Protein AF-A0A3N5SF49-F1 (afdb_monomer)

Radius of gyration: 30.56 Å; Cα contacts (8 Å, |Δi|>4): 1347; chains: 1; bounding box: 91×72×74 Å

Sequence (552 aa):
MKDEIAELFGGKLSTSLQMDMSFKKETVSRSADGLDPPTLETYLPLHESEKRQKGTTELSIDYQSSKFHVRPTFLVGSHEIVELSGKSGLSDTEVLGDVRGDYHLPFVYSGDHKFVERNSKTTLYAGLRRLWIFSPSVRTEFQYFENRFRDYQEAERVTSGPFERSKDARGYVSNGFTLPVDFHGVPALSFVKGCNFSYTRSLLLQEAAIPYEGEGVAALREEYGINRAFRGLSDAGFDMFSYPPWHFFTGRGNFANGRDFAYNRLNRKILYPGGEQAGNYTNSLKLVDSYSLNTTMDFEKVIVTGGGNLSQVSERQTVEGIPQQVVTLSANTNINFGPHANFLFQFLPPQHSGTALPRGHFFIGYDYGRNMLITYNMEENVHTPRVGVTLKRDRSSLSLRSGVDYRHRTRKEYIEYDESQRDRRDDIFIANMAISPPFKEVDRGYSFSALYETDVLWLYTAFSSLYKLVAFPIFSIEYSLLLNRYDYTRTVSPEPYDQHLVSAKLTMDLHKNVQGGLVARWALERYRNRETEGIAREIVSYQVGLNFTLVF

Structure (mmCIF, N/CA/C/O backbone):
data_AF-A0A3N5SF49-F1
#
_entry.id   AF-A0A3N5SF49-F1
#
loop_
_atom_site.group_PDB
_atom_site.id
_atom_site.type_symbol
_atom_site.label_atom_id
_atom_site.label_alt_id
_atom_site.label_comp_id
_atom_site.label_asym_id
_atom_site.label_entity_id
_atom_site.label_seq_id
_atom_site.pdbx_PDB_ins_code
_atom_site.Cartn_x
_atom_site.Cartn_y
_atom_site.Cartn_z
_atom_site.occupancy
_atom_site.B_iso_or_equiv
_atom_site.auth_seq_id
_atom_site.auth_comp_id
_atom_site.auth_asym_id
_atom_site.auth_atom_id
_atom_site.pdbx_PDB_model_num
ATOM 1 N N . MET A 1 1 ? 4.359 -11.856 28.250 1.00 72.81 1 MET A N 1
ATOM 2 C CA . MET A 1 1 ? 4.690 -13.265 28.575 1.00 72.81 1 MET A CA 1
ATOM 3 C C . MET A 1 1 ? 5.082 -13.985 27.290 1.00 72.81 1 MET A C 1
ATOM 5 O O . MET A 1 1 ? 4.458 -13.736 26.262 1.00 72.81 1 MET A O 1
ATOM 9 N N . LYS A 1 2 ? 6.122 -14.822 27.314 1.00 75.38 2 LYS A N 1
ATOM 10 C CA . LYS A 1 2 ? 6.552 -15.623 26.161 1.00 75.38 2 LYS A CA 1
ATOM 11 C C . LYS A 1 2 ? 6.838 -17.044 26.630 1.00 75.38 2 LYS A C 1
ATOM 13 O O . LYS A 1 2 ? 7.530 -17.206 27.628 1.00 75.38 2 LYS A O 1
ATOM 18 N N . ASP A 1 3 ? 6.307 -18.022 25.912 1.00 84.00 3 ASP A N 1
ATOM 19 C CA . ASP A 1 3 ? 6.527 -19.443 26.161 1.00 84.00 3 ASP A CA 1
ATOM 20 C C . ASP A 1 3 ? 7.054 -20.119 24.885 1.00 84.00 3 ASP A C 1
ATOM 22 O O . ASP A 1 3 ? 6.737 -19.694 23.765 1.00 84.00 3 ASP A O 1
ATOM 26 N N . GLU A 1 4 ? 7.907 -21.128 25.042 1.00 83.69 4 GLU A N 1
ATOM 27 C CA . GLU A 1 4 ? 8.560 -21.845 23.945 1.00 83.69 4 GLU A CA 1
ATOM 28 C C . GLU A 1 4 ? 8.582 -23.355 24.213 1.00 83.69 4 GLU A C 1
ATOM 30 O O . GLU A 1 4 ? 9.141 -23.819 25.202 1.00 83.69 4 GLU A O 1
ATOM 35 N N . ILE A 1 5 ? 8.046 -24.137 23.274 1.00 88.06 5 ILE A N 1
ATOM 36 C CA . ILE A 1 5 ? 8.054 -25.603 23.295 1.00 88.06 5 ILE A CA 1
ATOM 37 C C . ILE A 1 5 ? 8.911 -26.084 22.121 1.00 88.06 5 ILE A C 1
ATOM 39 O O . ILE A 1 5 ? 8.578 -25.847 20.958 1.00 88.06 5 ILE A O 1
ATOM 43 N N . ALA A 1 6 ? 10.039 -26.733 22.420 1.00 76.31 6 ALA A N 1
ATOM 44 C CA . ALA A 1 6 ? 11.069 -27.067 21.432 1.00 76.31 6 ALA A CA 1
ATOM 45 C C . ALA A 1 6 ? 10.748 -28.290 20.545 1.00 76.31 6 ALA A C 1
ATOM 47 O O . ALA A 1 6 ? 11.337 -28.414 19.474 1.00 76.31 6 ALA A O 1
ATOM 48 N N . GLU A 1 7 ? 9.815 -29.162 20.951 1.00 79.06 7 GLU A N 1
ATOM 49 C CA . GLU A 1 7 ? 9.530 -30.438 20.269 1.00 79.06 7 GLU A CA 1
ATOM 50 C C . GLU A 1 7 ? 8.024 -30.732 20.150 1.00 79.06 7 GLU A C 1
ATOM 52 O O . GLU A 1 7 ? 7.527 -31.776 20.572 1.00 79.06 7 GLU A O 1
ATOM 57 N N . LEU A 1 8 ? 7.265 -29.817 19.544 1.00 77.19 8 LEU A N 1
ATOM 58 C CA . LEU A 1 8 ? 5.858 -30.056 19.215 1.00 77.19 8 LEU A CA 1
ATOM 59 C C . LEU A 1 8 ? 5.735 -30.545 17.763 1.00 77.19 8 LEU A C 1
ATOM 61 O O . LEU A 1 8 ? 5.992 -29.797 16.819 1.00 77.19 8 LEU A O 1
ATOM 65 N N . PHE A 1 9 ? 5.355 -31.811 17.566 1.00 81.94 9 PHE A N 1
ATOM 66 C CA . PHE A 1 9 ? 5.235 -32.442 16.237 1.00 81.94 9 PHE A CA 1
ATOM 67 C C . PHE A 1 9 ? 6.483 -32.265 15.339 1.00 81.94 9 PHE A C 1
ATOM 69 O O . PHE A 1 9 ? 6.370 -32.073 14.130 1.00 81.94 9 PHE A O 1
ATOM 76 N N . GLY A 1 10 ? 7.688 -32.302 15.923 1.00 82.69 10 GLY A N 1
ATOM 77 C CA . GLY A 1 10 ? 8.948 -32.126 15.184 1.00 82.69 10 GLY A CA 1
ATOM 78 C C . GLY A 1 10 ? 9.269 -30.677 14.784 1.00 82.69 10 GLY A C 1
ATOM 79 O O . GLY A 1 10 ? 10.084 -30.454 13.886 1.00 82.69 10 GLY A O 1
ATOM 80 N N . GLY A 1 11 ? 8.630 -29.695 15.425 1.00 89.00 11 GLY A N 1
ATOM 81 C CA . GLY A 1 11 ? 8.894 -28.268 15.257 1.00 89.00 11 GLY A CA 1
ATOM 82 C C . GLY A 1 11 ? 8.904 -27.509 16.585 1.00 89.00 11 GLY A C 1
ATOM 83 O O . GLY A 1 11 ? 8.589 -28.056 17.642 1.00 89.00 11 GLY A O 1
ATOM 84 N N . LYS A 1 12 ? 9.254 -26.224 16.511 1.00 93.62 12 LYS A N 1
ATOM 85 C CA . LYS A 1 12 ? 9.254 -25.287 17.634 1.00 93.62 12 LYS A CA 1
ATOM 86 C C . LYS A 1 12 ? 7.957 -24.483 17.629 1.00 93.62 12 LYS A C 1
ATOM 88 O O . LYS A 1 12 ? 7.637 -23.854 16.622 1.00 93.62 12 LYS A O 1
ATOM 93 N N . LEU A 1 13 ? 7.247 -24.473 18.752 1.00 93.56 13 LEU A N 1
ATOM 94 C CA . LEU A 1 13 ? 6.111 -23.585 18.992 1.00 93.56 13 LEU A CA 1
ATOM 95 C C . LEU A 1 13 ? 6.547 -22.474 19.947 1.00 93.56 13 LEU A C 1
ATOM 97 O O . LEU A 1 13 ? 7.064 -22.759 21.023 1.00 93.56 13 LEU A O 1
ATOM 101 N N . SER A 1 14 ? 6.317 -21.218 19.586 1.00 94.19 14 SER A N 1
ATOM 102 C CA . SER A 1 14 ? 6.433 -20.083 20.498 1.00 94.19 14 SER A CA 1
ATOM 103 C C . SER A 1 14 ? 5.097 -19.369 20.597 1.00 94.19 14 SER A C 1
ATOM 105 O O . SER A 1 14 ? 4.472 -19.085 19.582 1.00 94.19 14 SER A O 1
ATOM 107 N N . THR A 1 15 ? 4.666 -19.066 21.816 1.00 94.56 15 THR A N 1
ATOM 108 C CA . THR A 1 15 ? 3.481 -18.240 22.055 1.00 94.56 15 THR A CA 1
ATOM 109 C C . THR A 1 15 ? 3.906 -16.984 22.792 1.00 94.56 15 THR A C 1
ATOM 111 O O . THR A 1 15 ? 4.644 -17.049 23.775 1.00 94.56 15 THR A O 1
ATOM 114 N N . SER A 1 16 ? 3.453 -15.829 22.321 1.00 95.38 16 SER A N 1
ATOM 115 C CA . SER A 1 16 ? 3.693 -14.542 22.957 1.00 95.38 16 SER A CA 1
ATOM 116 C C . SER A 1 16 ? 2.373 -13.824 23.184 1.00 95.38 16 SER A C 1
ATOM 118 O O . SER A 1 16 ? 1.565 -13.700 22.268 1.00 95.38 16 SER A O 1
ATOM 120 N N . LEU A 1 17 ? 2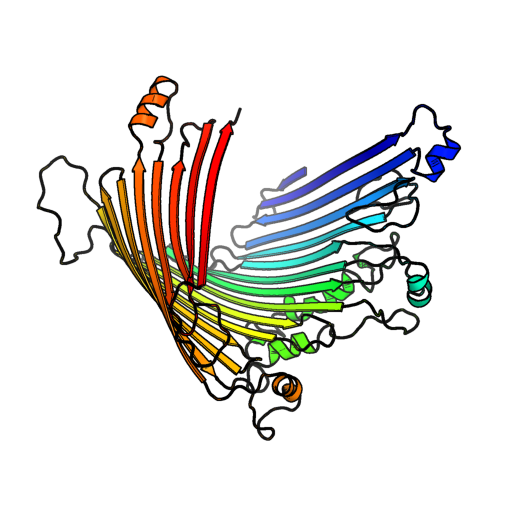.178 -13.364 24.417 1.00 94.69 17 LEU A N 1
ATOM 121 C CA . LEU A 1 17 ? 1.094 -12.474 24.806 1.00 94.69 17 LEU A CA 1
ATOM 122 C C . LEU A 1 17 ? 1.717 -11.191 25.354 1.00 94.69 17 LEU A C 1
ATOM 124 O O . LEU A 1 17 ? 2.401 -11.222 26.387 1.00 94.69 17 LEU A O 1
ATOM 128 N N . GLN A 1 18 ? 1.489 -10.082 24.663 1.00 93.62 18 GLN A N 1
ATOM 129 C CA . GLN A 1 18 ? 1.869 -8.743 25.094 1.00 93.62 18 GLN A CA 1
ATOM 130 C C . GLN A 1 18 ? 0.608 -7.947 25.409 1.00 93.62 18 GLN A C 1
ATOM 132 O O . GLN A 1 18 ? -0.374 -8.008 24.674 1.00 93.62 18 GLN A O 1
ATOM 137 N N . MET A 1 19 ? 0.630 -7.229 26.525 1.00 92.88 19 MET A N 1
ATOM 138 C CA . MET A 1 19 ? -0.470 -6.392 26.971 1.00 92.88 19 MET A CA 1
ATOM 139 C C . MET A 1 19 ? 0.119 -5.104 27.520 1.00 92.88 19 MET A C 1
ATOM 141 O O . MET A 1 19 ? 0.817 -5.132 28.531 1.00 92.88 19 MET A O 1
ATOM 145 N N . ASP A 1 20 ? -0.172 -4.005 26.839 1.00 92.31 20 ASP A N 1
ATOM 146 C CA . ASP A 1 20 ? 0.286 -2.675 27.207 1.00 92.31 20 ASP A CA 1
ATOM 147 C C . ASP A 1 20 ? -0.919 -1.826 27.602 1.00 92.31 20 ASP A C 1
ATOM 149 O O . ASP A 1 20 ? -1.958 -1.831 26.935 1.00 92.31 20 ASP A O 1
ATOM 153 N N . MET A 1 21 ? -0.774 -1.102 28.706 1.00 92.19 21 MET A N 1
ATOM 154 C CA . MET A 1 21 ? -1.802 -0.228 29.251 1.00 92.19 21 MET A CA 1
ATOM 155 C C . MET A 1 21 ? -1.213 1.141 29.560 1.00 92.19 21 MET A C 1
ATOM 157 O O . MET A 1 21 ? -0.118 1.253 30.109 1.00 92.19 21 MET A O 1
ATOM 161 N N . SER A 1 22 ? -1.964 2.185 29.235 1.00 93.62 22 SER A N 1
ATOM 162 C CA . SER A 1 22 ? -1.627 3.566 29.542 1.00 93.62 22 SER A CA 1
ATOM 163 C C . SER A 1 22 ? -2.830 4.257 30.166 1.00 93.62 22 SER A C 1
ATOM 165 O O . SER A 1 22 ? -3.957 4.118 29.692 1.00 93.62 22 SER A O 1
ATOM 167 N N . PHE A 1 23 ? -2.567 5.008 31.228 1.00 93.50 23 PHE A N 1
ATOM 168 C CA . PHE A 1 23 ? -3.562 5.771 31.963 1.00 93.50 23 PHE A CA 1
ATOM 169 C C . PHE A 1 23 ? -3.129 7.231 31.990 1.00 93.50 23 PHE A C 1
ATOM 171 O O . PHE A 1 23 ? -1.973 7.531 32.301 1.00 93.50 23 PHE A O 1
ATOM 178 N N . LYS A 1 24 ? -4.048 8.143 31.686 1.00 93.00 24 LYS A N 1
ATOM 179 C CA . LYS A 1 24 ? -3.816 9.585 31.767 1.00 93.00 24 LYS A CA 1
ATOM 180 C C . LYS A 1 24 ? -4.913 10.205 32.617 1.00 93.00 24 LYS A C 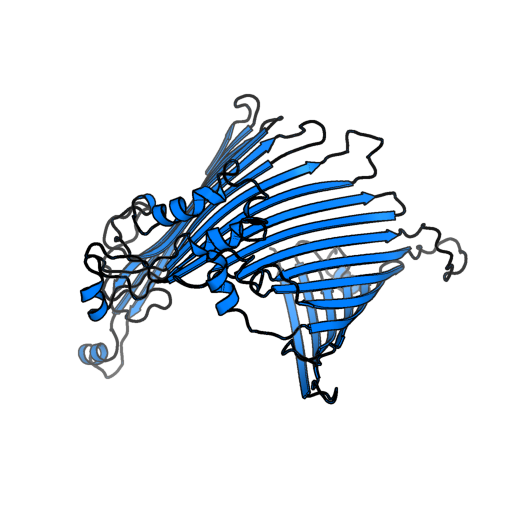1
ATOM 182 O O . LYS A 1 24 ? -6.085 10.042 32.303 1.00 93.00 24 LYS A O 1
ATOM 187 N N . LYS A 1 25 ? -4.524 10.956 33.646 1.00 92.88 25 LYS A N 1
ATOM 188 C CA . LYS A 1 25 ? -5.427 11.797 34.434 1.00 92.88 25 LYS A CA 1
ATOM 189 C C . LYS A 1 25 ? -5.002 13.252 34.299 1.00 92.88 25 LYS A C 1
ATOM 191 O O . LYS A 1 25 ? -3.831 13.569 34.485 1.00 92.88 25 LYS A O 1
ATOM 196 N N . GLU A 1 26 ? -5.958 14.112 34.002 1.00 88.69 26 GLU A N 1
ATOM 197 C CA . GLU A 1 26 ? -5.796 15.555 33.923 1.00 88.69 26 GLU A CA 1
ATOM 198 C C . GLU A 1 26 ? -6.877 16.198 34.789 1.00 88.69 26 GLU A C 1
ATOM 200 O O . GLU A 1 26 ? -8.048 15.842 34.700 1.00 88.69 26 GLU A O 1
ATOM 205 N N . THR A 1 27 ? -6.476 17.107 35.670 1.00 88.44 27 THR A N 1
ATOM 206 C CA . THR A 1 27 ? -7.394 17.842 36.543 1.00 88.44 27 THR A CA 1
ATOM 207 C C . THR A 1 27 ? -6.992 19.301 36.543 1.00 88.44 27 THR A C 1
ATOM 209 O O . THR A 1 27 ? -5.834 19.612 36.833 1.00 88.44 27 THR A O 1
ATOM 212 N N . VAL A 1 28 ? -7.938 20.184 36.249 1.00 85.50 28 VAL A N 1
ATOM 213 C CA . VAL A 1 28 ? -7.736 21.631 36.266 1.00 85.50 28 VAL A CA 1
ATOM 214 C C . VAL A 1 28 ? -8.674 22.228 37.302 1.00 85.50 28 VAL A C 1
ATOM 216 O O . VAL A 1 28 ? -9.881 22.007 37.275 1.00 85.50 28 VAL A O 1
ATOM 219 N N . SER A 1 29 ? -8.107 22.988 38.230 1.00 85.94 29 SER A N 1
ATOM 220 C CA . SER A 1 29 ? -8.842 23.794 39.201 1.00 85.94 29 SER A CA 1
ATOM 221 C C . SER A 1 29 ? -8.541 25.260 38.938 1.00 85.94 29 SER A C 1
ATOM 223 O O . SER A 1 29 ? -7.366 25.632 38.866 1.00 85.94 29 SER A O 1
ATOM 225 N N . ARG A 1 30 ? -9.577 26.087 38.796 1.00 82.12 30 ARG A N 1
ATOM 226 C CA . ARG A 1 30 ? -9.436 27.518 38.512 1.00 82.12 30 ARG A CA 1
ATOM 227 C C . ARG A 1 30 ? -9.922 28.356 39.687 1.00 82.12 30 ARG A C 1
ATOM 229 O O . ARG A 1 30 ? -10.959 28.078 40.279 1.00 82.12 30 ARG A O 1
ATOM 236 N N . SER A 1 31 ? -9.173 29.408 39.983 1.00 82.81 31 SER A N 1
ATOM 237 C CA . SER A 1 31 ? -9.535 30.461 40.928 1.00 82.81 31 SER A CA 1
ATOM 238 C C . SER A 1 31 ? -9.090 31.800 40.350 1.00 82.81 31 SER A C 1
ATOM 240 O O . SER A 1 31 ? -8.043 31.864 39.704 1.00 82.81 31 SER A O 1
ATOM 242 N N . ALA A 1 32 ? -9.860 32.860 40.580 1.00 82.25 32 ALA A N 1
ATOM 243 C CA . ALA A 1 32 ? -9.518 34.209 40.149 1.00 82.25 32 ALA A CA 1
ATOM 244 C C . ALA A 1 32 ? -9.601 35.167 41.340 1.00 82.25 32 ALA A C 1
ATOM 246 O O . ALA A 1 32 ? -10.605 35.190 42.050 1.00 82.25 32 ALA A O 1
ATOM 247 N N . ASP A 1 33 ? -8.555 35.964 41.546 1.00 75.44 33 ASP A N 1
ATOM 248 C CA . ASP A 1 33 ? -8.556 36.985 42.590 1.00 75.44 33 ASP A CA 1
ATOM 249 C C . ASP A 1 33 ? -9.530 38.109 42.213 1.00 75.44 33 ASP A C 1
ATOM 251 O O . ASP A 1 33 ? -9.404 38.737 41.161 1.00 75.44 33 ASP A O 1
ATOM 255 N N . GLY A 1 34 ? -10.515 38.359 43.079 1.00 76.94 34 GLY A N 1
ATOM 256 C CA . GLY A 1 34 ? -11.513 39.420 42.903 1.00 76.94 34 GLY A CA 1
ATOM 257 C C . GLY A 1 34 ? -12.814 39.011 42.200 1.00 76.94 34 GLY A C 1
ATOM 258 O O . GLY A 1 34 ? -13.700 39.852 42.078 1.00 76.94 34 GLY A O 1
ATOM 259 N N . LEU A 1 35 ? -12.963 37.748 41.786 1.00 78.56 35 LEU A N 1
ATOM 260 C CA . LEU A 1 35 ? -14.230 37.177 41.313 1.00 78.56 35 LEU A CA 1
ATOM 261 C C . LEU A 1 35 ? -14.682 36.075 42.273 1.00 78.56 35 LEU A C 1
ATOM 263 O O . LEU A 1 35 ? -13.890 35.218 42.662 1.00 78.56 35 LEU A O 1
ATOM 267 N N . ASP A 1 36 ? -15.955 36.083 42.656 1.00 83.31 36 ASP A N 1
ATOM 268 C CA . ASP A 1 36 ? -16.539 34.995 43.430 1.00 83.31 36 ASP A CA 1
ATOM 269 C C . ASP A 1 36 ? -16.735 33.739 42.549 1.00 83.31 36 ASP A C 1
ATOM 271 O O . ASP A 1 36 ? -16.979 33.859 41.343 1.00 83.31 36 ASP A O 1
ATOM 275 N N . PRO A 1 37 ? -16.629 32.522 43.120 1.00 80.06 37 PRO A N 1
ATOM 276 C CA . PRO A 1 37 ? -16.707 31.275 42.355 1.00 80.06 37 PRO A CA 1
ATOM 277 C C . PRO A 1 37 ? -17.946 31.134 41.449 1.00 80.06 37 PRO A C 1
ATOM 279 O O . PRO A 1 37 ? -17.756 30.756 40.295 1.00 80.06 37 PRO A O 1
ATOM 282 N N . PRO A 1 38 ? -19.179 31.489 41.879 1.00 82.00 38 PRO A N 1
ATOM 283 C CA . PRO A 1 38 ? -20.363 31.416 41.019 1.00 82.00 38 PRO A CA 1
ATOM 284 C C . PRO A 1 38 ? -20.241 32.290 39.769 1.00 82.00 38 PRO A C 1
ATOM 286 O O . PRO A 1 38 ? -20.608 31.869 38.676 1.00 82.00 38 PRO A O 1
ATOM 289 N N . THR A 1 39 ? -19.689 33.497 39.913 1.00 79.94 39 THR A N 1
ATOM 290 C CA . THR A 1 39 ? -19.475 34.413 38.789 1.00 79.94 39 THR A CA 1
ATOM 291 C C . THR A 1 39 ? -18.401 33.878 37.847 1.00 79.94 39 THR A C 1
ATOM 293 O O . THR A 1 39 ? -18.583 33.912 36.633 1.00 79.94 39 THR A O 1
ATOM 296 N N . LEU A 1 40 ? -17.308 33.319 38.375 1.00 77.81 40 LEU A N 1
ATOM 297 C CA . LEU A 1 40 ? -16.253 32.706 37.561 1.00 77.81 40 LEU A CA 1
ATOM 298 C C . LEU A 1 40 ? -16.763 31.486 36.767 1.00 77.81 40 LEU A C 1
ATOM 300 O O . LEU A 1 40 ? -16.403 31.335 35.599 1.00 77.81 40 LEU A O 1
ATOM 304 N N . GLU A 1 41 ? -17.649 30.682 37.362 1.00 80.19 41 GLU A N 1
ATOM 305 C CA . GLU A 1 41 ? -18.265 29.497 36.744 1.00 80.19 41 GLU A CA 1
ATOM 306 C C . GLU A 1 41 ? -19.132 29.832 35.520 1.00 80.19 41 GLU A C 1
ATOM 308 O O . GLU A 1 41 ? -19.241 29.024 34.599 1.00 80.19 41 GLU A O 1
ATOM 313 N N . THR A 1 42 ? -19.688 31.051 35.452 1.00 78.88 42 THR A N 1
ATOM 314 C CA . THR A 1 42 ? -20.427 31.516 34.262 1.00 78.88 42 THR A CA 1
ATOM 315 C C . THR A 1 42 ? -19.535 31.758 33.044 1.00 78.88 42 THR A C 1
ATOM 317 O O . THR A 1 42 ? -20.022 31.712 31.915 1.00 78.88 42 THR A O 1
ATOM 320 N N . TYR A 1 43 ? -18.239 32.011 33.255 1.00 78.12 43 TYR A N 1
ATOM 321 C CA . TYR A 1 43 ? -17.275 32.236 32.177 1.00 78.12 43 TYR A CA 1
ATOM 322 C C . TYR A 1 43 ? -16.540 30.955 31.799 1.00 78.12 43 TYR A C 1
ATOM 324 O O . TYR A 1 43 ? -16.358 30.675 30.614 1.00 78.12 43 TYR A O 1
ATOM 332 N N . LEU A 1 44 ? -16.073 30.206 32.802 1.00 79.56 44 LEU A N 1
ATOM 333 C CA . LEU A 1 44 ? -15.291 28.989 32.627 1.00 79.56 44 LEU A CA 1
ATOM 334 C C . LEU A 1 44 ? -15.592 27.998 33.760 1.00 79.56 44 LEU A C 1
ATOM 336 O O . LEU A 1 44 ? -15.702 28.410 34.913 1.00 79.56 44 LEU A O 1
ATOM 340 N N . PRO A 1 45 ? -15.610 26.688 33.475 1.00 80.19 45 PRO A N 1
ATOM 341 C CA . PRO A 1 45 ? -15.777 25.669 34.502 1.00 80.19 45 PRO A CA 1
ATOM 342 C C . PRO A 1 45 ? -14.681 25.776 35.573 1.00 80.19 45 PRO A C 1
ATOM 344 O O . PRO A 1 45 ? -13.482 25.823 35.264 1.00 80.19 45 PRO A O 1
ATOM 347 N N . LEU A 1 46 ? -15.095 25.800 36.845 1.00 82.25 46 LEU A N 1
ATOM 348 C CA . LEU A 1 46 ? -14.191 25.888 38.002 1.00 82.25 46 LEU A CA 1
ATOM 349 C C . LEU A 1 46 ? -13.323 24.635 38.153 1.00 82.25 46 LEU A C 1
ATOM 351 O O . LEU A 1 46 ? -12.152 24.722 38.538 1.00 82.25 46 LEU A O 1
ATOM 355 N N . HIS A 1 47 ? -13.901 23.481 37.824 1.00 84.44 47 HIS A N 1
ATOM 356 C CA . HIS A 1 47 ? -13.256 22.182 37.885 1.00 84.44 47 HIS A CA 1
ATOM 357 C C . HIS A 1 47 ? -13.438 21.427 36.574 1.00 84.44 47 HIS A C 1
ATOM 359 O O . HIS A 1 47 ? -14.558 21.156 36.148 1.00 84.44 47 HIS A O 1
ATOM 365 N N . GLU A 1 48 ? -12.315 21.044 35.975 1.00 88.88 48 GLU A N 1
ATOM 366 C CA . GLU A 1 48 ? -12.273 20.097 34.867 1.00 88.88 48 GLU A CA 1
ATOM 367 C C . GLU A 1 48 ? -11.544 18.837 35.321 1.00 88.88 48 GLU A C 1
ATOM 369 O O . GLU A 1 48 ? -10.481 18.912 35.944 1.00 88.88 48 GLU A O 1
ATOM 374 N N . SER A 1 49 ? -12.106 17.677 34.996 1.00 89.25 49 SER A N 1
ATOM 375 C CA . SER A 1 49 ? -11.476 16.376 35.217 1.00 89.25 49 SER A CA 1
ATOM 376 C C . SER A 1 49 ? -11.599 15.546 33.951 1.00 89.25 49 SER A C 1
ATOM 378 O O . SER A 1 49 ? -12.670 15.478 33.348 1.00 89.25 49 SER A O 1
ATOM 380 N N . GLU A 1 50 ? -10.497 14.927 33.546 1.00 91.31 50 GLU A N 1
ATOM 381 C CA . GLU A 1 50 ? -10.445 14.014 32.415 1.00 91.31 50 GLU A CA 1
ATOM 382 C C . GLU A 1 50 ? -9.554 12.816 32.760 1.00 91.31 50 GLU A C 1
ATOM 384 O O . GLU A 1 50 ? -8.363 12.967 33.056 1.00 91.31 50 GLU A O 1
ATOM 389 N N . LYS A 1 51 ? -10.117 11.608 32.693 1.00 93.81 51 LYS A N 1
ATOM 390 C CA . LYS A 1 51 ? -9.361 10.353 32.763 1.00 93.81 51 LYS A CA 1
ATOM 391 C C . LYS A 1 51 ? -9.492 9.591 31.456 1.00 93.81 51 LYS A C 1
ATOM 393 O O . LYS A 1 51 ? -10.595 9.362 30.960 1.00 93.81 51 LYS A O 1
ATOM 398 N N . ARG A 1 52 ? -8.356 9.129 30.942 1.00 93.38 52 ARG A N 1
ATOM 399 C CA . ARG A 1 52 ? -8.264 8.309 29.735 1.00 93.38 52 ARG A CA 1
ATOM 400 C C . ARG A 1 52 ? -7.516 7.023 29.987 1.00 93.38 52 ARG A C 1
ATOM 402 O O . ARG A 1 52 ? -6.502 7.007 30.687 1.00 93.38 52 ARG A O 1
ATOM 409 N N . GLN A 1 53 ? -7.988 5.973 29.338 1.00 93.81 53 GLN A N 1
ATOM 410 C CA . GLN A 1 53 ? -7.402 4.648 29.374 1.00 93.81 53 GLN A CA 1
ATOM 411 C C . GLN A 1 53 ? -7.135 4.175 27.950 1.00 93.81 53 GLN A C 1
ATOM 413 O O . GLN A 1 53 ? -8.004 4.252 27.085 1.00 93.81 53 GLN A O 1
ATOM 418 N N . LYS A 1 54 ? -5.932 3.664 27.699 1.00 94.31 54 LYS A N 1
ATOM 419 C CA . LYS A 1 54 ? -5.572 3.018 26.438 1.00 94.31 54 LYS A CA 1
ATOM 420 C C . LYS A 1 54 ? -5.013 1.636 26.722 1.00 94.31 54 LYS A C 1
ATOM 422 O O . LYS A 1 54 ? -4.090 1.503 27.521 1.00 94.31 54 LYS A O 1
ATOM 427 N N . GLY A 1 55 ? -5.561 0.625 26.060 1.00 93.25 55 GLY A N 1
ATOM 428 C CA . GLY A 1 55 ? -5.126 -0.761 26.172 1.00 93.25 55 GLY A CA 1
ATOM 429 C C . GLY A 1 55 ? -4.826 -1.355 24.804 1.00 93.25 55 GLY A C 1
ATOM 430 O O . GLY A 1 55 ? -5.577 -1.147 23.853 1.00 93.25 55 GLY A O 1
ATOM 431 N N . THR A 1 56 ? -3.738 -2.111 24.693 1.00 94.38 56 THR A N 1
ATOM 432 C CA . THR A 1 56 ? -3.423 -2.916 23.508 1.00 94.38 56 THR A CA 1
ATOM 433 C C . THR A 1 56 ? -2.974 -4.305 23.923 1.00 94.38 56 THR A C 1
ATOM 435 O O . THR A 1 56 ? -2.081 -4.442 24.756 1.00 94.38 56 THR A O 1
ATOM 438 N N . THR A 1 57 ? -3.560 -5.334 23.316 1.00 94.81 57 THR A N 1
ATOM 439 C CA . THR A 1 57 ? -3.174 -6.731 23.514 1.00 94.81 57 THR A CA 1
ATOM 440 C C . THR A 1 57 ? -2.828 -7.370 22.181 1.00 94.81 57 THR A C 1
ATOM 442 O O . THR A 1 57 ? -3.615 -7.313 21.238 1.00 94.81 57 THR A O 1
ATOM 445 N N . GLU A 1 58 ? -1.661 -8.007 22.123 1.00 95.88 58 GLU A N 1
ATOM 446 C CA . GLU A 1 58 ? -1.190 -8.790 20.987 1.00 95.88 58 GLU A CA 1
ATOM 447 C C . GLU A 1 58 ? -0.946 -10.239 21.420 1.00 95.88 58 GLU A C 1
ATOM 449 O O . GLU A 1 58 ? -0.175 -10.508 22.344 1.00 95.88 58 GLU A O 1
ATOM 454 N N . LEU A 1 59 ? -1.601 -11.174 20.735 1.00 96.44 59 LEU A N 1
ATOM 455 C CA . LEU A 1 59 ? -1.361 -12.608 20.828 1.00 96.44 59 LEU A CA 1
ATOM 456 C C . LEU A 1 59 ? -0.713 -13.077 19.528 1.00 96.44 59 LEU A C 1
ATOM 458 O O . LEU A 1 59 ? -1.314 -12.978 18.460 1.00 96.44 59 LEU A O 1
ATOM 462 N N . SER A 1 60 ? 0.481 -13.646 19.622 1.00 96.88 60 SER A N 1
ATOM 463 C CA . SER A 1 60 ? 1.205 -14.218 18.491 1.00 96.88 60 SER A CA 1
ATOM 464 C C . SER A 1 60 ? 1.559 -15.666 18.787 1.00 96.88 60 SER A C 1
ATOM 466 O O . SER A 1 60 ? 2.146 -15.970 19.826 1.00 96.88 60 SER A O 1
ATOM 468 N N . ILE A 1 61 ? 1.191 -16.564 17.879 1.00 96.50 61 ILE A N 1
ATOM 469 C CA . ILE A 1 61 ? 1.536 -17.983 17.954 1.00 96.50 61 ILE A CA 1
ATOM 470 C C . ILE A 1 61 ? 2.433 -18.257 16.755 1.00 96.50 61 ILE A C 1
ATOM 472 O O . ILE A 1 61 ? 2.002 -18.055 15.631 1.00 96.50 61 ILE A O 1
ATOM 476 N N . ASP A 1 62 ? 3.671 -18.683 16.966 1.00 95.69 62 ASP A N 1
ATOM 477 C CA . ASP A 1 62 ? 4.650 -18.968 15.917 1.00 95.69 62 ASP A CA 1
ATOM 478 C C . ASP A 1 62 ? 5.041 -20.444 15.965 1.00 95.69 62 ASP A C 1
ATOM 480 O O . ASP A 1 62 ? 5.748 -20.888 16.870 1.00 95.69 62 ASP A O 1
ATOM 484 N N . TYR A 1 63 ? 4.561 -21.213 14.992 1.00 95.25 63 TYR A N 1
ATOM 485 C CA . TYR A 1 63 ? 4.957 -22.596 14.789 1.00 95.25 63 TYR A CA 1
ATOM 486 C C . TYR A 1 63 ? 5.938 -22.696 13.624 1.00 95.25 63 TYR A C 1
ATOM 488 O O . TYR A 1 63 ? 5.614 -22.349 12.485 1.00 95.25 63 TYR A O 1
ATOM 496 N N . GLN A 1 64 ? 7.126 -23.237 13.888 1.00 93.44 64 GLN A N 1
ATOM 497 C CA . GLN A 1 64 ? 8.167 -23.435 12.887 1.00 93.44 64 GLN A CA 1
ATOM 498 C C . GLN A 1 64 ? 8.662 -24.878 12.891 1.00 93.44 64 GLN A C 1
ATOM 500 O O . GLN A 1 64 ? 9.283 -25.337 13.847 1.00 93.44 64 GLN A O 1
ATOM 505 N N . SER A 1 65 ? 8.458 -25.578 11.780 1.00 92.06 65 SER A N 1
ATOM 506 C CA . SER A 1 65 ? 9.073 -26.878 11.514 1.00 92.06 65 SER A CA 1
ATOM 507 C C . SER A 1 65 ? 10.172 -26.756 10.452 1.00 92.06 65 SER A C 1
ATOM 509 O O . SER A 1 65 ? 10.428 -25.686 9.888 1.00 92.06 65 SER A O 1
ATOM 511 N N . SER A 1 66 ? 10.821 -27.878 10.142 1.00 87.12 66 SER A N 1
ATOM 512 C CA . SER A 1 66 ? 11.776 -27.965 9.032 1.00 87.12 66 SER A CA 1
ATOM 513 C C . SER A 1 66 ? 11.125 -27.786 7.654 1.00 87.12 66 SER A C 1
ATOM 515 O O . SER A 1 66 ? 11.806 -27.352 6.726 1.00 87.12 66 SER A O 1
ATOM 517 N N . LYS A 1 67 ? 9.826 -28.095 7.517 1.00 89.81 67 LYS A N 1
ATOM 518 C CA . LYS A 1 67 ? 9.107 -28.114 6.229 1.00 89.81 67 LYS A CA 1
ATOM 519 C C . LYS A 1 67 ? 8.113 -26.975 6.047 1.00 89.81 67 LYS A C 1
ATOM 521 O O . LYS A 1 67 ? 7.835 -26.599 4.915 1.00 89.81 67 LYS A O 1
ATOM 526 N N . PHE A 1 68 ? 7.556 -26.440 7.125 1.00 93.88 68 PHE A N 1
ATOM 527 C CA . PHE A 1 68 ? 6.548 -25.387 7.059 1.00 93.88 68 PHE A CA 1
ATOM 528 C C . PHE A 1 68 ? 6.558 -24.511 8.308 1.00 93.88 68 PHE A C 1
ATOM 530 O O . PHE A 1 68 ? 7.027 -24.923 9.372 1.00 93.88 68 PHE A O 1
ATOM 537 N N . HIS A 1 69 ? 6.012 -23.311 8.176 1.00 94.75 69 HIS A N 1
ATOM 538 C CA . HIS A 1 69 ? 5.778 -22.394 9.284 1.00 94.75 69 HIS A CA 1
ATOM 539 C C . HIS A 1 69 ? 4.367 -21.826 9.211 1.00 94.75 69 HIS A C 1
ATOM 541 O O . HIS A 1 69 ? 3.819 -21.647 8.123 1.00 94.75 69 HIS A O 1
ATOM 547 N N . VAL A 1 70 ? 3.794 -21.537 10.374 1.00 96.88 70 VAL A N 1
ATOM 548 C CA . VAL A 1 70 ? 2.487 -20.899 10.523 1.00 96.88 70 VAL A CA 1
ATOM 549 C C . VAL A 1 70 ? 2.561 -19.947 11.706 1.00 96.88 70 VAL A C 1
ATOM 551 O O . VAL A 1 70 ? 2.955 -20.341 12.799 1.00 96.88 70 VAL A O 1
ATOM 554 N N . ARG A 1 71 ? 2.173 -18.695 11.477 1.00 97.25 71 ARG A N 1
ATOM 555 C CA . ARG A 1 71 ? 2.189 -17.632 12.470 1.00 97.25 71 ARG A CA 1
ATOM 556 C C . ARG A 1 71 ? 0.925 -16.777 12.391 1.00 97.25 71 ARG A C 1
ATOM 558 O O . ARG A 1 71 ? 0.916 -15.796 11.638 1.00 97.25 71 ARG A O 1
ATOM 565 N N . PRO A 1 72 ? -0.158 -17.150 13.092 1.00 97.62 72 PRO A N 1
ATOM 566 C CA . PRO A 1 72 ? -1.258 -16.241 13.348 1.00 97.62 72 PRO A CA 1
ATOM 567 C C . PRO A 1 72 ? -0.871 -15.207 14.413 1.00 97.62 72 PRO A C 1
ATOM 569 O O . PRO A 1 72 ? -0.219 -15.518 15.412 1.00 97.62 72 PRO A O 1
ATOM 572 N N . THR A 1 73 ? -1.320 -13.977 14.208 1.00 97.56 73 THR A N 1
ATOM 573 C CA . THR A 1 73 ? -1.184 -12.885 15.171 1.00 97.56 73 THR A CA 1
ATOM 574 C C . THR A 1 73 ? -2.493 -12.116 15.242 1.00 97.56 73 THR A C 1
ATOM 576 O O . THR A 1 73 ? -3.037 -11.718 14.209 1.00 97.56 73 THR A O 1
ATOM 579 N N . PHE A 1 74 ? -2.978 -11.898 16.457 1.00 96.50 74 PHE A N 1
ATOM 580 C CA . PHE A 1 74 ? -4.189 -11.154 16.769 1.00 96.50 74 PHE A CA 1
ATOM 581 C C . PHE A 1 74 ? -3.805 -9.953 17.618 1.00 96.50 74 PHE A C 1
ATOM 583 O O . PHE A 1 74 ? -3.131 -10.105 18.630 1.00 96.50 74 PHE A O 1
ATOM 590 N N . LEU A 1 75 ? -4.241 -8.771 17.215 1.00 95.12 75 LEU A N 1
ATOM 591 C CA . LEU A 1 75 ? -4.039 -7.533 17.942 1.00 95.12 75 LEU A CA 1
ATOM 592 C C . LEU A 1 75 ? -5.391 -6.865 18.133 1.00 95.12 75 LEU A C 1
ATOM 594 O O . LEU A 1 75 ? -6.124 -6.639 17.170 1.00 95.12 75 LEU A O 1
ATOM 598 N N . VAL A 1 76 ? -5.701 -6.524 19.376 1.00 94.38 76 VAL A N 1
ATOM 599 C CA . VAL A 1 76 ? -6.880 -5.741 19.737 1.00 94.38 76 VAL A CA 1
ATOM 600 C C . VAL A 1 76 ? -6.414 -4.546 20.551 1.00 94.38 76 VAL A C 1
ATOM 602 O O . VAL A 1 76 ? -5.530 -4.663 21.397 1.00 94.38 76 VAL A O 1
ATOM 605 N N . GLY A 1 77 ? -6.972 -3.378 20.270 1.00 94.25 77 GLY A N 1
ATOM 606 C CA . GLY A 1 77 ? -6.674 -2.162 21.005 1.00 94.25 77 GLY A CA 1
ATOM 607 C C . GLY A 1 77 ? -7.911 -1.309 21.197 1.00 94.25 77 GLY A C 1
ATOM 608 O O . GLY A 1 77 ? -8.811 -1.313 20.357 1.00 94.25 77 GLY A O 1
ATOM 609 N N . SER A 1 78 ? -7.937 -0.564 22.291 1.00 93.62 78 SER A N 1
ATOM 610 C CA . SER A 1 78 ? -8.980 0.409 22.574 1.00 93.62 78 SER A CA 1
ATOM 611 C C . SER A 1 78 ? -8.416 1.623 23.308 1.00 93.62 78 SER A C 1
ATOM 613 O O . SER A 1 78 ? -7.399 1.548 24.004 1.00 93.62 78 SER A O 1
ATOM 615 N N . HIS A 1 79 ? -9.054 2.764 23.089 1.00 93.44 79 HIS A N 1
ATOM 616 C CA . HIS A 1 79 ? -8.787 4.022 23.766 1.00 93.44 79 HIS A CA 1
ATOM 617 C C . HIS A 1 79 ? -10.126 4.619 24.181 1.00 93.44 79 HIS A C 1
ATOM 619 O O . HIS A 1 79 ? -11.020 4.791 23.349 1.00 93.44 79 HIS A O 1
ATOM 625 N N . GLU A 1 80 ? -10.253 4.911 25.467 1.00 92.75 80 GLU A N 1
ATOM 626 C CA . GLU A 1 80 ? -11.492 5.322 26.113 1.00 92.75 80 GLU A CA 1
ATOM 627 C C . GLU A 1 80 ? -11.273 6.549 26.998 1.00 92.75 80 GLU A C 1
ATOM 629 O O . GLU A 1 80 ? -10.212 6.726 27.607 1.00 92.75 80 GLU A O 1
ATOM 634 N N . ILE A 1 81 ? -12.323 7.357 27.110 1.00 93.06 81 ILE A N 1
ATOM 635 C CA . ILE A 1 81 ? -12.526 8.307 28.199 1.00 93.06 81 ILE A CA 1
ATOM 636 C C . ILE A 1 81 ? -13.352 7.589 29.263 1.00 93.06 81 ILE A C 1
ATOM 638 O O . ILE A 1 81 ? -14.440 7.095 28.969 1.00 93.06 81 ILE A O 1
ATOM 642 N N . VAL A 1 82 ? -12.826 7.530 30.484 1.00 93.25 82 VAL A N 1
ATOM 643 C CA . VAL A 1 82 ? -13.495 6.890 31.630 1.00 93.25 82 VAL A CA 1
ATOM 644 C C . VAL A 1 82 ? -14.018 7.913 32.633 1.00 93.25 82 VAL A C 1
ATOM 646 O O . VAL A 1 82 ? -14.903 7.602 33.411 1.00 93.25 82 VAL A O 1
ATOM 649 N N . GLU A 1 83 ? -13.516 9.148 32.609 1.00 92.56 83 GLU A N 1
ATOM 650 C CA . GLU A 1 83 ? -14.070 10.251 33.397 1.00 92.56 83 GLU A CA 1
ATOM 651 C C . GLU A 1 83 ? -13.969 11.542 32.588 1.00 92.56 83 GLU A C 1
ATOM 653 O O . GLU A 1 83 ? -12.906 11.833 32.033 1.00 92.56 83 GLU A O 1
ATOM 658 N N . LEU A 1 84 ? -15.058 12.303 32.530 1.00 91.25 84 LEU A N 1
ATOM 659 C CA . LEU A 1 84 ? -15.121 13.622 31.914 1.00 91.25 84 LEU A CA 1
ATOM 660 C C . LEU A 1 84 ? -16.090 14.486 32.713 1.00 91.25 84 LEU A C 1
ATOM 662 O O . LEU A 1 84 ? -17.252 14.123 32.874 1.00 91.25 84 LEU A O 1
ATOM 666 N N . SER A 1 85 ? -15.608 15.621 33.205 1.00 89.62 85 SER A N 1
ATOM 667 C CA . SER A 1 85 ? -16.421 16.608 33.913 1.00 89.62 85 SER A CA 1
ATOM 668 C C . SER A 1 85 ? -15.929 18.004 33.575 1.00 89.62 85 SER A C 1
ATOM 670 O O . SER A 1 85 ? -14.723 18.259 33.603 1.00 89.62 85 SER A O 1
ATOM 672 N N . GLY A 1 86 ? -16.859 18.912 33.277 1.00 77.19 86 GLY A N 1
ATOM 673 C CA . GLY A 1 86 ? -16.590 20.341 33.105 1.00 77.19 86 GLY A CA 1
ATOM 674 C C . GLY A 1 86 ? -15.826 20.733 31.834 1.00 77.19 86 GLY A C 1
ATOM 675 O O . GLY A 1 86 ? -15.676 21.917 31.583 1.00 77.19 86 GLY A O 1
ATOM 676 N N . LYS A 1 87 ? -15.350 19.806 30.997 1.00 78.69 87 LYS A N 1
ATOM 677 C CA . LYS A 1 87 ? -14.546 20.128 29.803 1.00 78.69 87 LYS A CA 1
ATOM 678 C C . LYS A 1 87 ? -15.410 20.090 28.539 1.00 78.69 87 LYS A C 1
ATOM 680 O O . LYS A 1 87 ? -15.953 19.047 28.203 1.00 78.69 87 LYS A O 1
ATOM 685 N N . SER A 1 88 ? -15.514 21.215 27.827 1.00 66.06 88 SER A N 1
ATOM 686 C CA . SER A 1 88 ? -16.381 21.366 26.640 1.00 66.06 88 SER A CA 1
ATOM 687 C C . SER A 1 88 ? -15.659 21.230 25.292 1.00 66.06 88 SER A C 1
ATOM 689 O O . SER A 1 88 ? -16.309 21.088 24.260 1.00 66.06 88 SER A O 1
ATOM 691 N N . GLY A 1 89 ? -14.322 21.267 25.281 1.00 67.69 89 GLY A N 1
ATOM 692 C CA . GLY A 1 89 ? -13.505 21.161 24.071 1.00 67.69 89 GLY A CA 1
ATOM 693 C C . GLY A 1 89 ? -12.509 20.010 24.156 1.00 67.69 89 GLY A C 1
ATOM 694 O O . GLY A 1 89 ? -11.498 20.108 24.854 1.00 67.69 89 GLY A O 1
ATOM 695 N N . LEU A 1 90 ? -12.776 18.932 23.420 1.00 72.94 90 LEU A N 1
ATOM 696 C CA . LEU A 1 90 ? -11.863 17.807 23.227 1.00 72.94 90 LEU A CA 1
ATOM 697 C C . LEU A 1 90 ? -11.351 17.842 21.780 1.00 72.94 90 LEU A C 1
ATOM 699 O O . LEU A 1 90 ? -12.109 18.095 20.849 1.00 72.94 90 LEU A O 1
ATOM 703 N N . SER A 1 91 ? -10.047 17.652 21.579 1.00 65.94 91 SER A N 1
ATOM 704 C CA . SER A 1 91 ? -9.421 17.818 20.259 1.00 65.94 91 SER A CA 1
ATOM 705 C C . SER A 1 91 ? -9.587 16.609 19.333 1.00 65.94 91 SER A C 1
ATOM 707 O O . SER A 1 91 ? -9.380 16.734 18.127 1.00 65.94 91 SER A O 1
ATOM 709 N N . ASP A 1 92 ? -9.923 15.440 19.878 1.00 66.88 92 ASP A N 1
ATOM 710 C CA . ASP A 1 92 ? -9.903 14.150 19.183 1.00 66.88 92 ASP A CA 1
ATOM 711 C C . ASP A 1 92 ? -11.231 13.373 19.219 1.00 66.88 92 ASP A C 1
ATOM 713 O O . ASP A 1 92 ? -11.362 12.343 18.556 1.00 66.88 92 ASP A O 1
ATOM 717 N N . THR A 1 93 ? -12.228 13.879 19.944 1.00 72.44 93 THR A N 1
ATOM 718 C CA . THR A 1 93 ? -13.578 13.310 20.069 1.00 72.44 93 THR A CA 1
ATOM 719 C C . THR A 1 93 ? -14.570 14.423 20.396 1.00 72.44 93 THR A C 1
ATOM 721 O O . THR A 1 93 ? -14.187 15.435 20.970 1.00 72.44 93 THR A O 1
ATOM 724 N N . GLU A 1 94 ? -15.849 14.229 20.087 1.00 82.88 94 GLU A N 1
ATOM 725 C CA . GLU A 1 94 ? -16.915 15.176 20.449 1.00 82.88 94 GLU A CA 1
ATOM 726 C C . GLU A 1 94 ? -17.889 14.475 21.399 1.00 82.88 94 GLU A C 1
ATOM 728 O O . GLU A 1 94 ? -18.832 13.818 20.965 1.00 82.88 94 GLU A O 1
ATOM 733 N N . VAL A 1 95 ? -17.608 14.542 22.702 1.00 84.75 95 VAL A N 1
ATOM 734 C CA . VAL A 1 95 ? -18.494 14.018 23.753 1.00 84.75 95 VAL A CA 1
ATOM 735 C C . VAL A 1 95 ? -19.254 15.200 24.349 1.00 84.75 95 VAL A C 1
ATOM 737 O O . VAL A 1 95 ? -18.629 16.165 24.784 1.00 84.75 95 VAL A O 1
ATOM 740 N N . LEU A 1 96 ? -20.587 15.152 24.330 1.00 81.12 96 LEU A N 1
ATOM 741 C CA . LEU A 1 96 ? -21.460 16.277 24.700 1.00 81.12 96 LEU A CA 1
ATOM 742 C C . LEU A 1 96 ? -21.949 16.222 26.158 1.00 81.12 96 LEU A C 1
ATOM 744 O O . LEU A 1 96 ? -22.684 17.110 26.585 1.00 81.12 96 LEU A O 1
ATOM 748 N N . GLY A 1 97 ? -21.564 15.199 26.924 1.00 81.12 97 GLY A N 1
ATOM 749 C CA . GLY A 1 97 ? -21.991 15.008 28.311 1.00 81.12 97 GLY A CA 1
ATOM 750 C C . GLY A 1 97 ? -20.879 14.525 29.238 1.00 81.12 97 GLY A C 1
ATOM 751 O O . GLY A 1 97 ? -19.819 14.086 28.790 1.00 81.12 97 GLY A O 1
ATOM 752 N N . ASP A 1 98 ? -21.148 14.602 30.542 1.00 86.56 98 ASP A N 1
ATOM 753 C CA . ASP A 1 98 ? -20.258 14.064 31.570 1.00 86.56 98 ASP A CA 1
ATOM 754 C C . ASP A 1 98 ? -20.131 12.541 31.442 1.00 86.56 98 ASP A C 1
ATOM 756 O O . ASP A 1 98 ? -21.104 11.847 31.144 1.00 86.56 98 ASP A O 1
ATOM 760 N N . VAL A 1 99 ? -18.942 12.027 31.756 1.00 90.50 99 VAL A N 1
ATOM 761 C CA . VAL A 1 99 ? -18.660 10.591 31.872 1.00 90.50 99 VAL A CA 1
ATOM 762 C C . VAL A 1 99 ? -18.230 10.316 33.308 1.00 90.50 99 VAL A C 1
ATOM 764 O O . VAL A 1 99 ? -17.283 10.932 33.801 1.00 90.50 99 VAL A O 1
ATOM 767 N N . ARG A 1 100 ? -18.928 9.413 34.000 1.00 90.38 100 ARG A N 1
ATOM 768 C CA . ARG A 1 100 ? -18.738 9.129 35.435 1.00 90.38 100 ARG A CA 1
ATOM 769 C C . ARG A 1 100 ? -18.311 7.684 35.685 1.00 90.38 100 ARG A C 1
ATOM 771 O O . ARG A 1 100 ? -18.990 6.938 36.391 1.00 90.38 100 ARG A O 1
ATOM 778 N N . GLY A 1 101 ? -17.183 7.293 35.107 1.00 91.00 101 GLY A N 1
ATOM 779 C CA . GLY A 1 101 ? -16.534 6.007 35.342 1.00 91.00 101 GLY A CA 1
ATOM 780 C C . GLY A 1 101 ? -15.198 6.123 36.071 1.00 91.00 101 GLY A C 1
ATOM 781 O O . GLY A 1 101 ? -14.841 7.151 36.649 1.00 91.00 101 GLY A O 1
ATOM 782 N N . ASP A 1 102 ? -14.451 5.024 36.050 1.00 91.31 102 ASP A N 1
ATOM 783 C CA . ASP A 1 102 ? -13.079 4.957 36.541 1.00 91.31 102 ASP A CA 1
ATOM 784 C C . ASP A 1 102 ? -12.280 3.949 35.707 1.00 91.31 102 ASP A C 1
ATOM 786 O O . ASP A 1 102 ? -12.832 3.251 34.852 1.00 91.31 102 ASP A O 1
ATOM 790 N N . TYR A 1 103 ? -10.972 3.871 35.944 1.00 92.00 103 TYR A N 1
ATOM 791 C CA . TYR A 1 103 ? -10.131 2.883 35.277 1.00 92.00 103 TYR A CA 1
ATOM 792 C C . TYR A 1 103 ? -10.630 1.457 35.518 1.00 92.00 103 TYR A C 1
ATOM 794 O O . TYR A 1 103 ? -11.010 1.082 36.628 1.00 92.00 103 TYR A O 1
ATOM 802 N N . HIS A 1 104 ? -10.568 0.639 34.473 1.00 89.81 104 HIS A N 1
ATOM 803 C CA . HIS A 1 104 ? -11.018 -0.746 34.498 1.00 89.81 104 HIS A CA 1
ATOM 804 C C . HIS A 1 104 ? -10.022 -1.660 33.782 1.00 89.81 104 HIS A C 1
ATOM 806 O O . HIS A 1 104 ? -9.071 -1.220 33.134 1.00 89.81 104 HIS A O 1
ATOM 812 N N . LEU A 1 105 ? -10.227 -2.972 33.903 1.00 85.25 105 LEU A N 1
ATOM 813 C CA . LEU A 1 105 ? -9.423 -3.936 33.156 1.00 85.25 105 LEU A CA 1
ATOM 814 C C . LEU A 1 105 ? -9.681 -3.772 31.642 1.00 85.25 105 LEU A C 1
ATOM 816 O O . LEU A 1 105 ? -10.835 -3.592 31.242 1.00 85.25 105 LEU A O 1
ATOM 820 N N . PRO A 1 106 ? -8.650 -3.837 30.776 1.00 78.44 106 PRO A N 1
ATOM 821 C CA . PRO A 1 106 ? -8.830 -3.713 29.334 1.00 78.44 106 PRO A CA 1
ATOM 822 C C . PRO A 1 106 ? -9.778 -4.757 28.788 1.00 78.44 106 PRO A C 1
ATOM 824 O O . PRO A 1 106 ? -9.746 -5.914 29.210 1.00 78.44 106 PRO A O 1
ATOM 827 N N . PHE A 1 107 ? -10.588 -4.345 27.815 1.00 78.00 107 PHE A N 1
ATOM 828 C CA . PHE A 1 107 ? -11.566 -5.199 27.136 1.00 78.00 107 PHE A CA 1
ATOM 829 C C . PHE A 1 107 ? -12.653 -5.780 28.061 1.00 78.00 107 PHE A C 1
ATOM 831 O O . PHE A 1 107 ? -13.487 -6.565 27.611 1.00 78.00 107 PHE A O 1
ATOM 838 N N . VAL A 1 108 ? -12.678 -5.368 29.334 1.00 84.06 108 VAL A N 1
ATOM 839 C CA . VAL A 1 108 ? -13.761 -5.603 30.288 1.00 84.06 108 VAL A CA 1
ATOM 840 C C . VAL A 1 108 ? -14.436 -4.261 30.532 1.00 84.06 108 VAL A C 1
ATOM 842 O O . VAL A 1 108 ? -14.034 -3.482 31.392 1.00 84.06 108 VAL A O 1
ATOM 845 N N . TYR A 1 109 ? -15.442 -3.982 29.713 1.00 82.38 109 TYR A N 1
ATOM 846 C CA . TYR A 1 109 ? -16.158 -2.714 29.711 1.00 82.38 109 TYR A CA 1
ATOM 847 C C . TYR A 1 109 ? -17.240 -2.727 30.790 1.00 82.38 109 TYR A C 1
ATOM 849 O O . TYR A 1 109 ? -18.339 -3.244 30.586 1.00 82.38 109 TYR A O 1
ATOM 857 N N . SER A 1 110 ? -16.898 -2.207 31.968 1.00 72.88 110 SER A N 1
ATOM 858 C CA . SER A 1 110 ? -17.809 -2.065 33.104 1.00 72.88 110 SER A CA 1
ATOM 859 C C . SER A 1 110 ? -17.872 -0.610 33.552 1.00 72.88 110 SER A C 1
ATOM 861 O O . SER A 1 110 ? -16.831 -0.011 33.806 1.00 72.88 110 SER A O 1
ATOM 863 N N . GLY A 1 111 ? -19.082 -0.076 33.716 1.00 82.12 111 GLY A N 1
ATOM 864 C CA . GLY A 1 111 ? -19.294 1.318 34.112 1.00 82.12 111 GLY A CA 1
ATOM 865 C C . GLY A 1 111 ? -19.408 2.276 32.926 1.00 82.12 111 GLY A C 1
ATOM 866 O O . GLY A 1 111 ? -19.412 1.862 31.765 1.00 82.12 111 GLY A O 1
ATOM 867 N N . ASP A 1 112 ? -19.550 3.559 33.241 1.00 89.62 112 ASP A N 1
ATOM 868 C CA . ASP A 1 112 ? -19.708 4.626 32.256 1.00 89.62 112 ASP A CA 1
ATOM 869 C C . ASP A 1 112 ? -18.359 4.974 31.616 1.00 89.62 112 ASP A C 1
ATOM 871 O O . ASP A 1 112 ? -17.388 5.282 32.302 1.00 89.62 112 ASP A O 1
ATOM 875 N N . HIS A 1 113 ? -18.281 4.863 30.297 1.00 91.75 113 HIS A N 1
ATOM 876 C CA . HIS A 1 113 ? -17.084 5.148 29.515 1.00 91.75 113 HIS A CA 1
ATOM 877 C C . HIS A 1 113 ? -17.498 5.495 28.087 1.00 91.75 113 HIS A C 1
ATOM 879 O O . HIS A 1 113 ? -18.588 5.140 27.635 1.00 91.75 113 HIS A O 1
ATOM 885 N N . LYS A 1 114 ? -16.618 6.173 27.351 1.00 92.56 114 LYS A N 1
ATOM 886 C CA . LYS A 1 114 ? -16.830 6.518 25.943 1.00 92.56 114 LYS A CA 1
ATOM 887 C C . LYS A 1 114 ? -15.598 6.165 25.124 1.00 92.56 114 LYS A C 1
ATOM 889 O O . LYS A 1 114 ? -14.499 6.647 25.395 1.00 92.56 114 LYS A O 1
ATOM 894 N N . PHE A 1 115 ? -15.781 5.343 24.090 1.00 92.50 115 PHE A N 1
ATOM 895 C CA . PHE A 1 115 ? -14.709 5.051 23.137 1.00 92.50 115 PHE A CA 1
ATOM 896 C C . PHE A 1 115 ? -14.294 6.300 22.356 1.00 92.50 115 PHE A C 1
ATOM 898 O O . PHE A 1 115 ? -15.143 7.106 21.962 1.00 92.50 115 PHE A O 1
ATOM 905 N N . VAL A 1 116 ? -12.986 6.391 22.120 1.00 92.69 116 VAL A N 1
ATOM 906 C CA . VAL A 1 116 ? -12.304 7.366 21.258 1.00 92.69 116 VAL A CA 1
ATOM 907 C C . VAL A 1 116 ? -11.662 6.657 20.066 1.00 92.69 116 VAL A C 1
ATOM 909 O O . VAL A 1 116 ? -11.724 7.155 18.943 1.00 92.69 116 VAL A O 1
ATOM 912 N N . GLU A 1 117 ? -11.068 5.479 20.286 1.00 93.31 117 GLU A N 1
ATOM 913 C CA . GLU A 1 117 ? -10.512 4.639 19.221 1.00 93.31 117 GLU A CA 1
ATOM 914 C C . GLU A 1 117 ? -10.702 3.153 19.537 1.00 93.31 117 GLU A C 1
ATOM 916 O O . GLU A 1 117 ? -10.598 2.730 20.692 1.00 93.31 117 GLU A O 1
ATOM 921 N N . ARG A 1 118 ? -10.908 2.338 18.499 1.00 93.19 118 ARG A N 1
ATOM 922 C CA . ARG A 1 118 ? -10.848 0.870 18.582 1.00 93.19 118 ARG A CA 1
ATOM 923 C C . ARG A 1 118 ? -10.043 0.322 17.411 1.00 93.19 118 ARG A C 1
ATOM 925 O O . ARG A 1 118 ? -10.124 0.825 16.296 1.00 93.19 118 ARG A O 1
ATOM 932 N N . ASN A 1 119 ? -9.251 -0.713 17.652 1.00 94.06 119 ASN A N 1
ATOM 933 C CA . ASN A 1 119 ? -8.439 -1.366 16.633 1.00 94.06 119 ASN A CA 1
ATOM 934 C C . ASN A 1 119 ? -8.558 -2.880 16.768 1.00 94.06 119 ASN A C 1
ATOM 936 O O . ASN A 1 119 ? -8.463 -3.430 17.862 1.00 94.06 119 ASN A O 1
ATOM 940 N N . SER A 1 120 ? -8.735 -3.563 15.650 1.00 94.81 120 SER A N 1
ATOM 941 C CA . SER A 1 120 ? -8.715 -5.016 15.562 1.00 94.81 120 SER A CA 1
ATOM 942 C C . SER A 1 120 ? -7.913 -5.410 14.337 1.00 94.81 120 SER A C 1
ATOM 944 O O . SER A 1 120 ? -8.224 -4.997 13.224 1.00 94.81 120 SER A O 1
ATOM 946 N N . LYS A 1 121 ? -6.871 -6.212 14.524 1.00 96.19 121 LYS A N 1
ATOM 947 C CA . LYS A 1 121 ? -6.002 -6.685 13.454 1.00 96.19 121 LYS A CA 1
ATOM 948 C C . LYS A 1 121 ? -5.744 -8.171 13.620 1.00 96.19 121 LYS A C 1
ATOM 950 O O . LYS A 1 121 ? -5.339 -8.633 14.676 1.00 96.19 121 LYS A O 1
ATOM 955 N N . THR A 1 122 ? -5.966 -8.918 12.553 1.00 96.25 122 THR A N 1
ATOM 956 C CA . THR A 1 122 ? -5.659 -10.340 12.457 1.00 96.25 122 THR A CA 1
ATOM 957 C C . THR A 1 122 ? -4.728 -10.541 11.280 1.00 96.25 122 THR A C 1
ATOM 959 O O . THR A 1 122 ? -5.002 -10.080 10.174 1.00 96.25 122 THR A O 1
ATOM 962 N N . THR A 1 123 ? -3.624 -11.241 11.501 1.00 97.38 123 THR A N 1
ATOM 963 C CA . THR A 1 123 ? -2.712 -11.642 10.433 1.00 97.38 123 THR A CA 1
ATOM 964 C C . THR A 1 123 ? -2.449 -13.131 10.511 1.00 97.38 123 THR A C 1
ATOM 966 O O . THR A 1 123 ? -2.338 -13.689 11.596 1.00 97.38 123 THR A O 1
ATOM 969 N N . LEU A 1 124 ? -2.339 -13.771 9.356 1.00 97.38 124 LEU A N 1
ATOM 970 C CA . LEU A 1 124 ? -1.921 -15.153 9.215 1.00 97.38 124 LEU A CA 1
ATOM 971 C C . LEU A 1 124 ? -0.767 -15.186 8.225 1.00 97.38 124 LEU A C 1
ATOM 973 O O . LEU A 1 124 ? -0.933 -14.845 7.055 1.00 97.38 124 LEU A O 1
ATOM 977 N N . TYR A 1 125 ? 0.401 -15.603 8.693 1.00 97.12 125 TYR A N 1
ATOM 978 C CA . TYR A 1 125 ? 1.548 -15.864 7.838 1.00 97.12 125 TYR A CA 1
ATOM 979 C C . TYR A 1 125 ? 1.834 -17.358 7.828 1.00 97.12 125 TYR A C 1
ATOM 981 O O . TYR A 1 125 ? 2.125 -17.934 8.868 1.00 97.12 125 TYR A O 1
ATOM 989 N N . ALA A 1 126 ? 1.751 -17.997 6.671 1.00 96.94 126 ALA A N 1
ATOM 990 C CA . ALA A 1 126 ? 1.994 -19.427 6.534 1.00 96.94 126 ALA A CA 1
ATOM 991 C C . ALA A 1 126 ? 2.866 -19.697 5.312 1.00 96.94 126 ALA A C 1
ATOM 993 O O . ALA A 1 126 ? 2.856 -18.929 4.355 1.00 96.94 126 ALA A O 1
ATOM 994 N N . GLY A 1 127 ? 3.641 -20.773 5.318 1.00 95.88 127 GLY A N 1
ATOM 995 C CA . GLY A 1 127 ? 4.458 -21.111 4.161 1.00 95.88 127 GLY A CA 1
ATOM 996 C C . GLY A 1 127 ? 5.190 -22.429 4.293 1.00 95.88 127 GLY A C 1
ATOM 997 O O . GLY A 1 127 ? 5.243 -23.032 5.364 1.00 95.88 127 GLY A O 1
ATOM 998 N N . LEU A 1 128 ? 5.766 -22.858 3.176 1.00 94.31 128 LEU A N 1
ATOM 999 C CA . LEU A 1 128 ? 6.619 -24.033 3.083 1.00 94.31 128 LEU A CA 1
ATOM 1000 C C . LEU A 1 128 ? 8.083 -23.595 3.016 1.00 94.31 128 LEU A C 1
ATOM 1002 O O . LEU A 1 128 ? 8.421 -22.557 2.449 1.00 94.31 128 LEU A O 1
ATOM 1006 N N . ARG A 1 129 ? 8.963 -24.414 3.581 1.00 88.38 129 ARG A N 1
ATOM 1007 C CA . ARG A 1 129 ? 10.410 -24.211 3.589 1.00 88.38 129 ARG A CA 1
ATOM 1008 C C . ARG A 1 129 ? 11.062 -25.281 2.725 1.00 88.38 129 ARG A C 1
ATOM 1010 O O . ARG A 1 129 ? 10.765 -26.462 2.894 1.00 88.38 129 ARG A O 1
ATOM 1017 N N . ARG A 1 130 ? 11.985 -24.869 1.848 1.00 82.44 130 ARG A N 1
ATOM 1018 C CA . ARG A 1 130 ? 12.831 -25.774 1.045 1.00 82.44 130 ARG A CA 1
ATOM 1019 C C . ARG A 1 130 ? 12.025 -26.799 0.232 1.00 82.44 130 ARG A C 1
ATOM 1021 O O . ARG A 1 130 ? 12.371 -27.980 0.182 1.00 82.44 130 ARG A O 1
ATOM 1028 N N . LEU A 1 131 ? 10.946 -26.356 -0.414 1.00 84.31 131 LEU A N 1
ATOM 1029 C CA . LEU A 1 131 ? 10.239 -27.155 -1.412 1.00 84.31 131 LEU A CA 1
ATOM 1030 C C . LEU A 1 131 ? 11.069 -27.156 -2.705 1.00 84.31 131 LEU A C 1
ATOM 1032 O O . LEU A 1 131 ? 10.814 -26.380 -3.624 1.00 84.31 131 LEU A O 1
ATOM 1036 N N . TRP A 1 132 ? 12.101 -28.005 -2.748 1.00 84.38 132 TRP A N 1
ATOM 1037 C CA . TRP A 1 132 ? 13.127 -28.003 -3.797 1.00 84.38 132 TRP A CA 1
ATOM 1038 C C . TRP A 1 132 ? 13.843 -26.643 -3.874 1.00 84.38 132 TRP A C 1
ATOM 1040 O O . TRP A 1 132 ? 14.513 -26.276 -2.913 1.00 84.38 132 TRP A O 1
ATOM 1050 N N . ILE A 1 133 ? 13.688 -25.897 -4.970 1.00 85.81 133 ILE A N 1
ATOM 1051 C CA . ILE A 1 133 ? 14.224 -24.536 -5.131 1.00 85.81 133 ILE A CA 1
ATOM 1052 C C . ILE A 1 133 ? 13.239 -23.453 -4.675 1.00 85.81 133 ILE A C 1
ATOM 1054 O O . ILE A 1 133 ? 13.545 -22.276 -4.782 1.00 85.81 133 ILE A O 1
ATOM 1058 N N . PHE A 1 134 ? 12.049 -23.802 -4.182 1.00 89.25 134 PHE A N 1
ATOM 1059 C CA . PHE A 1 134 ? 11.009 -22.837 -3.819 1.00 89.25 134 PHE A CA 1
ATOM 1060 C C . PHE A 1 134 ? 10.768 -22.794 -2.308 1.00 89.25 134 PHE A C 1
ATOM 1062 O O . PHE A 1 134 ? 10.832 -23.813 -1.620 1.00 89.25 134 PHE A O 1
ATOM 1069 N N . SER A 1 135 ? 10.432 -21.620 -1.772 1.00 91.19 135 SER A N 1
ATOM 1070 C CA . SER A 1 135 ? 9.933 -21.488 -0.390 1.00 91.19 135 SER A CA 1
ATOM 1071 C C . SER A 1 135 ? 8.675 -20.613 -0.339 1.00 91.19 135 SER A C 1
ATOM 1073 O O . SER A 1 135 ? 8.737 -19.478 0.137 1.00 91.19 135 SER A O 1
ATOM 1075 N N . PRO A 1 136 ? 7.540 -21.099 -0.883 1.00 94.81 136 PRO A N 1
ATOM 1076 C CA . PRO A 1 136 ? 6.325 -20.305 -1.005 1.00 94.81 136 PRO A CA 1
ATOM 1077 C C . PRO A 1 136 ? 5.780 -19.899 0.363 1.00 94.81 136 PRO A C 1
ATOM 1079 O O . PRO A 1 136 ? 5.758 -20.692 1.307 1.00 94.81 136 PRO A O 1
ATOM 1082 N N . SER A 1 137 ? 5.268 -18.679 0.450 1.00 95.94 137 SER A N 1
ATOM 1083 C CA . SER A 1 137 ? 4.568 -18.182 1.628 1.00 95.94 137 SER A CA 1
ATOM 1084 C C . SER A 1 137 ? 3.347 -17.358 1.247 1.00 95.94 137 SER A C 1
ATOM 1086 O O . SER A 1 137 ? 3.292 -16.737 0.187 1.00 95.94 137 SER A O 1
ATOM 1088 N N . VAL A 1 138 ? 2.361 -17.372 2.133 1.00 95.88 138 VAL A N 1
ATOM 1089 C CA . VAL A 1 138 ? 1.131 -16.599 2.057 1.00 95.88 138 VAL A CA 1
ATOM 1090 C C . VAL A 1 138 ? 1.038 -15.733 3.303 1.00 95.88 138 VAL A C 1
ATOM 1092 O O . VAL A 1 138 ? 1.270 -16.195 4.422 1.00 95.88 138 VAL A O 1
ATOM 1095 N N . ARG A 1 139 ? 0.674 -14.469 3.111 1.00 96.81 139 ARG A N 1
ATOM 1096 C CA . ARG A 1 139 ? 0.338 -13.537 4.181 1.00 96.81 139 ARG A CA 1
ATOM 1097 C C . ARG A 1 139 ? -1.074 -13.028 3.962 1.00 96.81 139 ARG A C 1
ATOM 1099 O O . ARG A 1 139 ? -1.354 -12.389 2.958 1.00 96.81 139 ARG A O 1
ATOM 1106 N N . THR A 1 140 ? -1.938 -13.290 4.926 1.00 96.81 140 THR A N 1
ATOM 1107 C CA . THR A 1 140 ? -3.314 -12.804 4.956 1.00 96.81 140 THR A CA 1
ATOM 1108 C C . THR A 1 140 ? -3.456 -11.826 6.112 1.00 96.81 140 THR A C 1
ATOM 1110 O O . THR A 1 140 ? -2.933 -12.078 7.196 1.00 96.81 140 THR A O 1
ATOM 1113 N N . GLU A 1 141 ? -4.119 -10.700 5.895 1.00 97.50 141 GLU A N 1
ATOM 1114 C CA . GLU A 1 141 ? -4.285 -9.638 6.883 1.00 97.50 141 GLU A CA 1
ATOM 1115 C C . GLU A 1 141 ? -5.696 -9.058 6.798 1.00 97.50 141 GLU A C 1
ATOM 1117 O O . GLU A 1 141 ? -6.182 -8.735 5.718 1.00 97.50 141 GLU A O 1
ATOM 1122 N N . PHE A 1 142 ? -6.340 -8.925 7.951 1.00 97.44 142 PHE A N 1
ATOM 1123 C CA . PHE A 1 142 ? -7.543 -8.132 8.145 1.00 97.44 142 PHE A CA 1
ATOM 1124 C C . PHE A 1 142 ? -7.259 -7.119 9.244 1.00 97.44 142 PHE A C 1
ATOM 1126 O O . PHE A 1 142 ? -6.804 -7.490 10.324 1.00 97.44 142 PHE A O 1
ATOM 1133 N N . GLN A 1 143 ? -7.534 -5.852 8.987 1.00 96.75 143 GLN A N 1
ATOM 1134 C CA . GLN A 1 143 ? -7.461 -4.795 9.977 1.00 96.75 143 GLN A CA 1
ATOM 1135 C C . GLN A 1 143 ? -8.726 -3.954 9.902 1.00 96.75 143 GLN A C 1
ATOM 1137 O O . GLN A 1 143 ? -9.219 -3.639 8.823 1.00 96.75 143 GLN A O 1
ATOM 1142 N N . TYR A 1 144 ? -9.230 -3.571 11.060 1.00 96.62 144 TYR A N 1
ATOM 1143 C CA . TYR A 1 144 ? -10.359 -2.684 11.191 1.00 96.62 144 TYR A CA 1
ATOM 1144 C C . TYR A 1 144 ? -10.095 -1.711 12.334 1.00 96.62 144 TYR A C 1
ATOM 1146 O O . TYR A 1 144 ? -9.843 -2.113 13.471 1.00 96.62 144 TYR A O 1
ATOM 1154 N N . PHE A 1 145 ? -10.088 -0.430 11.995 1.00 95.88 145 PHE A N 1
ATOM 1155 C CA . PHE A 1 145 ? -9.775 0.666 12.896 1.00 95.88 145 PHE A CA 1
ATOM 1156 C C . PHE A 1 145 ? -10.927 1.657 12.912 1.00 95.88 145 PHE A C 1
ATOM 1158 O O . PHE A 1 145 ? -11.433 2.024 11.858 1.00 95.88 145 PHE A O 1
ATOM 1165 N N . GLU A 1 146 ? -11.301 2.116 14.093 1.00 95.25 146 GLU A N 1
ATOM 1166 C CA . GLU A 1 146 ? -12.364 3.085 14.306 1.00 95.25 146 GLU A CA 1
ATOM 1167 C C . GLU A 1 146 ? -11.842 4.248 15.122 1.00 95.25 146 GLU A C 1
ATOM 1169 O O . GLU A 1 146 ? -11.071 4.059 16.067 1.00 95.25 146 GLU A O 1
ATOM 1174 N N . ASN A 1 147 ? -12.289 5.444 14.769 1.00 93.88 147 ASN A N 1
ATOM 1175 C CA . ASN A 1 147 ? -11.917 6.675 15.441 1.00 93.88 147 ASN A CA 1
ATOM 1176 C C . ASN A 1 147 ? -13.001 7.740 15.263 1.00 93.88 147 ASN A C 1
ATOM 1178 O O . ASN A 1 147 ? -14.064 7.472 14.701 1.00 93.88 147 ASN A O 1
ATOM 1182 N N . ARG A 1 148 ? -12.714 8.960 15.742 1.00 91.31 148 ARG A N 1
ATOM 1183 C CA . ARG A 1 148 ? -13.605 10.124 15.609 1.00 91.31 148 ARG A CA 1
ATOM 1184 C C . ARG A 1 148 ? -15.023 9.812 16.072 1.00 91.31 148 ARG A C 1
ATOM 1186 O O . ARG A 1 148 ? -16.002 10.107 15.391 1.00 91.31 148 ARG A O 1
ATOM 1193 N N . PHE A 1 149 ? -15.119 9.175 17.231 1.00 92.50 149 PHE A N 1
ATOM 1194 C CA . PHE A 1 149 ? -16.413 8.984 17.851 1.00 92.50 149 PHE A CA 1
ATOM 1195 C C . PHE A 1 149 ? -16.971 10.361 18.232 1.00 92.50 149 PHE A C 1
ATOM 1197 O O . PHE A 1 149 ? -16.260 11.198 18.792 1.00 92.50 149 PHE A O 1
ATOM 1204 N N . ARG A 1 150 ? -18.238 10.602 17.910 1.00 90.50 150 ARG A N 1
ATOM 1205 C CA . ARG A 1 150 ? -18.927 11.854 18.232 1.00 90.50 150 ARG A CA 1
ATOM 1206 C C . ARG A 1 150 ? -20.366 11.604 18.633 1.00 90.50 150 ARG A C 1
ATOM 1208 O O . ARG A 1 150 ? -21.023 10.737 18.054 1.00 90.50 150 ARG A O 1
ATOM 1215 N N . ASP A 1 151 ? -20.851 12.383 19.580 1.00 90.75 151 ASP A N 1
ATOM 1216 C CA . ASP A 1 151 ? -22.248 12.382 19.986 1.00 90.75 151 ASP A CA 1
ATOM 1217 C C . ASP A 1 151 ? -23.074 13.196 18.986 1.00 90.75 151 ASP A C 1
ATOM 1219 O O . ASP A 1 151 ? -22.648 14.252 18.516 1.00 90.75 151 ASP A O 1
ATOM 1223 N N . TYR A 1 152 ? -24.267 12.711 18.647 1.00 88.94 152 TYR A N 1
ATOM 1224 C CA . TYR A 1 152 ? -25.173 13.458 17.781 1.00 88.94 152 TYR A CA 1
ATOM 1225 C C . TYR A 1 152 ? -25.713 14.694 18.497 1.00 88.94 152 TYR A C 1
ATOM 1227 O O . TYR A 1 152 ? -26.149 14.622 19.655 1.00 88.94 152 TYR A O 1
ATOM 1235 N N . GLN A 1 153 ? -25.754 15.807 17.765 1.00 86.50 153 GLN A N 1
ATOM 1236 C CA . GLN A 1 153 ? -26.434 17.024 18.204 1.00 86.50 153 GLN A CA 1
ATOM 1237 C C . GLN A 1 153 ? -27.954 16.806 18.260 1.00 86.50 153 GLN A C 1
ATOM 1239 O O . GLN A 1 153 ? -28.482 15.907 17.605 1.00 86.50 153 GLN A O 1
ATOM 1244 N N . GLU A 1 154 ? -28.683 17.650 18.999 1.00 82.81 154 GLU A N 1
ATOM 1245 C CA . GLU A 1 154 ? -30.141 17.511 19.173 1.00 82.81 154 GLU A CA 1
ATOM 1246 C C . GLU A 1 154 ? -30.902 17.401 17.843 1.00 82.81 154 GLU A C 1
ATOM 1248 O O . GLU A 1 154 ? -31.808 16.580 17.722 1.00 82.81 154 GLU A O 1
ATOM 1253 N N . ALA A 1 155 ? -30.493 18.160 16.822 1.00 81.50 155 ALA A N 1
ATOM 1254 C CA . ALA A 1 155 ? -31.100 18.102 15.494 1.00 81.50 155 ALA A CA 1
A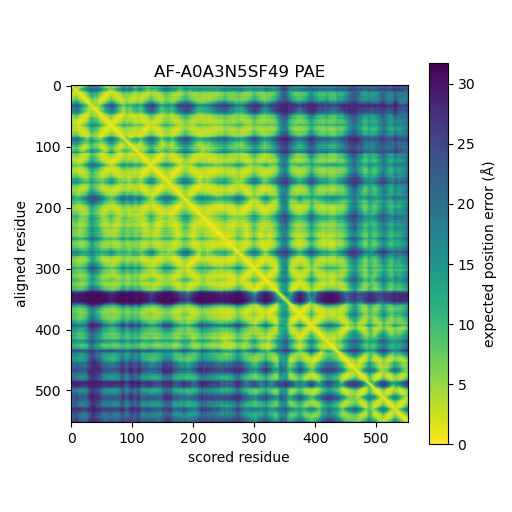TOM 1255 C C . ALA A 1 155 ? -30.844 16.766 14.770 1.00 81.50 155 ALA A C 1
ATOM 1257 O O . ALA A 1 155 ? -31.738 16.247 14.106 1.00 81.50 155 ALA A O 1
ATOM 1258 N N . GLU A 1 156 ? -29.646 16.187 14.909 1.00 79.25 156 GLU A N 1
ATOM 1259 C CA . GLU A 1 156 ? -29.298 14.894 14.302 1.00 79.25 156 GLU A CA 1
ATOM 1260 C C . GLU A 1 156 ? -30.021 13.736 15.013 1.00 79.25 156 GLU A C 1
ATOM 1262 O O . GLU A 1 156 ? -30.465 12.800 14.343 1.00 79.25 156 GLU A O 1
ATOM 1267 N N . ARG A 1 157 ? -30.230 13.838 16.337 1.00 81.31 157 ARG A N 1
ATOM 1268 C CA . ARG A 1 157 ? -30.931 12.829 17.158 1.00 81.31 157 ARG A CA 1
ATOM 1269 C C . ARG A 1 157 ? -32.362 12.550 16.709 1.00 81.31 157 ARG A C 1
ATOM 1271 O O . ARG A 1 157 ? -32.841 11.432 16.862 1.00 81.31 157 ARG A O 1
ATOM 1278 N N . VAL A 1 158 ? -33.039 13.543 16.131 1.00 80.50 158 VAL A N 1
ATOM 1279 C CA . VAL A 1 158 ? -34.401 13.374 15.595 1.00 80.50 158 VAL A CA 1
ATOM 1280 C C . VAL A 1 158 ? -34.421 12.360 14.443 1.00 80.50 158 VAL A C 1
ATOM 1282 O O . VAL A 1 158 ? -35.380 11.607 14.307 1.00 80.50 158 VAL A O 1
ATOM 1285 N N . THR A 1 159 ? -33.348 12.314 13.648 1.00 77.75 159 THR A N 1
ATOM 1286 C CA . THR A 1 159 ? -33.224 11.461 12.450 1.00 77.75 159 THR A CA 1
ATOM 1287 C C . THR A 1 159 ? -32.388 10.199 12.677 1.00 77.75 159 THR A C 1
ATOM 1289 O O . THR A 1 159 ? -32.574 9.196 11.993 1.00 77.75 159 THR A O 1
ATOM 1292 N N . SER A 1 160 ? -31.475 10.204 13.656 1.00 77.81 160 SER A N 1
ATOM 1293 C CA . SER A 1 160 ? -30.572 9.076 13.926 1.00 77.81 160 SER A CA 1
ATOM 1294 C C . SER A 1 160 ? -31.253 7.892 14.623 1.00 77.81 160 SER A C 1
ATOM 1296 O O . SER A 1 160 ? -30.619 6.858 14.849 1.00 77.81 160 SER A O 1
ATOM 1298 N N . GLY A 1 161 ? -32.542 8.012 14.951 1.00 81.19 161 GLY A N 1
ATOM 1299 C CA . GLY A 1 161 ? -33.327 6.961 15.590 1.00 81.19 161 GLY A CA 1
ATOM 1300 C C . GLY A 1 161 ? -32.734 6.559 16.948 1.00 81.19 161 GLY A C 1
ATOM 1301 O O . GLY A 1 161 ? -32.593 7.417 17.815 1.00 81.19 161 GLY A O 1
ATOM 1302 N N . PRO A 1 162 ? -32.392 5.274 17.173 1.00 84.31 162 PRO A N 1
ATOM 1303 C CA . PRO A 1 162 ? -31.863 4.810 18.458 1.00 84.31 162 PRO A CA 1
ATOM 1304 C C . PRO A 1 162 ? -30.376 5.135 18.674 1.00 84.31 162 PRO A C 1
ATOM 1306 O O . PRO A 1 162 ? -29.845 4.847 19.742 1.00 84.31 162 PRO A O 1
ATOM 1309 N N . PHE A 1 163 ? -29.674 5.666 17.668 1.00 88.69 163 PHE A N 1
ATOM 1310 C CA . PHE A 1 163 ? -28.241 5.917 17.773 1.00 88.69 163 PHE A CA 1
ATOM 1311 C C . PHE A 1 163 ? -27.962 7.267 18.422 1.00 88.69 163 PHE A C 1
ATOM 1313 O O . PHE A 1 163 ? -28.431 8.301 17.946 1.00 88.69 163 PHE A O 1
ATOM 1320 N N . GLU A 1 164 ? -27.120 7.258 19.452 1.00 89.00 164 GLU A N 1
ATOM 1321 C CA . GLU A 1 164 ? -26.687 8.465 20.166 1.00 89.00 164 GLU A CA 1
ATOM 1322 C C . GLU A 1 164 ? -25.367 9.031 19.633 1.00 89.00 164 GLU A C 1
ATOM 1324 O O . GLU A 1 164 ? -25.057 10.202 19.855 1.00 89.00 164 GLU A O 1
ATOM 1329 N N . ARG A 1 165 ? -24.590 8.207 18.917 1.00 90.75 165 ARG A N 1
ATOM 1330 C CA . ARG A 1 165 ? -23.237 8.534 18.462 1.00 90.75 165 ARG A CA 1
ATOM 1331 C C . ARG A 1 165 ? -22.984 8.075 17.027 1.00 90.75 165 ARG A C 1
ATOM 1333 O O . ARG A 1 165 ? -23.651 7.179 16.503 1.00 90.75 165 ARG A O 1
ATOM 1340 N N . SER A 1 166 ? -21.959 8.652 16.414 1.00 92.00 166 SER A N 1
ATOM 1341 C CA . SER A 1 166 ? -21.372 8.197 15.152 1.00 92.00 166 SER A CA 1
ATOM 1342 C C . SER A 1 166 ? -19.860 8.030 15.270 1.00 92.00 166 SER A C 1
ATOM 1344 O O . SER A 1 166 ? -19.258 8.471 16.249 1.00 92.00 166 SER A O 1
ATOM 1346 N N . LYS A 1 167 ? -19.257 7.361 14.289 1.00 93.56 167 LYS A N 1
ATOM 1347 C CA . LYS A 1 167 ? -17.816 7.099 14.204 1.00 93.56 167 LYS A CA 1
ATOM 1348 C C . LYS A 1 167 ? -17.344 7.055 12.754 1.00 93.56 167 LYS A C 1
ATOM 1350 O O . LYS A 1 167 ? -18.131 6.774 11.849 1.00 93.56 167 LYS A O 1
ATOM 1355 N N . ASP A 1 168 ? -16.048 7.241 12.556 1.00 95.00 168 ASP A N 1
ATOM 1356 C CA . ASP A 1 168 ? -15.374 6.929 11.299 1.00 95.00 168 ASP A CA 1
ATOM 1357 C C . ASP A 1 168 ? -14.682 5.562 11.424 1.00 95.00 168 ASP A C 1
ATOM 1359 O O . ASP A 1 168 ? -14.275 5.145 12.514 1.00 95.00 168 ASP A O 1
ATOM 1363 N N . ALA A 1 169 ? -14.538 4.847 10.307 1.00 95.50 169 ALA A N 1
ATOM 1364 C CA . ALA A 1 169 ? -13.872 3.549 10.288 1.00 95.50 169 ALA A CA 1
ATOM 1365 C C . ALA A 1 169 ? -12.984 3.349 9.059 1.00 95.50 169 ALA A C 1
ATOM 1367 O O . ALA A 1 169 ? -13.174 3.935 7.992 1.00 95.50 169 ALA A O 1
ATOM 1368 N N . ARG A 1 170 ? -11.983 2.483 9.210 1.00 96.44 170 ARG A N 1
ATOM 1369 C CA . ARG A 1 170 ? -11.068 2.047 8.158 1.00 96.44 170 ARG A CA 1
ATOM 1370 C C . ARG A 1 170 ? -10.944 0.533 8.203 1.00 96.44 170 ARG A C 1
ATOM 1372 O O . ARG A 1 170 ? -10.360 -0.013 9.137 1.00 96.44 170 ARG A O 1
ATOM 1379 N N . GLY A 1 171 ? -11.470 -0.132 7.182 1.00 96.56 171 GLY A N 1
ATOM 1380 C CA . GLY A 1 171 ? -11.295 -1.560 6.944 1.00 96.56 171 GLY A CA 1
ATOM 1381 C C . GLY A 1 171 ? -10.184 -1.809 5.930 1.00 96.56 171 GLY A C 1
ATOM 1382 O O . GLY A 1 171 ? -10.121 -1.156 4.893 1.00 96.56 171 GLY A O 1
ATOM 1383 N N . TYR A 1 172 ? -9.313 -2.768 6.208 1.00 97.19 172 TYR A N 1
ATOM 1384 C CA . TYR A 1 172 ? -8.243 -3.192 5.319 1.00 97.19 172 TYR A CA 1
ATOM 1385 C C . TYR A 1 172 ? -8.195 -4.715 5.262 1.00 97.19 172 TYR A C 1
ATOM 1387 O O . TYR A 1 172 ? -8.090 -5.383 6.288 1.00 97.19 172 TYR A O 1
ATOM 1395 N N . VAL A 1 173 ? -8.255 -5.265 4.056 1.00 97.56 173 VAL A N 1
ATOM 1396 C CA . VAL A 1 173 ? -8.008 -6.681 3.784 1.00 97.56 173 VAL A CA 1
ATOM 1397 C C . VAL A 1 173 ? -6.810 -6.779 2.855 1.00 97.56 173 VAL A C 1
ATOM 1399 O O . VAL A 1 173 ? -6.731 -6.050 1.872 1.00 97.56 173 VAL A O 1
ATOM 1402 N N . SER A 1 174 ? -5.891 -7.700 3.122 1.00 96.75 174 SER A N 1
ATOM 1403 C CA . SER A 1 174 ? -4.841 -8.057 2.178 1.00 96.75 174 SER A CA 1
ATOM 1404 C C . SER A 1 174 ? -4.575 -9.549 2.159 1.00 96.75 174 SER A C 1
ATOM 1406 O O . SER A 1 174 ? -4.622 -10.229 3.184 1.00 96.75 174 SER A O 1
ATOM 1408 N N . ASN A 1 175 ? -4.261 -10.048 0.974 1.00 96.62 175 ASN A N 1
ATOM 1409 C CA . ASN A 1 175 ? -3.784 -11.396 0.763 1.00 96.62 175 ASN A CA 1
ATOM 1410 C C . ASN A 1 175 ? -2.611 -11.333 -0.211 1.00 96.62 175 ASN A C 1
ATOM 1412 O O . ASN A 1 175 ? -2.726 -10.792 -1.310 1.00 96.62 175 ASN A O 1
ATOM 1416 N N . GLY A 1 176 ? -1.464 -11.833 0.225 1.00 95.38 176 GLY A N 1
ATOM 1417 C CA . GLY A 1 176 ? -0.237 -11.830 -0.546 1.00 95.38 176 GLY A CA 1
ATOM 1418 C C . GLY A 1 176 ? 0.367 -13.216 -0.630 1.00 95.38 176 GLY A C 1
ATOM 1419 O O . GLY A 1 176 ? 0.381 -13.959 0.349 1.00 95.38 176 GLY A O 1
ATOM 1420 N N . PHE A 1 177 ? 0.911 -13.534 -1.795 1.00 94.38 177 PHE A N 1
ATOM 1421 C CA . PHE A 1 177 ? 1.680 -14.734 -2.069 1.00 94.38 177 PHE A CA 1
ATOM 1422 C C . PHE A 1 177 ? 3.101 -14.326 -2.443 1.00 94.38 177 PHE A C 1
ATOM 1424 O O . PHE A 1 177 ? 3.302 -13.390 -3.212 1.00 94.38 177 PHE A O 1
ATOM 1431 N N . THR A 1 178 ? 4.098 -15.009 -1.895 1.00 95.19 178 THR A N 1
ATOM 1432 C CA . THR A 1 178 ? 5.510 -14.784 -2.214 1.00 95.19 178 THR A CA 1
ATOM 1433 C C . THR A 1 178 ? 6.161 -16.122 -2.521 1.00 95.19 178 THR A C 1
ATOM 1435 O O . THR A 1 178 ? 6.071 -17.054 -1.723 1.00 95.19 178 THR A O 1
ATOM 1438 N N . LEU A 1 179 ? 6.829 -16.207 -3.665 1.00 94.38 179 LEU A N 1
ATOM 1439 C CA . LEU A 1 179 ? 7.546 -17.369 -4.163 1.00 94.38 179 LEU A CA 1
ATOM 1440 C C . LEU A 1 179 ? 9.017 -16.988 -4.380 1.00 94.38 179 LEU A C 1
ATOM 1442 O O . LEU A 1 179 ? 9.417 -16.649 -5.498 1.00 94.38 179 LEU A O 1
ATOM 1446 N N . PRO A 1 180 ? 9.830 -17.025 -3.314 1.00 91.25 180 PRO A N 1
ATOM 1447 C CA . PRO A 1 180 ? 11.269 -16.926 -3.447 1.00 91.25 180 PRO A CA 1
ATOM 1448 C C . PRO A 1 180 ? 11.810 -18.209 -4.087 1.00 91.25 180 PRO A C 1
ATOM 1450 O O . PRO A 1 180 ? 11.375 -19.320 -3.750 1.00 91.25 180 PRO A O 1
ATOM 1453 N N . VAL A 1 181 ? 12.771 -18.036 -4.991 1.00 89.25 181 VAL A N 1
ATOM 1454 C CA . VAL A 1 181 ? 13.493 -19.117 -5.660 1.00 89.25 181 VAL A CA 1
ATOM 1455 C C . VAL A 1 181 ? 14.944 -19.109 -5.191 1.00 89.25 181 VAL A C 1
ATOM 1457 O O . VAL A 1 181 ? 15.661 -18.122 -5.359 1.00 89.25 181 VAL A O 1
ATOM 1460 N N . ASP A 1 182 ? 15.357 -20.218 -4.594 1.00 83.25 182 ASP A N 1
ATOM 1461 C CA . ASP A 1 182 ? 16.694 -20.472 -4.086 1.00 83.25 182 ASP A CA 1
ATOM 1462 C C . ASP A 1 182 ? 17.437 -21.437 -5.021 1.00 83.25 182 ASP A C 1
ATOM 1464 O O . ASP A 1 182 ? 17.113 -22.623 -5.123 1.00 83.25 182 ASP A O 1
ATOM 1468 N N . PHE A 1 183 ? 18.458 -20.918 -5.703 1.00 82.38 183 PHE A N 1
ATOM 1469 C CA . PHE A 1 183 ? 19.296 -21.679 -6.628 1.00 82.38 183 PHE A CA 1
ATOM 1470 C C . PHE A 1 183 ? 20.569 -22.249 -5.981 1.00 82.38 183 PHE A C 1
ATOM 1472 O O . PHE A 1 183 ? 21.377 -22.855 -6.687 1.00 82.38 183 PHE A O 1
ATOM 1479 N N . HIS A 1 184 ? 20.767 -22.127 -4.660 1.00 73.88 184 HIS A N 1
ATOM 1480 C CA . HIS A 1 184 ? 21.982 -22.603 -3.980 1.00 73.88 184 HIS A CA 1
ATOM 1481 C C . HIS A 1 184 ? 22.258 -24.103 -4.186 1.00 73.88 184 HIS A C 1
ATOM 1483 O O . HIS A 1 184 ? 23.415 -24.520 -4.172 1.00 73.88 184 HIS A O 1
ATOM 1489 N N . GLY A 1 185 ? 21.219 -24.912 -4.415 1.00 72.56 185 GLY A N 1
ATOM 1490 C CA . GLY A 1 185 ? 21.341 -26.350 -4.680 1.00 72.56 185 GLY A CA 1
ATOM 1491 C C . GLY A 1 185 ? 21.666 -26.736 -6.131 1.00 72.56 185 GLY A C 1
ATOM 1492 O O . GLY A 1 185 ? 21.846 -27.921 -6.399 1.00 72.56 185 GLY A O 1
ATOM 1493 N N . VAL A 1 186 ? 21.728 -25.784 -7.072 1.00 84.44 186 VAL A N 1
ATOM 1494 C CA . VAL A 1 186 ? 21.924 -26.050 -8.509 1.00 84.44 186 VAL A CA 1
ATOM 1495 C C . VAL A 1 186 ? 23.181 -25.319 -9.008 1.00 84.44 186 VAL A C 1
ATOM 1497 O O . VAL A 1 186 ? 23.105 -24.138 -9.345 1.00 84.44 186 VAL A O 1
ATOM 1500 N N . PRO A 1 187 ? 24.346 -25.996 -9.114 1.00 82.19 187 PRO A N 1
ATOM 1501 C CA . PRO A 1 187 ? 25.621 -25.354 -9.465 1.00 82.19 187 PRO A CA 1
ATOM 1502 C C . PRO A 1 187 ? 25.584 -24.547 -10.769 1.00 82.19 187 PRO A C 1
ATOM 1504 O O . PRO A 1 187 ? 26.164 -23.464 -10.844 1.00 82.19 187 PRO A O 1
ATOM 1507 N N . ALA A 1 188 ? 24.843 -25.036 -11.769 1.00 84.00 188 ALA A N 1
ATOM 1508 C CA . ALA A 1 188 ? 24.675 -24.377 -13.064 1.00 84.00 188 ALA A CA 1
ATOM 1509 C C . ALA A 1 188 ? 23.960 -23.012 -12.986 1.00 84.00 188 ALA A C 1
ATOM 1511 O O . ALA A 1 188 ? 24.122 -22.198 -13.887 1.00 84.00 188 ALA A O 1
ATOM 1512 N N . LEU A 1 189 ? 23.189 -22.750 -11.923 1.00 85.12 189 LEU A N 1
ATOM 1513 C CA . LEU A 1 189 ? 22.424 -21.512 -11.716 1.00 85.12 189 LEU A CA 1
ATOM 1514 C C . LEU A 1 189 ? 22.947 -20.683 -10.532 1.00 85.12 189 LEU A C 1
ATOM 1516 O O . LEU A 1 189 ? 22.295 -19.738 -10.099 1.00 85.12 189 LEU A O 1
ATOM 1520 N N . SER A 1 190 ? 24.148 -20.990 -10.035 1.00 83.19 190 SER A N 1
ATOM 1521 C CA . SER A 1 190 ? 24.790 -20.295 -8.904 1.00 83.19 190 SER A CA 1
ATOM 1522 C C . SER A 1 190 ? 25.084 -18.802 -9.150 1.00 83.19 190 SER A C 1
ATOM 1524 O O . SER A 1 190 ? 25.339 -18.046 -8.202 1.00 83.19 190 SER A O 1
ATOM 1526 N N . PHE A 1 191 ? 25.020 -18.370 -10.415 1.00 85.75 191 PHE A N 1
ATOM 1527 C CA . PHE A 1 191 ? 25.082 -16.965 -10.818 1.00 85.75 191 PHE A CA 1
ATOM 1528 C C . PHE A 1 191 ? 23.798 -16.195 -10.464 1.00 85.75 191 PHE A C 1
ATOM 1530 O O . PHE A 1 191 ? 23.846 -14.980 -10.304 1.00 85.75 191 PHE A O 1
ATOM 1537 N N . VAL A 1 192 ? 22.647 -16.854 -10.287 1.00 89.25 192 VAL A N 1
ATOM 1538 C CA . VAL A 1 192 ? 21.410 -16.200 -9.833 1.00 89.25 192 VAL A CA 1
ATOM 1539 C C . VAL A 1 192 ? 21.444 -16.089 -8.308 1.00 89.25 192 VAL A C 1
ATOM 1541 O O . VAL A 1 192 ? 21.262 -17.074 -7.597 1.00 89.25 192 VAL A O 1
ATOM 1544 N N . LYS A 1 193 ? 21.690 -14.882 -7.790 1.00 87.62 193 LYS A N 1
ATOM 1545 C CA . LYS A 1 193 ? 21.797 -14.618 -6.342 1.00 87.62 193 LYS A CA 1
ATOM 1546 C C . LYS A 1 193 ? 20.444 -14.502 -5.651 1.00 87.62 193 LYS A C 1
ATOM 1548 O O . LYS A 1 193 ? 20.364 -14.684 -4.442 1.00 87.62 193 LYS A O 1
ATOM 1553 N N . GLY A 1 194 ? 19.389 -14.202 -6.400 1.00 87.25 194 GLY A N 1
ATOM 1554 C CA . GLY A 1 194 ? 18.034 -14.203 -5.873 1.00 87.25 194 GLY A CA 1
ATOM 1555 C C . GLY A 1 194 ? 17.009 -13.960 -6.963 1.00 87.25 194 GLY A C 1
ATOM 1556 O O . GLY A 1 194 ? 17.226 -13.138 -7.851 1.00 87.25 194 GLY A O 1
ATOM 1557 N N . CYS A 1 195 ? 15.891 -14.671 -6.879 1.00 91.88 195 CYS A N 1
ATOM 1558 C CA . CYS A 1 195 ? 14.703 -14.418 -7.675 1.00 91.88 195 CYS A CA 1
ATOM 1559 C C . CYS A 1 195 ? 13.488 -14.499 -6.752 1.00 91.88 195 CYS A C 1
ATOM 1561 O O . CYS A 1 195 ? 13.370 -15.432 -5.957 1.00 91.88 195 CYS A O 1
ATOM 1563 N N . ASN A 1 196 ? 12.608 -13.509 -6.820 1.00 94.12 196 ASN A N 1
ATOM 1564 C CA . ASN A 1 196 ? 11.403 -13.472 -6.012 1.00 94.12 196 ASN A CA 1
ATOM 1565 C C . ASN A 1 196 ? 10.226 -13.009 -6.856 1.00 94.12 196 ASN A C 1
ATOM 1567 O O . ASN A 1 196 ? 10.251 -11.909 -7.411 1.00 94.12 196 ASN A O 1
ATOM 1571 N N . PHE A 1 197 ? 9.197 -13.843 -6.904 1.00 94.88 197 PHE A N 1
ATOM 1572 C CA . PHE A 1 197 ? 7.896 -13.474 -7.428 1.00 94.88 197 PHE A CA 1
ATOM 1573 C C . PHE A 1 197 ? 6.955 -13.207 -6.259 1.00 94.88 197 PHE A C 1
ATOM 1575 O O . PHE A 1 197 ? 6.849 -14.027 -5.349 1.00 94.88 197 PHE A O 1
ATOM 1582 N N . SER A 1 198 ? 6.244 -12.090 -6.279 1.00 96.44 198 SER A N 1
ATOM 1583 C CA . SER A 1 198 ? 5.185 -11.827 -5.318 1.00 96.44 198 SER A CA 1
ATOM 1584 C C . SER A 1 198 ? 3.928 -11.323 -6.001 1.00 96.44 198 SER A C 1
ATOM 1586 O O . SER A 1 198 ? 3.968 -10.642 -7.021 1.00 96.44 198 SER A O 1
ATOM 1588 N N . TYR A 1 199 ? 2.801 -11.669 -5.403 1.00 96.62 199 TYR A N 1
ATOM 1589 C CA . TYR A 1 199 ? 1.493 -11.134 -5.717 1.00 96.62 199 TYR A CA 1
ATOM 1590 C C . TYR A 1 199 ? 0.876 -10.610 -4.424 1.00 96.62 199 TYR A C 1
ATOM 1592 O O . TYR A 1 199 ? 1.068 -11.192 -3.357 1.00 96.62 199 TYR A O 1
ATOM 1600 N N . THR A 1 200 ? 0.159 -9.499 -4.480 1.00 96.88 200 THR A N 1
ATOM 1601 C CA . THR A 1 200 ? -0.601 -8.976 -3.348 1.00 96.88 200 THR A CA 1
ATOM 1602 C C . THR A 1 200 ? -1.883 -8.345 -3.847 1.00 96.88 200 THR A C 1
ATOM 1604 O O . THR A 1 200 ? -1.845 -7.426 -4.663 1.00 96.88 200 THR A O 1
ATOM 1607 N N . ARG A 1 201 ? -3.003 -8.810 -3.300 1.00 97.25 201 ARG A N 1
ATOM 1608 C CA . ARG A 1 201 ? -4.278 -8.108 -3.328 1.00 97.25 201 ARG A CA 1
ATOM 1609 C C . ARG A 1 201 ? -4.449 -7.331 -2.038 1.00 97.25 201 ARG A C 1
ATOM 1611 O O . ARG A 1 201 ? -4.178 -7.855 -0.951 1.00 97.25 201 ARG A O 1
ATOM 1618 N N . SER A 1 202 ? -4.934 -6.105 -2.136 1.00 97.06 202 SER A N 1
ATOM 1619 C CA . SER A 1 202 ? -5.420 -5.353 -0.993 1.00 97.06 202 SER A CA 1
ATOM 1620 C C . SER A 1 202 ? -6.703 -4.596 -1.310 1.00 97.06 202 SER A C 1
ATOM 1622 O O . SER A 1 202 ? -6.954 -4.161 -2.432 1.00 97.06 202 SER A O 1
ATOM 1624 N N . LEU A 1 203 ? -7.542 -4.483 -0.292 1.00 97.50 203 LEU A N 1
ATOM 1625 C CA . LEU A 1 203 ? -8.817 -3.795 -0.307 1.00 97.50 203 LEU A CA 1
ATOM 1626 C C . LEU A 1 203 ? -8.833 -2.840 0.878 1.00 97.50 203 LEU A C 1
ATOM 1628 O O . LEU A 1 203 ? -8.658 -3.267 2.018 1.00 97.50 203 LEU A O 1
ATOM 1632 N N . LEU A 1 204 ? -9.037 -1.558 0.608 1.00 97.00 204 LEU A N 1
ATOM 1633 C CA . LEU A 1 204 ? -9.146 -0.510 1.611 1.00 97.00 204 LEU A CA 1
ATOM 1634 C C . LEU A 1 204 ? -10.534 0.115 1.522 1.00 97.00 204 LEU A C 1
ATOM 1636 O O . LEU A 1 204 ? -10.931 0.612 0.472 1.00 97.00 204 LEU A O 1
ATOM 1640 N N . LEU A 1 205 ? -11.243 0.103 2.640 1.00 97.06 205 LEU A N 1
ATOM 1641 C CA . LEU A 1 205 ? -12.525 0.754 2.844 1.00 97.06 205 LEU A CA 1
ATOM 1642 C C . LEU A 1 205 ? -12.329 1.856 3.879 1.00 97.06 205 LEU A C 1
ATOM 1644 O O . LEU A 1 205 ? -11.835 1.585 4.972 1.00 97.06 205 LEU A O 1
ATOM 1648 N N . GLN A 1 206 ? -12.711 3.083 3.554 1.00 96.56 206 GLN A N 1
ATOM 1649 C CA . GLN A 1 206 ? -12.806 4.163 4.532 1.00 96.56 206 GLN A CA 1
ATOM 1650 C C . GLN A 1 206 ? -14.253 4.611 4.596 1.00 96.56 206 GLN A C 1
ATOM 1652 O O . GLN A 1 206 ? -14.856 4.892 3.567 1.00 96.56 206 GLN A O 1
ATOM 1657 N N . GLU A 1 207 ? -14.807 4.668 5.791 1.00 94.94 207 GLU A N 1
ATOM 1658 C CA . GLU A 1 207 ? -16.191 5.043 6.039 1.00 94.94 207 GLU A CA 1
ATOM 1659 C C . GLU A 1 207 ? -16.212 6.228 6.995 1.00 94.94 207 GLU A C 1
ATOM 1661 O O . GLU A 1 207 ? -15.418 6.288 7.937 1.00 94.94 207 GLU A O 1
ATOM 1666 N N . ALA A 1 208 ? -17.119 7.164 6.739 1.00 93.75 208 ALA A N 1
ATOM 1667 C CA . ALA A 1 208 ? -17.317 8.340 7.569 1.00 93.75 208 ALA A CA 1
ATOM 1668 C C . ALA A 1 208 ? -18.760 8.412 8.068 1.00 93.75 208 ALA A C 1
ATOM 1670 O O . ALA A 1 208 ? -19.683 8.025 7.344 1.00 93.75 208 ALA A O 1
ATOM 1671 N N . ALA A 1 209 ? -18.938 8.933 9.284 1.00 90.88 209 ALA A N 1
ATOM 1672 C CA . ALA A 1 209 ? -20.241 9.132 9.922 1.00 90.88 209 ALA A CA 1
ATOM 1673 C C . ALA A 1 209 ? -21.111 7.857 9.969 1.00 90.88 209 ALA A C 1
ATOM 1675 O O . ALA A 1 209 ? -22.305 7.873 9.664 1.00 90.88 209 ALA A O 1
ATOM 1676 N N . ILE A 1 210 ? -20.506 6.732 10.353 1.00 93.12 210 ILE A N 1
ATOM 1677 C CA . ILE A 1 210 ? -21.215 5.477 10.596 1.00 93.12 210 ILE A CA 1
ATOM 1678 C C . ILE A 1 210 ? -22.002 5.592 11.912 1.00 93.12 210 ILE A C 1
ATOM 1680 O O . ILE A 1 210 ? -21.417 6.001 12.918 1.00 93.12 210 ILE A O 1
ATOM 1684 N N . PRO A 1 211 ? -23.284 5.192 11.962 1.00 91.44 211 PRO A N 1
ATOM 1685 C CA . PRO A 1 211 ? -24.024 5.096 13.217 1.00 91.44 211 PRO A CA 1
ATOM 1686 C C . PRO A 1 211 ? -23.359 4.117 14.195 1.00 91.44 211 PRO A C 1
ATOM 1688 O O . PRO A 1 211 ? -23.024 2.991 13.826 1.00 91.44 211 PRO A O 1
ATOM 1691 N N . TYR A 1 212 ? -23.152 4.539 15.442 1.00 92.12 212 TYR A N 1
ATOM 1692 C CA . TYR A 1 212 ? -22.518 3.709 16.461 1.00 92.12 212 TYR A CA 1
ATOM 1693 C C . TYR A 1 212 ? -23.562 3.054 17.371 1.00 92.12 212 TYR A C 1
ATOM 1695 O O . TYR A 1 212 ? -24.340 3.741 18.023 1.00 92.12 212 TYR A O 1
ATOM 1703 N N . GLU A 1 213 ? -23.544 1.720 17.435 1.00 89.38 213 GLU A N 1
ATOM 1704 C CA . GLU A 1 213 ? -24.509 0.882 18.172 1.00 89.38 213 GLU A CA 1
ATOM 1705 C C . GLU A 1 213 ? -24.380 0.923 19.704 1.00 89.38 213 GLU A C 1
ATOM 1707 O O . GLU A 1 213 ? -25.201 0.332 20.401 1.00 89.38 213 GLU A O 1
ATOM 1712 N N . GLY A 1 214 ? -23.389 1.647 20.229 1.00 87.94 214 GLY A N 1
ATOM 1713 C CA . GLY A 1 214 ? -23.242 1.924 21.656 1.00 87.94 214 GLY A CA 1
ATOM 1714 C C . GLY A 1 214 ? -22.144 1.119 22.349 1.00 87.94 214 GLY A C 1
ATOM 1715 O O . GLY A 1 214 ? -21.616 0.131 21.836 1.00 87.94 214 GLY A O 1
ATOM 1716 N N . GLU A 1 215 ? -21.789 1.569 23.550 1.00 87.75 215 GLU A N 1
ATOM 1717 C CA . GLU A 1 215 ? -20.628 1.091 24.311 1.00 87.75 215 GLU A CA 1
ATOM 1718 C C . GLU A 1 215 ? -20.807 -0.322 24.881 1.00 87.75 215 GLU A C 1
ATOM 1720 O O . GLU A 1 215 ? -19.835 -1.051 25.065 1.00 87.75 215 GLU A O 1
ATOM 1725 N N . GLY A 1 216 ? -22.055 -0.750 25.093 1.00 82.38 216 GLY A N 1
ATOM 1726 C CA . GLY A 1 216 ? -22.387 -2.100 25.557 1.00 82.38 216 GLY A CA 1
ATOM 1727 C C . GLY A 1 216 ? -22.359 -3.181 24.468 1.00 82.38 216 GLY A C 1
ATOM 1728 O O . GLY A 1 216 ? -22.523 -4.363 24.781 1.00 82.38 216 GLY A O 1
ATOM 1729 N N . VAL A 1 217 ? -22.171 -2.811 23.195 1.00 85.38 217 VAL A N 1
ATOM 1730 C CA . VAL A 1 217 ? -22.161 -3.754 22.070 1.00 85.38 217 VAL A CA 1
ATOM 1731 C C . VAL A 1 217 ? -20.723 -4.107 21.696 1.00 85.38 217 VAL A C 1
ATOM 1733 O O . VAL A 1 217 ? -19.878 -3.253 21.439 1.00 85.38 217 VAL A O 1
ATOM 1736 N N . ALA A 1 218 ? -20.424 -5.407 21.657 1.00 83.44 218 ALA A N 1
ATOM 1737 C CA . ALA A 1 218 ? -19.109 -5.886 21.246 1.00 83.44 218 ALA A CA 1
ATOM 1738 C C . ALA A 1 218 ? -18.845 -5.559 19.767 1.00 83.44 218 ALA A C 1
ATOM 1740 O O . ALA A 1 218 ? -19.693 -5.836 18.922 1.00 83.44 218 ALA A O 1
ATOM 1741 N N . ALA A 1 219 ? -17.634 -5.104 19.429 1.00 82.44 219 ALA A N 1
ATOM 1742 C CA . ALA A 1 219 ? -17.274 -4.677 18.069 1.00 82.44 219 ALA A CA 1
ATOM 1743 C C . ALA A 1 219 ? -17.527 -5.739 16.972 1.00 82.44 219 ALA A C 1
ATOM 1745 O O . ALA A 1 219 ? -17.835 -5.404 15.831 1.00 82.44 219 ALA A O 1
ATOM 1746 N N . LEU A 1 220 ? -17.426 -7.031 17.315 1.00 83.62 220 LEU A N 1
ATOM 1747 C CA . LEU A 1 220 ? -17.713 -8.163 16.416 1.00 83.62 220 LEU A CA 1
ATOM 1748 C C . LEU A 1 220 ? -19.204 -8.496 16.278 1.00 83.62 220 LEU A C 1
ATOM 1750 O O . LEU A 1 220 ? -19.558 -9.361 15.485 1.00 83.62 220 LEU A O 1
ATOM 1754 N N . ARG A 1 221 ? -20.082 -7.892 17.078 1.00 86.25 221 ARG 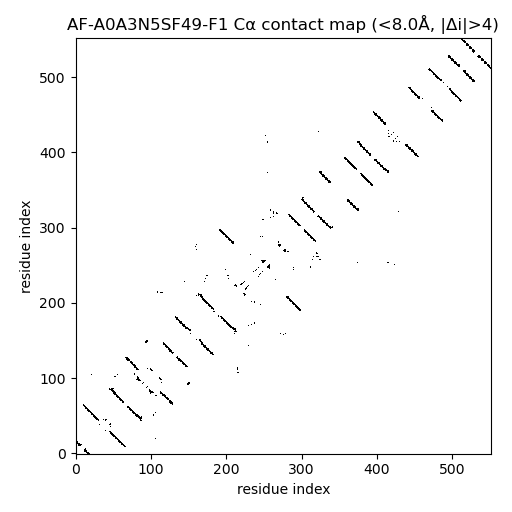A N 1
ATOM 1755 C CA . ARG A 1 221 ? -21.540 -8.064 16.982 1.00 86.25 221 ARG A CA 1
ATOM 1756 C C . ARG A 1 221 ? -22.215 -6.902 16.276 1.00 86.25 221 ARG A C 1
ATOM 1758 O O . ARG A 1 221 ? -23.358 -7.061 15.872 1.00 86.25 221 ARG A O 1
ATOM 1765 N N . GLU A 1 222 ? -21.495 -5.802 16.092 1.00 88.25 222 GLU A N 1
ATOM 1766 C CA . GLU A 1 222 ? -22.047 -4.613 15.468 1.00 88.25 222 GLU A CA 1
ATOM 1767 C C . GLU A 1 222 ? -22.435 -4.867 14.009 1.00 88.25 222 GLU A C 1
ATOM 1769 O O . GLU A 1 222 ? -21.654 -5.432 13.231 1.00 88.25 222 GLU A O 1
ATOM 1774 N N . GLU A 1 223 ? -23.641 -4.448 13.640 1.00 87.81 223 GLU A N 1
ATOM 1775 C CA . GLU A 1 223 ? -24.161 -4.476 12.274 1.00 87.81 223 GLU A CA 1
ATOM 1776 C C . GLU A 1 223 ? -23.393 -3.497 11.383 1.00 87.81 223 GLU A C 1
ATOM 1778 O O . GLU A 1 223 ? -22.942 -3.876 10.302 1.00 87.81 223 GLU A O 1
ATOM 1783 N N . TYR A 1 224 ? -23.175 -2.269 11.855 1.00 87.75 224 TYR A N 1
ATOM 1784 C CA . TYR A 1 224 ? -22.441 -1.218 11.145 1.00 87.75 224 TYR A CA 1
ATOM 1785 C C . TYR A 1 224 ? -20.944 -1.185 11.499 1.00 87.75 224 TYR A C 1
ATOM 1787 O O . TYR A 1 224 ? -20.253 -0.226 11.173 1.00 87.75 224 TYR A O 1
ATOM 1795 N N . GLY A 1 225 ? -20.429 -2.229 12.156 1.00 88.94 225 GLY A N 1
ATOM 1796 C CA . GLY A 1 225 ? -19.030 -2.333 12.581 1.00 88.94 225 GLY A CA 1
ATOM 1797 C C . GLY A 1 225 ? -18.198 -3.333 11.770 1.00 88.94 225 GLY A C 1
ATOM 1798 O O . GLY A 1 225 ? -18.337 -3.471 10.549 1.00 88.94 225 GLY A O 1
ATOM 1799 N N . ILE A 1 226 ? -17.346 -4.089 12.478 1.00 91.44 226 ILE A N 1
ATOM 1800 C CA . ILE A 1 226 ? -16.402 -5.059 11.892 1.00 91.44 226 ILE A CA 1
ATOM 1801 C C . ILE A 1 226 ? -17.096 -6.022 10.924 1.00 91.44 226 ILE A C 1
ATOM 1803 O O . ILE A 1 226 ? -16.535 -6.337 9.878 1.00 91.44 226 ILE A O 1
ATOM 1807 N N . ASN A 1 227 ? -18.311 -6.484 11.234 1.00 90.31 227 ASN A N 1
ATOM 1808 C CA . ASN A 1 227 ? -19.012 -7.470 10.409 1.00 90.31 227 ASN A CA 1
ATOM 1809 C C . ASN A 1 227 ? -19.336 -6.956 9.008 1.00 90.31 227 ASN A C 1
ATOM 1811 O O . ASN A 1 227 ? -19.171 -7.697 8.037 1.00 90.31 227 ASN A O 1
ATOM 1815 N N . ARG A 1 228 ? -19.799 -5.708 8.887 1.00 90.62 228 ARG A N 1
ATOM 1816 C CA . ARG A 1 228 ? -20.115 -5.096 7.592 1.00 90.62 228 ARG A CA 1
ATOM 1817 C C . ARG A 1 228 ? -18.857 -4.907 6.764 1.00 90.62 228 ARG A C 1
ATOM 1819 O O . ARG A 1 228 ? -18.856 -5.289 5.595 1.00 90.62 228 ARG A O 1
ATOM 1826 N N . ALA A 1 229 ? -17.791 -4.382 7.366 1.00 92.56 229 ALA A N 1
ATOM 1827 C CA . ALA A 1 229 ? -16.512 -4.212 6.687 1.00 92.56 229 ALA A CA 1
ATOM 1828 C C . ALA A 1 229 ? -15.910 -5.566 6.279 1.00 92.56 229 ALA A C 1
ATOM 1830 O O . ALA A 1 229 ? -15.515 -5.745 5.130 1.00 92.56 229 ALA A O 1
ATOM 1831 N N . PHE A 1 230 ? -15.908 -6.551 7.182 1.00 93.12 230 PHE A N 1
ATOM 1832 C CA . PHE A 1 230 ? -15.405 -7.892 6.900 1.00 93.12 230 PHE A CA 1
ATOM 1833 C C . PHE A 1 230 ? -16.190 -8.536 5.763 1.00 93.12 230 PHE A C 1
ATOM 1835 O O . PHE A 1 230 ? -15.586 -8.849 4.749 1.00 93.12 230 PHE A O 1
ATOM 1842 N N . ARG A 1 231 ? -17.525 -8.634 5.855 1.00 90.94 231 ARG A N 1
ATOM 1843 C CA . ARG A 1 231 ? -18.360 -9.170 4.764 1.00 90.94 231 ARG A CA 1
ATOM 1844 C C . ARG A 1 231 ? -18.131 -8.397 3.472 1.00 90.94 231 ARG A C 1
ATOM 1846 O O . ARG A 1 231 ? -17.978 -8.992 2.415 1.00 90.94 231 ARG A O 1
ATOM 1853 N N . GLY A 1 232 ? -18.061 -7.071 3.551 1.00 91.00 232 GLY A N 1
ATOM 1854 C CA . GLY A 1 232 ? -17.823 -6.178 2.423 1.00 91.00 232 GLY A CA 1
ATOM 1855 C C . GLY A 1 232 ? -16.534 -6.471 1.648 1.00 91.00 232 GLY A C 1
ATOM 1856 O O . GLY A 1 232 ? -16.528 -6.322 0.426 1.00 91.00 232 GLY A O 1
ATOM 1857 N N . LEU A 1 233 ? -15.477 -6.919 2.326 1.00 94.25 233 LEU A N 1
ATOM 1858 C CA . LEU A 1 233 ? -14.131 -7.036 1.758 1.00 94.25 233 LEU A CA 1
ATOM 1859 C C . LEU A 1 233 ? -13.610 -8.479 1.6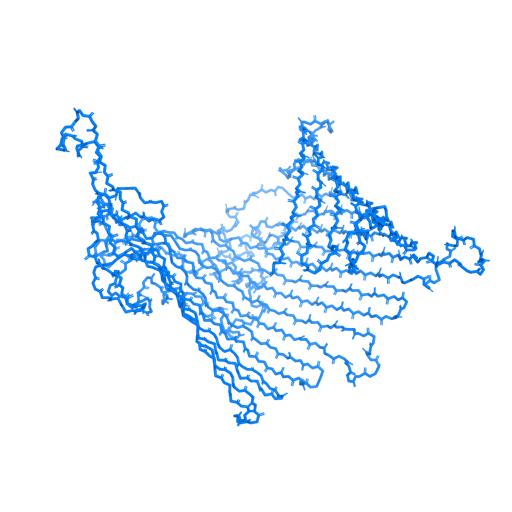63 1.00 94.25 233 LEU A C 1
ATOM 1861 O O . LEU A 1 233 ? -12.778 -8.762 0.804 1.00 94.25 233 LEU A O 1
ATOM 1865 N N . SER A 1 234 ? -14.077 -9.391 2.520 1.00 92.06 234 SER A N 1
ATOM 1866 C CA . SER A 1 234 ? -13.528 -10.743 2.682 1.00 92.06 234 SER A CA 1
ATOM 1867 C C . SER A 1 234 ? -13.610 -11.575 1.414 1.00 92.06 234 SER A C 1
ATOM 1869 O O . SER A 1 234 ? -12.674 -12.315 1.129 1.00 92.06 234 SER A O 1
ATOM 1871 N N . ASP A 1 235 ? -14.699 -11.433 0.655 1.00 90.62 235 ASP A N 1
ATOM 1872 C CA . ASP A 1 235 ? -14.964 -12.247 -0.532 1.00 90.62 235 ASP A CA 1
ATOM 1873 C C . ASP A 1 235 ? -13.846 -12.042 -1.562 1.00 90.62 235 ASP A C 1
ATOM 1875 O O . ASP A 1 235 ? -13.004 -12.909 -1.763 1.00 90.62 235 ASP A O 1
ATOM 1879 N N . ALA A 1 236 ? -13.749 -10.844 -2.142 1.00 91.88 236 ALA A N 1
ATOM 1880 C CA . ALA A 1 236 ? -12.703 -10.528 -3.114 1.00 91.88 236 ALA A CA 1
ATOM 1881 C C . ALA A 1 236 ? -11.288 -10.534 -2.510 1.00 91.88 236 ALA A C 1
ATOM 1883 O O . ALA A 1 236 ? -10.312 -10.765 -3.227 1.00 91.88 236 ALA A O 1
ATOM 1884 N N . GLY A 1 237 ? -11.165 -10.262 -1.208 1.00 92.38 237 GLY A N 1
ATOM 1885 C CA . GLY A 1 237 ? -9.883 -10.151 -0.527 1.00 92.38 237 GLY A CA 1
ATOM 1886 C C . GLY A 1 237 ? -9.215 -11.485 -0.200 1.00 92.38 237 GLY A C 1
ATOM 1887 O O . GLY A 1 237 ? -7.992 -11.571 -0.292 1.00 92.38 237 GLY A O 1
ATOM 1888 N N . PHE A 1 238 ? -9.982 -12.519 0.160 1.00 93.56 238 PHE A N 1
ATOM 1889 C CA . PHE A 1 238 ? -9.452 -13.824 0.578 1.00 93.56 238 PHE A CA 1
ATOM 1890 C C . PHE A 1 238 ? -9.804 -14.973 -0.370 1.00 93.56 238 PHE A C 1
ATOM 1892 O O . PHE A 1 238 ? -9.028 -15.928 -0.451 1.00 93.56 238 PHE A O 1
ATOM 1899 N N . ASP A 1 239 ? -10.921 -14.902 -1.102 1.00 92.00 239 ASP A N 1
ATOM 1900 C CA . ASP A 1 239 ? -11.319 -15.955 -2.040 1.00 92.00 239 ASP A CA 1
ATOM 1901 C C . ASP A 1 239 ? -10.570 -15.832 -3.375 1.00 92.00 239 ASP A C 1
ATOM 1903 O O . ASP A 1 239 ? -11.058 -15.300 -4.375 1.00 92.00 239 ASP A O 1
ATOM 1907 N N . MET A 1 240 ? -9.351 -16.369 -3.387 1.00 89.69 240 MET A N 1
ATOM 1908 C CA . MET A 1 240 ? -8.506 -16.443 -4.581 1.00 89.69 240 MET A CA 1
ATOM 1909 C C . MET A 1 240 ? -8.977 -17.486 -5.605 1.00 89.69 240 MET A C 1
ATOM 1911 O O . MET A 1 240 ? -8.423 -17.535 -6.702 1.00 89.69 240 MET A O 1
ATOM 1915 N N . PHE A 1 241 ? -9.971 -18.320 -5.280 1.00 89.88 241 PHE A N 1
ATOM 1916 C CA . PHE A 1 241 ? -10.533 -19.282 -6.230 1.00 89.88 241 PHE A CA 1
ATOM 1917 C C . PHE A 1 241 ? -11.596 -18.623 -7.105 1.00 89.88 241 PHE A C 1
ATOM 1919 O O . PHE A 1 241 ? -11.514 -18.712 -8.330 1.00 89.88 241 PHE A O 1
ATOM 1926 N N . SER A 1 242 ? -12.557 -17.924 -6.492 1.00 91.81 242 SER A N 1
ATOM 1927 C CA . SER A 1 242 ? -13.583 -17.174 -7.231 1.00 91.81 242 SER A CA 1
ATOM 1928 C C . SER A 1 242 ? -13.001 -15.935 -7.914 1.00 91.81 242 SER A C 1
ATOM 1930 O O . SER A 1 242 ? -13.391 -15.594 -9.031 1.00 91.81 242 SER A O 1
ATOM 1932 N N . TYR A 1 243 ? -12.031 -15.286 -7.264 1.00 93.56 243 TYR A N 1
ATOM 1933 C CA . TYR A 1 243 ? -11.339 -14.107 -7.775 1.00 93.56 243 TYR A CA 1
ATOM 1934 C C . TYR A 1 243 ? -9.853 -14.421 -7.971 1.00 93.56 243 TYR A C 1
ATOM 1936 O O . TYR A 1 243 ? -9.024 -13.967 -7.173 1.00 93.56 243 TYR A O 1
ATOM 1944 N N . PRO A 1 244 ? -9.473 -15.172 -9.023 1.00 93.06 244 PRO A N 1
ATOM 1945 C CA . PRO A 1 244 ? -8.071 -15.473 -9.272 1.00 93.06 244 PRO A CA 1
ATOM 1946 C C . PRO A 1 244 ? -7.246 -14.189 -9.441 1.00 93.06 244 PRO A C 1
ATOM 1948 O O . PRO A 1 244 ? -7.805 -13.130 -9.747 1.00 93.06 244 PRO A O 1
ATOM 1951 N N . PRO A 1 245 ? -5.916 -14.244 -9.275 1.00 91.12 245 PRO A N 1
ATOM 1952 C CA . PRO A 1 245 ? -5.068 -13.053 -9.272 1.00 91.12 245 PRO A CA 1
ATOM 1953 C C . PRO A 1 245 ? -5.231 -12.115 -10.489 1.00 91.12 245 PRO A C 1
ATOM 1955 O O . PRO A 1 245 ? -5.013 -10.909 -10.387 1.00 91.12 245 PRO A O 1
ATOM 1958 N N . TRP A 1 246 ? -5.602 -12.632 -11.664 1.00 90.56 246 TRP A N 1
ATOM 1959 C CA . TRP A 1 246 ? -5.803 -11.843 -12.893 1.00 90.56 246 TRP A CA 1
ATOM 1960 C C . TRP A 1 246 ? -7.235 -11.310 -13.071 1.00 90.56 246 TRP A C 1
ATOM 1962 O O . TRP A 1 246 ? -7.490 -10.548 -14.004 1.00 90.56 246 TRP A O 1
ATOM 1972 N N . HIS A 1 247 ? -8.176 -11.698 -12.205 1.00 94.44 247 HIS A N 1
ATOM 1973 C CA . HIS A 1 247 ? -9.609 -11.454 -12.381 1.00 94.44 247 HIS A CA 1
ATOM 1974 C C . HIS A 1 247 ? -9.961 -9.973 -12.551 1.00 94.44 247 HIS A C 1
ATOM 1976 O O . HIS A 1 247 ? -10.764 -9.640 -13.416 1.00 94.44 247 HIS A O 1
ATOM 1982 N N . PHE A 1 248 ? -9.365 -9.078 -11.760 1.00 95.38 248 PHE A N 1
ATOM 1983 C CA . PHE A 1 248 ? -9.718 -7.653 -11.771 1.00 95.38 248 PHE A 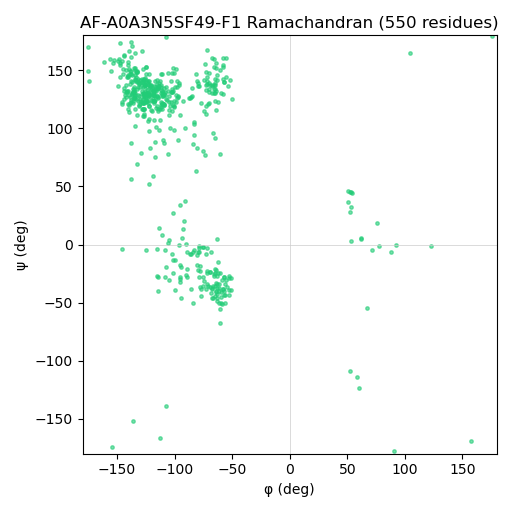CA 1
ATOM 1984 C C . PHE A 1 248 ? -9.007 -6.833 -12.855 1.00 95.38 248 PHE A C 1
ATOM 1986 O O . PHE A 1 248 ? -9.364 -5.675 -13.080 1.00 95.38 248 PHE A O 1
ATOM 1993 N N . PHE A 1 249 ? -8.054 -7.428 -13.580 1.00 92.06 249 PHE A N 1
ATOM 1994 C CA . PHE A 1 249 ? -7.366 -6.756 -14.684 1.00 92.06 249 PHE A CA 1
ATOM 1995 C C . PHE A 1 249 ? -8.234 -6.661 -15.938 1.00 92.06 249 PHE A C 1
ATOM 1997 O O . PHE A 1 249 ? -8.155 -5.667 -16.649 1.00 92.06 249 PHE A O 1
ATOM 2004 N N . THR A 1 250 ? -9.059 -7.669 -16.228 1.00 90.44 250 THR A N 1
ATOM 2005 C CA . THR A 1 250 ? -9.852 -7.732 -17.468 1.00 90.44 250 THR A CA 1
ATOM 2006 C C . THR A 1 250 ? -11.260 -8.241 -17.191 1.00 90.44 250 THR A C 1
ATOM 2008 O O . THR A 1 250 ? -11.459 -9.018 -16.268 1.00 90.44 250 THR A O 1
ATOM 2011 N N . GLY A 1 251 ? -12.244 -7.796 -17.969 1.00 88.19 251 GLY A N 1
ATOM 2012 C CA . GLY A 1 251 ? -13.652 -8.160 -17.840 1.00 88.19 251 GLY A CA 1
ATOM 2013 C C . GLY A 1 251 ? -14.490 -7.568 -18.969 1.00 88.19 251 GLY A C 1
ATOM 2014 O O . GLY A 1 251 ? -14.160 -6.502 -19.479 1.00 88.19 251 GLY A O 1
ATOM 2015 N N . ARG A 1 252 ? -15.575 -8.247 -19.365 1.00 86.81 252 ARG A N 1
ATOM 2016 C CA . ARG A 1 252 ? -16.514 -7.782 -20.414 1.00 86.81 252 ARG A CA 1
ATOM 2017 C C . ARG A 1 252 ? -15.847 -7.415 -21.754 1.00 86.81 252 ARG A C 1
ATOM 2019 O O . ARG A 1 252 ? -16.294 -6.504 -22.434 1.00 86.81 252 ARG A O 1
ATOM 2026 N N . GLY A 1 253 ? -14.754 -8.093 -22.115 1.00 83.81 253 GLY A N 1
ATOM 2027 C CA . GLY A 1 253 ? -13.971 -7.783 -23.323 1.00 83.81 253 GLY A CA 1
ATOM 2028 C C . GLY A 1 253 ? -13.043 -6.566 -23.200 1.00 83.81 253 GLY A C 1
ATOM 2029 O O . GLY A 1 253 ? -12.296 -6.286 -24.129 1.00 83.81 253 GLY A O 1
ATOM 2030 N N . ASN A 1 254 ? -13.032 -5.877 -22.053 1.00 89.12 254 ASN A N 1
ATOM 2031 C CA . ASN A 1 254 ? -12.157 -4.743 -21.761 1.00 89.12 254 ASN A CA 1
ATOM 2032 C C . ASN A 1 254 ? -11.553 -4.850 -20.337 1.00 89.12 254 ASN A C 1
ATOM 2034 O O . ASN A 1 254 ? -11.339 -5.947 -19.827 1.00 89.12 254 ASN A O 1
ATOM 2038 N N . PHE A 1 255 ? -11.232 -3.731 -19.683 1.00 91.88 255 PHE A N 1
ATOM 2039 C CA . PHE A 1 255 ? -10.696 -3.675 -18.313 1.00 91.88 255 PHE A CA 1
ATOM 2040 C C . PHE A 1 255 ? -11.797 -3.554 -17.223 1.00 91.88 255 PHE A C 1
ATOM 2042 O O . PHE A 1 255 ? -11.613 -2.815 -16.263 1.00 91.88 255 PHE A O 1
ATOM 2049 N N . ALA A 1 256 ? -12.964 -4.203 -17.354 1.00 92.88 256 ALA A N 1
ATOM 2050 C CA . ALA A 1 256 ? -14.145 -3.882 -16.528 1.00 92.88 256 ALA A CA 1
ATOM 2051 C C . ALA A 1 256 ? -14.167 -4.407 -15.082 1.00 92.88 256 ALA A C 1
ATOM 2053 O O . ALA A 1 256 ? -14.656 -3.705 -14.200 1.00 92.88 256 ALA A O 1
ATOM 2054 N N . ASN A 1 257 ? -13.683 -5.623 -14.811 1.00 95.00 257 ASN A N 1
ATOM 2055 C CA . ASN A 1 257 ? -13.986 -6.314 -13.545 1.00 95.00 257 ASN A CA 1
ATOM 2056 C C . ASN A 1 257 ? -13.589 -5.515 -12.286 1.00 95.00 257 ASN A C 1
ATOM 2058 O O . ASN A 1 257 ? -14.346 -5.488 -11.317 1.00 95.00 257 ASN A O 1
ATOM 2062 N N . GLY A 1 258 ? -12.436 -4.834 -12.298 1.00 94.12 258 GLY A N 1
ATOM 2063 C CA . GLY A 1 258 ? -11.989 -3.992 -11.181 1.00 94.12 258 GLY A CA 1
ATOM 2064 C C . GLY A 1 258 ? -12.912 -2.799 -10.905 1.00 94.12 258 GLY A C 1
ATOM 2065 O O . GLY A 1 258 ? -13.326 -2.586 -9.761 1.00 94.12 258 GLY A O 1
ATOM 2066 N N . ARG A 1 259 ? -13.283 -2.034 -11.943 1.00 92.81 259 ARG A N 1
ATOM 2067 C CA . ARG A 1 259 ? -14.207 -0.894 -11.792 1.00 92.81 259 ARG A CA 1
ATOM 2068 C C . ARG A 1 259 ? -15.633 -1.337 -11.470 1.00 92.81 259 ARG A C 1
ATOM 2070 O O . ARG A 1 259 ? -16.278 -0.698 -10.646 1.00 92.81 259 ARG A O 1
ATOM 2077 N N . ASP A 1 260 ? -16.098 -2.450 -12.033 1.00 93.81 260 ASP A N 1
ATOM 2078 C CA . ASP A 1 260 ? -17.423 -3.006 -11.738 1.00 93.81 260 ASP A CA 1
ATOM 2079 C C . ASP A 1 260 ? -17.526 -3.448 -10.274 1.00 93.81 260 ASP A C 1
ATOM 2081 O O . ASP A 1 260 ? -18.541 -3.207 -9.617 1.00 93.81 260 ASP A O 1
ATOM 2085 N N . PHE A 1 261 ? -16.468 -4.057 -9.732 1.00 94.62 261 PHE A N 1
ATOM 2086 C CA . PHE A 1 261 ? -16.408 -4.409 -8.317 1.00 94.62 261 PHE A CA 1
ATOM 2087 C C . PHE A 1 261 ? -16.504 -3.161 -7.428 1.00 94.62 261 PHE A C 1
ATOM 2089 O O . PHE A 1 261 ? -17.359 -3.099 -6.541 1.00 94.62 261 PHE A O 1
ATOM 2096 N N . ALA A 1 262 ? -15.683 -2.140 -7.700 1.00 94.19 262 ALA A N 1
ATOM 2097 C CA . ALA A 1 262 ? -15.677 -0.897 -6.927 1.00 94.19 262 ALA A CA 1
ATOM 2098 C C . ALA A 1 262 ? -17.004 -0.114 -7.027 1.00 94.19 262 ALA A C 1
ATOM 2100 O O . ALA A 1 262 ? -17.421 0.522 -6.055 1.00 94.19 262 ALA A O 1
ATOM 2101 N N . TYR A 1 263 ? -17.682 -0.185 -8.179 1.00 93.50 263 TYR A N 1
ATOM 2102 C CA . TYR A 1 263 ? -18.982 0.451 -8.404 1.00 93.50 263 TYR A CA 1
ATOM 2103 C C . TYR A 1 263 ? -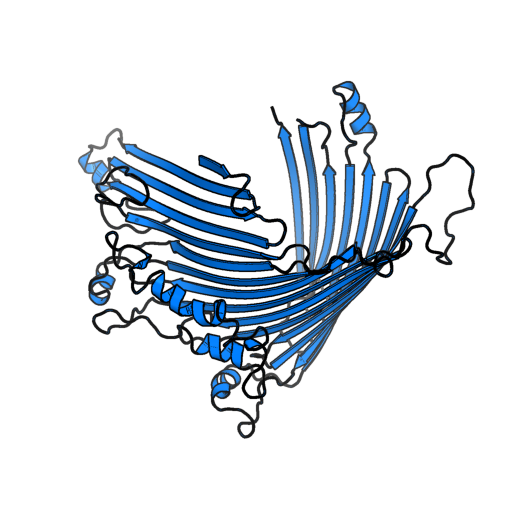20.123 -0.260 -7.671 1.00 93.50 263 TYR A C 1
ATOM 2105 O O . TYR A 1 263 ? -21.025 0.392 -7.157 1.00 93.50 263 TYR A O 1
ATOM 2113 N N . ASN A 1 264 ? -20.114 -1.592 -7.608 1.00 92.31 264 ASN A N 1
ATOM 2114 C CA . ASN A 1 264 ? -21.236 -2.344 -7.040 1.00 92.31 264 ASN A CA 1
ATOM 2115 C C . ASN A 1 264 ? -21.096 -2.586 -5.530 1.00 92.31 264 ASN A C 1
ATOM 2117 O O . ASN A 1 264 ? -22.100 -2.755 -4.830 1.00 92.31 264 ASN A O 1
ATOM 2121 N N . ARG A 1 265 ? -19.868 -2.618 -4.996 1.00 94.00 265 ARG A N 1
ATOM 2122 C CA . ARG A 1 265 ? -19.627 -2.983 -3.598 1.00 94.00 265 ARG A CA 1
ATOM 2123 C C . ARG A 1 265 ? -19.718 -1.778 -2.663 1.00 94.00 265 ARG A C 1
ATOM 2125 O O . ARG A 1 265 ? -19.044 -0.766 -2.847 1.00 94.00 265 ARG A O 1
ATOM 2132 N N . LEU A 1 266 ? -20.557 -1.916 -1.630 1.00 92.19 266 LEU A N 1
ATOM 2133 C CA . LEU A 1 266 ? -20.784 -0.903 -0.588 1.00 92.19 266 LEU A CA 1
ATOM 2134 C C . LEU A 1 266 ? -21.137 0.490 -1.151 1.00 92.19 266 LEU A C 1
ATOM 2136 O O . LEU A 1 266 ? -20.870 1.502 -0.515 1.00 92.19 266 LEU A O 1
ATOM 2140 N N . ASN A 1 267 ? -21.747 0.550 -2.338 1.00 92.56 267 ASN A N 1
ATOM 2141 C CA . ASN A 1 267 ? -22.031 1.798 -3.049 1.00 92.56 267 ASN A CA 1
ATOM 2142 C C . ASN A 1 267 ? -23.452 2.330 -2.799 1.00 92.56 267 ASN A C 1
ATOM 2144 O O . ASN A 1 267 ? -24.104 2.860 -3.692 1.00 92.56 267 ASN A O 1
ATOM 2148 N N . ARG A 1 268 ? -23.974 2.118 -1.591 1.00 89.50 268 ARG A N 1
ATOM 2149 C CA . ARG A 1 268 ? -25.293 2.601 -1.174 1.00 89.50 268 ARG A CA 1
ATOM 2150 C C . ARG A 1 268 ? -25.177 3.227 0.201 1.00 89.50 268 ARG A C 1
ATOM 2152 O O . ARG A 1 268 ? -24.397 2.745 1.029 1.00 89.50 268 ARG A O 1
ATOM 2159 N N . LYS A 1 269 ? -25.974 4.267 0.444 1.00 89.75 269 LYS A N 1
ATOM 2160 C CA . LYS A 1 269 ? -26.076 4.871 1.771 1.00 89.75 269 LYS A CA 1
ATOM 2161 C C . LYS A 1 269 ? -26.586 3.857 2.793 1.00 89.75 269 LYS A C 1
ATOM 2163 O O . LYS A 1 269 ? -27.317 2.923 2.457 1.00 89.75 269 LYS A O 1
ATOM 2168 N N . ILE A 1 270 ? -26.163 4.038 4.039 1.00 87.75 270 ILE A N 1
ATOM 2169 C CA . ILE A 1 270 ? -26.703 3.291 5.173 1.00 87.75 270 ILE A CA 1
ATOM 2170 C C . ILE A 1 270 ? -28.118 3.797 5.463 1.00 87.75 270 ILE A C 1
ATOM 2172 O O . ILE A 1 270 ? -28.384 4.996 5.377 1.00 87.75 270 ILE A O 1
ATOM 2176 N N . LEU A 1 271 ? -29.011 2.869 5.792 1.00 84.38 271 LEU A N 1
ATOM 2177 C CA . LEU A 1 271 ? -30.350 3.163 6.281 1.00 84.38 271 LEU A CA 1
ATOM 2178 C C . LEU A 1 271 ? -30.356 2.963 7.794 1.00 84.38 271 LEU A C 1
ATOM 2180 O O . LEU A 1 271 ? -29.853 1.952 8.276 1.00 84.38 271 LEU A O 1
ATOM 2184 N N . TYR A 1 272 ? -30.927 3.907 8.531 1.00 81.12 272 TYR A N 1
ATOM 2185 C CA . TYR A 1 272 ? -31.278 3.700 9.929 1.00 81.12 272 TYR A CA 1
ATOM 2186 C C . TYR A 1 272 ? -32.379 2.626 10.042 1.00 81.12 272 TYR A C 1
ATOM 2188 O O . TYR A 1 272 ? -33.121 2.409 9.080 1.00 81.12 272 TYR A O 1
ATOM 2196 N N . PRO A 1 273 ? -32.565 1.985 11.214 1.00 76.00 273 PRO A N 1
ATOM 2197 C CA . PRO A 1 273 ? -33.635 1.007 11.434 1.00 76.00 273 PRO A CA 1
ATOM 2198 C C . PRO A 1 273 ? -35.048 1.509 11.083 1.00 76.00 273 PRO A C 1
ATOM 2200 O O . PRO A 1 273 ? -35.905 0.712 10.717 1.00 76.00 273 PRO A O 1
ATOM 2203 N N . GLY A 1 274 ? -35.288 2.825 11.155 1.00 71.88 274 GLY A N 1
ATOM 2204 C CA . GLY A 1 274 ? -36.545 3.469 10.750 1.00 71.88 274 GLY A CA 1
ATOM 2205 C C . GLY A 1 274 ? -36.722 3.673 9.237 1.00 71.88 274 GLY A C 1
ATOM 2206 O O . GLY A 1 274 ? -37.749 4.192 8.815 1.00 71.88 274 GLY A O 1
ATOM 2207 N N . GLY A 1 275 ? -35.743 3.282 8.414 1.00 77.31 275 GLY A N 1
ATOM 2208 C CA . GLY A 1 275 ? -35.770 3.410 6.953 1.00 77.31 275 GLY A CA 1
ATOM 2209 C C . GLY A 1 275 ? -35.248 4.743 6.404 1.00 77.31 275 GLY A C 1
ATOM 2210 O O . GLY A 1 275 ? -35.083 4.869 5.191 1.00 77.31 275 GLY A O 1
ATOM 2211 N N . GLU A 1 276 ? -34.945 5.719 7.262 1.00 82.50 276 GLU A N 1
ATOM 2212 C CA . GLU A 1 276 ? -34.314 6.976 6.846 1.00 82.50 276 GLU A CA 1
ATOM 2213 C C . GLU A 1 276 ? -32.842 6.771 6.467 1.00 82.50 276 GLU A C 1
ATOM 2215 O O . GLU A 1 276 ? -32.132 5.961 7.061 1.00 82.50 276 GLU A O 1
ATOM 2220 N N . GLN A 1 277 ? -32.363 7.505 5.463 1.00 83.75 277 GLN A N 1
ATOM 2221 C CA . GLN A 1 277 ? -30.964 7.441 5.042 1.00 83.75 277 GLN A CA 1
ATOM 2222 C C . GLN A 1 277 ? -30.070 8.248 5.984 1.00 83.75 277 GLN A C 1
ATOM 2224 O O . GLN A 1 277 ? -30.357 9.406 6.281 1.00 83.75 277 GLN A O 1
ATOM 2229 N N . ALA A 1 278 ? -28.923 7.679 6.356 1.00 82.69 278 ALA A N 1
ATOM 2230 C CA . ALA A 1 278 ? -27.860 8.415 7.028 1.00 82.69 278 ALA A CA 1
ATOM 2231 C C . ALA A 1 278 ? -27.275 9.461 6.063 1.00 82.69 278 ALA A C 1
ATOM 2233 O O . ALA A 1 278 ? -26.435 9.150 5.215 1.00 82.69 278 ALA A O 1
ATOM 2234 N N . GLY A 1 279 ? -27.753 10.706 6.160 1.00 76.44 279 GLY A N 1
ATOM 2235 C CA . GLY A 1 279 ? -27.449 11.775 5.202 1.00 76.44 279 GLY A CA 1
ATOM 2236 C C . GLY A 1 279 ? -25.955 12.075 5.063 1.00 76.44 279 GLY A C 1
ATOM 2237 O O . GLY A 1 279 ? -25.478 12.259 3.942 1.00 76.44 279 GLY A O 1
ATOM 2238 N N . ASN A 1 280 ? -25.235 12.033 6.189 1.00 84.62 280 ASN A N 1
ATOM 2239 C CA . ASN A 1 280 ? -23.809 12.352 6.297 1.00 84.62 280 ASN A CA 1
ATOM 2240 C C . ASN A 1 280 ? -22.885 11.160 5.995 1.00 84.62 280 ASN A C 1
ATOM 2242 O O . ASN A 1 280 ? -21.672 11.342 5.901 1.00 84.62 280 ASN A O 1
ATOM 2246 N N . TYR A 1 281 ? -23.433 9.950 5.838 1.00 91.06 281 TYR A N 1
ATOM 2247 C CA . TYR A 1 281 ? -22.623 8.769 5.563 1.00 91.06 281 TYR A CA 1
ATOM 2248 C C . TYR A 1 281 ? -22.039 8.816 4.151 1.00 91.06 281 TYR A C 1
ATOM 2250 O O . TYR A 1 281 ? -22.750 8.981 3.154 1.00 91.06 281 TYR A O 1
ATOM 2258 N N . THR A 1 282 ? -20.737 8.569 4.065 1.00 94.00 282 THR A N 1
ATOM 2259 C CA . THR A 1 282 ? -20.034 8.313 2.810 1.00 94.00 282 THR A CA 1
ATOM 2260 C C . THR A 1 282 ? -18.937 7.283 3.034 1.00 94.00 282 THR A C 1
ATOM 2262 O O . THR A 1 282 ? -18.527 7.011 4.164 1.00 94.00 282 THR A O 1
ATOM 2265 N N . ASN A 1 283 ? -18.455 6.695 1.947 1.00 94.88 283 ASN A N 1
ATOM 2266 C CA . ASN A 1 283 ? -17.337 5.778 1.980 1.00 94.88 283 ASN A CA 1
ATOM 2267 C C . ASN A 1 283 ? -16.498 5.860 0.704 1.00 94.88 283 ASN A C 1
ATOM 2269 O O . ASN A 1 283 ? -16.998 6.210 -0.369 1.00 94.88 283 ASN A O 1
ATOM 2273 N N . SER A 1 284 ? -15.233 5.484 0.843 1.00 96.25 284 SER A N 1
ATOM 2274 C CA . SER A 1 284 ? -14.320 5.218 -0.255 1.00 96.25 284 SER A CA 1
ATOM 2275 C C . SER A 1 284 ? -13.917 3.747 -0.242 1.00 96.25 284 SER A C 1
ATOM 2277 O O . SER A 1 284 ? -13.733 3.144 0.816 1.00 96.25 284 SER A O 1
ATOM 2279 N N . LEU A 1 285 ? -13.799 3.151 -1.426 1.00 97.00 285 LEU A N 1
ATOM 2280 C CA . LEU A 1 285 ? -13.385 1.766 -1.611 1.00 97.00 285 LEU A CA 1
ATOM 2281 C C . LEU A 1 285 ? -12.278 1.713 -2.655 1.00 97.00 285 LEU A C 1
ATOM 2283 O O . LEU A 1 285 ? -12.465 2.159 -3.785 1.00 97.00 285 LEU A O 1
ATOM 2287 N N . LYS A 1 286 ? -11.146 1.120 -2.289 1.00 97.12 286 LYS A N 1
ATOM 2288 C CA . LYS A 1 286 ? -9.971 0.970 -3.141 1.00 97.12 286 LYS A CA 1
ATOM 2289 C C . LYS A 1 286 ? -9.546 -0.489 -3.198 1.00 97.12 286 LYS A C 1
ATOM 2291 O O . LYS A 1 286 ? -9.238 -1.083 -2.171 1.00 97.12 286 LYS A O 1
ATOM 2296 N N . LEU A 1 287 ? -9.501 -1.040 -4.402 1.00 96.81 287 LEU A N 1
ATOM 2297 C CA . LEU A 1 287 ? -8.946 -2.346 -4.730 1.00 96.81 287 LEU A CA 1
ATOM 2298 C C . LEU A 1 287 ? -7.583 -2.147 -5.390 1.00 96.81 287 LEU A C 1
ATOM 2300 O O . LEU A 1 287 ? -7.461 -1.353 -6.323 1.00 96.81 287 LEU A O 1
ATOM 2304 N N . VAL A 1 288 ? -6.581 -2.880 -4.916 1.00 97.06 288 VAL A N 1
ATOM 2305 C CA . VAL A 1 288 ? -5.240 -2.908 -5.493 1.00 97.06 288 VAL A CA 1
ATOM 2306 C C . VAL A 1 288 ? -4.812 -4.352 -5.690 1.00 97.06 288 VAL A C 1
ATOM 2308 O O . VAL A 1 288 ? -4.706 -5.103 -4.725 1.00 97.06 288 VAL A O 1
ATOM 2311 N N . ASP A 1 289 ? -4.507 -4.719 -6.925 1.00 96.75 289 ASP A N 1
ATOM 2312 C CA . ASP A 1 289 ? -3.758 -5.929 -7.241 1.00 96.75 289 ASP A CA 1
ATOM 2313 C C . ASP A 1 289 ? -2.350 -5.536 -7.683 1.00 96.75 289 ASP A C 1
ATOM 2315 O O . ASP A 1 289 ? -2.178 -4.605 -8.467 1.00 96.75 289 ASP A O 1
ATOM 2319 N N . SER A 1 290 ? -1.330 -6.232 -7.191 1.00 96.56 290 SER A N 1
ATOM 2320 C CA . SER A 1 290 ? 0.061 -5.964 -7.546 1.00 96.56 290 SER A CA 1
ATOM 2321 C C . SER A 1 290 ? 0.854 -7.252 -7.690 1.00 96.56 290 SER A C 1
ATOM 2323 O O . SER A 1 290 ? 0.829 -8.109 -6.810 1.00 96.56 290 SER A O 1
ATOM 2325 N N . TYR A 1 291 ? 1.585 -7.366 -8.790 1.00 96.69 291 TYR A N 1
ATOM 2326 C CA . TYR A 1 291 ? 2.576 -8.395 -9.049 1.00 96.69 291 TYR A CA 1
ATOM 2327 C C . TYR A 1 291 ? 3.946 -7.758 -9.077 1.00 96.69 291 TYR A C 1
ATOM 2329 O O . TYR A 1 291 ? 4.129 -6.738 -9.739 1.00 96.69 291 TYR A O 1
ATOM 2337 N N . SER A 1 292 ? 4.922 -8.405 -8.456 1.00 96.19 292 SER A N 1
ATOM 2338 C CA . SER A 1 292 ? 6.319 -8.034 -8.608 1.00 96.19 292 SER A CA 1
ATOM 2339 C C . SER A 1 292 ? 7.181 -9.254 -8.899 1.00 96.19 292 SER A C 1
ATOM 2341 O O . SER A 1 292 ? 6.984 -10.332 -8.341 1.00 96.19 292 SER A O 1
ATOM 2343 N N . LEU A 1 293 ? 8.146 -9.077 -9.789 1.00 95.62 293 LEU A N 1
ATOM 2344 C CA . LEU A 1 293 ? 9.190 -10.038 -10.091 1.00 95.62 293 LEU A CA 1
ATOM 2345 C C . LEU A 1 293 ? 10.516 -9.312 -9.946 1.00 95.62 293 LEU A C 1
ATOM 2347 O O . LEU A 1 293 ? 10.741 -8.321 -10.628 1.00 95.62 293 LEU A O 1
ATOM 2351 N N . ASN A 1 294 ? 11.397 -9.806 -9.088 1.00 95.06 294 ASN A N 1
ATOM 2352 C CA . ASN A 1 294 ? 12.727 -9.239 -8.908 1.00 95.06 294 ASN A CA 1
ATOM 2353 C C . ASN A 1 294 ? 13.771 -10.335 -9.061 1.00 95.06 294 ASN A C 1
ATOM 2355 O O . ASN A 1 294 ? 13.616 -11.416 -8.497 1.00 95.06 294 ASN A O 1
ATOM 2359 N N . THR A 1 295 ? 14.837 -10.049 -9.801 1.00 94.56 295 THR A N 1
ATOM 2360 C CA . THR A 1 295 ? 15.947 -10.970 -10.037 1.00 94.56 295 THR A CA 1
ATOM 2361 C C . THR A 1 295 ? 17.285 -10.252 -9.929 1.00 94.56 295 THR A C 1
ATOM 2363 O O . THR A 1 295 ? 17.459 -9.141 -10.430 1.00 94.56 295 THR A O 1
ATOM 2366 N N . THR A 1 296 ? 18.255 -10.926 -9.323 1.00 94.12 296 THR A N 1
ATOM 2367 C CA . THR A 1 296 ? 19.645 -10.483 -9.241 1.00 94.12 296 THR A CA 1
ATOM 2368 C C . THR A 1 296 ? 20.541 -11.603 -9.737 1.00 94.12 296 THR A C 1
ATOM 2370 O O . THR A 1 296 ? 20.530 -12.710 -9.195 1.00 94.12 296 THR A O 1
ATOM 2373 N N . MET A 1 297 ? 21.329 -11.307 -10.763 1.00 92.94 297 MET A N 1
ATOM 2374 C CA . MET A 1 297 ? 22.311 -12.203 -11.358 1.00 92.94 297 MET A CA 1
ATOM 2375 C C . MET A 1 297 ? 23.699 -11.585 -11.216 1.00 92.94 297 MET A C 1
ATOM 2377 O O . MET A 1 297 ? 23.893 -10.406 -11.497 1.00 92.94 297 MET A O 1
ATOM 2381 N N . ASP A 1 298 ? 24.662 -12.377 -10.778 1.00 90.31 298 ASP A N 1
ATOM 2382 C CA . ASP A 1 298 ? 26.044 -11.979 -10.555 1.00 90.31 298 ASP A CA 1
ATOM 2383 C C . ASP A 1 298 ? 26.962 -12.944 -11.307 1.00 90.31 298 ASP A C 1
ATOM 2385 O O . ASP A 1 298 ? 27.082 -14.123 -10.969 1.00 90.31 298 ASP A O 1
ATOM 2389 N N . PHE A 1 299 ? 27.584 -12.408 -12.353 1.00 86.88 299 PHE A N 1
ATOM 2390 C CA . PHE A 1 299 ? 28.545 -13.076 -13.222 1.00 86.88 299 PHE A CA 1
ATOM 2391 C C . PHE A 1 299 ? 29.989 -12.673 -12.870 1.00 86.88 299 PHE A C 1
ATOM 2393 O O . PHE A 1 299 ? 30.849 -12.642 -13.752 1.00 86.88 299 PHE A O 1
ATOM 2400 N N . GLU A 1 300 ? 30.245 -12.293 -11.610 1.00 81.75 300 GLU A N 1
ATOM 2401 C CA . GLU A 1 300 ? 31.513 -11.809 -11.034 1.00 81.75 300 GLU A CA 1
ATOM 2402 C C . GLU A 1 300 ? 31.969 -10.442 -11.569 1.00 81.75 300 GLU A C 1
ATOM 2404 O O . GLU A 1 300 ? 32.221 -9.502 -10.814 1.00 81.75 300 GLU A O 1
ATOM 2409 N N . LYS A 1 301 ? 32.084 -10.311 -12.894 1.00 81.31 301 LYS A N 1
ATOM 2410 C CA . LYS A 1 301 ? 32.470 -9.069 -13.581 1.00 81.31 301 LYS A CA 1
ATOM 2411 C C . LYS A 1 301 ? 31.276 -8.192 -13.927 1.00 81.31 301 LYS A C 1
ATOM 2413 O O . LYS A 1 301 ? 31.458 -7.001 -14.169 1.00 81.31 301 LYS A O 1
ATOM 2418 N N . VAL A 1 302 ? 30.084 -8.777 -13.993 1.00 87.00 302 VAL A N 1
ATOM 2419 C CA . VAL A 1 302 ? 28.846 -8.092 -14.366 1.00 87.00 302 VAL A CA 1
ATOM 2420 C C . VAL A 1 302 ? 27.750 -8.513 -13.403 1.00 87.00 302 VAL A C 1
ATOM 2422 O O . VAL A 1 302 ? 27.488 -9.702 -13.245 1.00 87.00 302 VAL A O 1
ATOM 2425 N N . ILE A 1 303 ? 27.096 -7.535 -12.790 1.00 90.62 303 ILE A N 1
ATOM 2426 C CA . ILE A 1 303 ? 25.921 -7.741 -11.948 1.00 90.62 303 ILE A CA 1
ATOM 2427 C C . ILE A 1 303 ? 24.721 -7.177 -12.696 1.00 90.62 303 ILE A C 1
ATOM 2429 O O . ILE A 1 303 ? 24.688 -5.990 -13.015 1.00 90.62 303 ILE A O 1
ATOM 2433 N N . VAL A 1 304 ? 23.737 -8.027 -12.961 1.00 93.12 304 VAL A N 1
ATOM 2434 C CA . VAL A 1 304 ? 22.480 -7.664 -13.611 1.00 93.12 304 VAL A CA 1
ATOM 2435 C C . VAL A 1 304 ? 21.364 -7.743 -12.581 1.00 93.12 304 VAL A C 1
ATOM 2437 O O . VAL A 1 304 ? 21.107 -8.800 -12.007 1.00 93.12 304 VAL A O 1
ATOM 2440 N N . THR A 1 305 ? 20.680 -6.630 -12.354 1.00 94.88 305 THR A N 1
ATOM 2441 C CA . THR A 1 305 ? 19.448 -6.578 -11.574 1.00 94.88 305 THR A CA 1
ATOM 2442 C C . THR A 1 305 ? 18.285 -6.259 -12.498 1.00 94.88 305 THR A C 1
ATOM 2444 O O . THR A 1 305 ? 18.342 -5.340 -13.314 1.00 94.88 305 THR A O 1
ATOM 2447 N N . GLY A 1 306 ? 17.232 -7.060 -12.398 1.00 95.31 306 GLY A N 1
ATOM 2448 C CA . GLY A 1 306 ? 16.009 -6.910 -13.169 1.00 95.31 306 GLY A CA 1
ATOM 2449 C C . GLY A 1 306 ? 14.813 -6.879 -12.235 1.00 95.31 306 GLY A C 1
ATOM 2450 O O . GLY A 1 306 ? 14.760 -7.637 -11.267 1.00 95.31 306 GLY A O 1
ATOM 2451 N N . GLY A 1 307 ? 13.860 -6.010 -12.527 1.00 96.31 307 GLY A N 1
ATOM 2452 C CA . GLY A 1 307 ? 12.591 -5.941 -11.825 1.00 96.31 307 GLY A CA 1
ATOM 2453 C C . GLY A 1 307 ? 11.450 -5.729 -12.808 1.00 96.31 307 GLY A C 1
ATOM 2454 O O . GLY A 1 307 ? 11.614 -5.104 -13.854 1.00 96.31 307 GLY A O 1
ATOM 2455 N N . GLY A 1 308 ? 10.295 -6.288 -12.490 1.00 96.50 308 GLY A N 1
ATOM 2456 C CA . GLY A 1 308 ? 9.049 -6.081 -13.206 1.00 96.50 308 GLY A CA 1
ATOM 2457 C C . GLY A 1 308 ? 7.923 -5.934 -12.202 1.00 96.50 308 GLY A C 1
ATOM 2458 O O . GLY A 1 308 ? 7.875 -6.668 -11.217 1.00 96.50 308 GLY A O 1
ATOM 2459 N N . ASN A 1 309 ? 7.021 -4.993 -12.438 1.00 96.06 309 ASN A N 1
ATOM 2460 C CA . ASN A 1 309 ? 5.842 -4.791 -11.619 1.00 96.06 309 ASN A CA 1
ATOM 2461 C C . ASN A 1 309 ? 4.620 -4.574 -12.509 1.00 96.06 309 ASN A C 1
ATOM 2463 O O . ASN A 1 309 ? 4.660 -3.796 -13.456 1.00 96.06 309 ASN A O 1
ATOM 2467 N N . LEU A 1 310 ? 3.527 -5.255 -12.194 1.00 96.31 310 LEU A N 1
ATOM 2468 C CA . LEU A 1 310 ? 2.232 -5.058 -12.831 1.00 96.31 310 LEU A CA 1
ATOM 2469 C C . LEU A 1 310 ? 1.216 -4.829 -11.725 1.00 96.31 310 LEU A C 1
ATOM 2471 O O . LEU A 1 310 ? 0.974 -5.725 -10.925 1.00 96.31 310 LEU A O 1
ATOM 2475 N N . SER A 1 311 ? 0.604 -3.656 -11.689 1.00 96.38 311 SER A N 1
ATOM 2476 C CA . SER A 1 311 ? -0.426 -3.339 -10.715 1.00 96.38 311 SER A CA 1
ATOM 2477 C C . SER A 1 311 ? -1.687 -2.812 -11.373 1.00 96.38 311 SER A C 1
ATOM 2479 O O . SER A 1 311 ? -1.660 -2.199 -12.437 1.00 96.38 311 SER A O 1
ATOM 2481 N N . GLN A 1 312 ? -2.811 -3.060 -10.724 1.00 95.38 312 GLN A N 1
ATOM 2482 C CA . GLN A 1 312 ? -4.101 -2.486 -11.046 1.00 95.38 312 GLN A CA 1
ATOM 2483 C C . GLN A 1 312 ? -4.642 -1.829 -9.782 1.00 95.38 312 GLN A C 1
ATOM 2485 O O . GLN A 1 312 ? -4.531 -2.369 -8.685 1.00 95.38 312 GLN A O 1
ATOM 2490 N N . VAL A 1 313 ? -5.203 -0.638 -9.947 1.00 97.00 313 VAL A N 1
ATOM 2491 C CA . VAL A 1 313 ? -5.875 0.110 -8.892 1.00 97.00 313 VAL A CA 1
ATOM 2492 C C . VAL A 1 313 ? -7.254 0.490 -9.404 1.00 97.00 313 VAL A C 1
ATOM 2494 O O . VAL A 1 313 ? -7.361 1.110 -10.460 1.00 97.00 313 VAL A O 1
ATOM 2497 N N . SER A 1 314 ? -8.296 0.135 -8.657 1.00 96.12 314 SER A N 1
ATOM 2498 C CA . SER A 1 314 ? -9.665 0.610 -8.873 1.00 96.12 314 SER A CA 1
ATOM 2499 C C . SER A 1 314 ? -10.171 1.263 -7.601 1.00 96.12 314 SER A C 1
ATOM 2501 O O . SER A 1 314 ? -10.174 0.636 -6.546 1.00 96.12 314 SER A O 1
ATOM 2503 N N . GLU A 1 315 ? -10.595 2.517 -7.691 1.00 96.19 315 GLU A N 1
ATOM 2504 C CA . GLU A 1 315 ? -10.928 3.326 -6.524 1.00 96.19 315 GLU A CA 1
ATOM 2505 C C . GLU A 1 315 ? -12.210 4.121 -6.743 1.00 96.19 315 GLU A C 1
ATOM 2507 O O . GLU A 1 315 ? -12.338 4.843 -7.727 1.00 96.19 315 GLU A O 1
ATOM 2512 N N . ARG A 1 316 ? -13.141 4.026 -5.795 1.00 95.69 316 ARG A N 1
ATOM 2513 C CA . ARG A 1 316 ? -14.308 4.897 -5.666 1.00 95.69 316 ARG A CA 1
ATOM 2514 C C . ARG A 1 316 ? -14.119 5.770 -4.429 1.00 95.69 316 ARG A C 1
ATOM 2516 O O . ARG A 1 316 ? -13.877 5.235 -3.353 1.00 95.69 316 ARG A O 1
ATOM 2523 N N . GLN A 1 317 ? -14.246 7.088 -4.567 1.00 94.25 317 GLN A N 1
ATOM 2524 C CA . GLN A 1 317 ? -13.962 8.029 -3.473 1.00 94.25 317 GLN A CA 1
ATOM 2525 C C . GLN A 1 317 ? -15.169 8.342 -2.580 1.00 94.25 317 GLN A C 1
ATOM 2527 O O . GLN A 1 317 ? -14.987 8.660 -1.409 1.00 94.25 317 GLN A O 1
ATOM 2532 N N . THR A 1 318 ? -16.386 8.255 -3.116 1.00 93.44 318 THR A N 1
ATOM 2533 C CA . THR A 1 318 ? -17.627 8.555 -2.389 1.00 93.44 318 THR A CA 1
ATOM 2534 C C . THR A 1 318 ? -18.720 7.562 -2.752 1.00 93.44 318 THR A C 1
ATOM 2536 O O . THR A 1 318 ? -18.688 6.952 -3.826 1.00 93.44 318 THR A O 1
ATOM 2539 N N . VAL A 1 319 ? -19.709 7.394 -1.871 1.00 92.12 319 VAL A N 1
ATOM 2540 C CA . VAL A 1 319 ? -20.946 6.660 -2.196 1.00 92.12 319 VAL A CA 1
ATOM 2541 C C . VAL A 1 319 ? -21.609 7.308 -3.409 1.00 92.12 319 VAL A C 1
ATOM 2543 O O . VAL A 1 319 ? -21.561 8.524 -3.565 1.00 92.12 319 VAL A O 1
ATOM 2546 N N . GLU A 1 320 ? -22.136 6.472 -4.299 1.00 89.69 320 GLU A N 1
ATOM 2547 C CA . GLU A 1 320 ? -22.706 6.819 -5.608 1.00 89.69 320 GLU A CA 1
ATOM 2548 C C . GLU A 1 320 ? -21.708 7.471 -6.585 1.00 89.69 320 GLU A C 1
ATOM 2550 O O . GLU A 1 320 ? -22.065 7.815 -7.710 1.00 89.69 320 GLU A O 1
ATOM 2555 N N . GLY A 1 321 ? -20.431 7.571 -6.202 1.00 90.00 321 GLY A N 1
ATOM 2556 C CA . GLY A 1 321 ? -19.354 8.051 -7.054 1.00 90.00 321 GLY A CA 1
ATOM 2557 C C . GLY A 1 321 ? -18.945 7.037 -8.123 1.00 90.00 321 GLY A C 1
ATOM 2558 O O . GLY A 1 321 ? -19.093 5.820 -7.970 1.00 90.00 321 GLY A O 1
ATOM 2559 N N . ILE A 1 322 ? -18.371 7.549 -9.209 1.00 91.75 322 ILE A N 1
ATOM 2560 C CA . ILE A 1 322 ? -17.865 6.737 -10.318 1.00 91.75 322 ILE A CA 1
ATOM 2561 C C . ILE A 1 322 ? -16.425 6.312 -10.002 1.00 91.75 322 ILE A C 1
ATOM 2563 O O . ILE A 1 322 ? -15.594 7.174 -9.703 1.00 91.75 322 ILE A O 1
ATOM 2567 N N . PRO A 1 323 ? -16.099 5.008 -10.045 1.00 93.81 323 PRO A N 1
ATOM 2568 C CA . PRO A 1 323 ? -14.753 4.549 -9.765 1.00 93.81 323 PRO A CA 1
ATOM 2569 C C . PRO A 1 323 ? -13.781 4.944 -10.872 1.00 93.81 323 PRO A C 1
ATOM 2571 O O . PRO A 1 323 ? -14.117 4.960 -12.053 1.00 93.81 323 PRO A O 1
ATOM 2574 N N . GLN A 1 324 ? -12.542 5.196 -10.482 1.00 93.25 324 GLN A N 1
ATOM 2575 C CA . GLN A 1 324 ? -11.413 5.381 -11.379 1.00 93.25 324 GLN A CA 1
ATOM 2576 C C . GLN A 1 324 ? -10.600 4.094 -11.437 1.00 93.25 324 GLN A C 1
ATOM 2578 O O . GLN A 1 324 ? -10.513 3.367 -10.446 1.00 93.25 324 GLN A O 1
ATOM 2583 N N . GLN A 1 325 ? -9.997 3.805 -12.588 1.00 94.31 325 GLN A N 1
ATOM 2584 C CA . GLN A 1 325 ? -9.148 2.630 -12.748 1.00 94.31 325 GLN A CA 1
ATOM 2585 C C . GLN A 1 325 ? -7.868 2.959 -13.501 1.00 94.31 325 GLN A C 1
ATOM 2587 O O . GLN A 1 325 ? -7.896 3.547 -14.585 1.00 94.31 325 GLN A O 1
ATOM 2592 N N . VAL A 1 326 ? -6.751 2.515 -12.933 1.00 95.12 326 VAL A N 1
ATOM 2593 C CA . VAL A 1 326 ? -5.416 2.645 -13.510 1.00 95.12 326 VAL A CA 1
ATOM 2594 C C . VAL A 1 326 ? -4.734 1.286 -13.472 1.00 95.12 326 VAL A C 1
ATOM 2596 O O . VAL A 1 326 ? -4.790 0.584 -12.464 1.00 95.12 326 VAL A O 1
ATOM 2599 N N . VAL A 1 327 ? -4.088 0.914 -14.571 1.00 95.81 327 VAL A N 1
ATOM 2600 C CA . VAL A 1 327 ? -3.216 -0.260 -14.631 1.00 95.81 327 VAL A CA 1
ATOM 2601 C C . VAL A 1 327 ? -1.811 0.210 -14.969 1.00 95.81 327 VAL A C 1
ATOM 2603 O O . VAL A 1 327 ? -1.604 0.868 -15.986 1.00 95.81 327 VAL A O 1
ATOM 2606 N N . THR A 1 328 ? -0.850 -0.126 -14.121 1.00 95.31 328 THR A N 1
ATOM 2607 C CA . THR A 1 328 ? 0.546 0.273 -14.263 1.00 95.31 328 THR A CA 1
ATOM 2608 C C . THR A 1 328 ? 1.408 -0.951 -14.513 1.00 95.31 328 THR A C 1
ATOM 2610 O O . THR A 1 328 ? 1.390 -1.909 -13.748 1.00 95.31 328 THR A O 1
ATOM 2613 N N . LEU A 1 329 ? 2.196 -0.904 -15.576 1.00 96.00 329 LEU A N 1
ATOM 2614 C CA . LEU A 1 329 ? 3.265 -1.849 -15.853 1.00 96.00 329 LEU A CA 1
ATOM 2615 C C . LEU A 1 329 ? 4.586 -1.102 -15.719 1.00 96.00 329 LEU A C 1
ATOM 2617 O O . LEU A 1 329 ? 4.756 -0.046 -16.316 1.00 96.00 329 LEU A O 1
ATOM 2621 N N . SER A 1 330 ? 5.538 -1.646 -14.982 1.00 95.44 330 SER A N 1
ATOM 2622 C CA . SER A 1 330 ? 6.903 -1.148 -14.975 1.00 95.44 330 SER A CA 1
ATOM 2623 C C . SER A 1 330 ? 7.895 -2.289 -15.095 1.00 95.44 330 SER A C 1
ATOM 2625 O O . SER A 1 330 ? 7.644 -3.415 -14.668 1.00 95.44 330 SER A O 1
ATOM 2627 N N . ALA A 1 331 ? 9.021 -2.002 -15.727 1.00 96.44 331 ALA A N 1
ATOM 2628 C CA . ALA A 1 331 ? 10.139 -2.915 -15.838 1.00 96.44 331 ALA A CA 1
ATOM 2629 C C . ALA A 1 331 ? 11.423 -2.111 -15.698 1.00 96.44 331 ALA A C 1
ATOM 2631 O O . ALA A 1 331 ? 11.585 -1.082 -16.345 1.00 96.44 331 ALA A O 1
ATOM 2632 N N . ASN A 1 332 ? 12.337 -2.580 -14.867 1.00 95.25 332 ASN A N 1
ATOM 2633 C CA . ASN A 1 332 ? 13.637 -1.968 -14.675 1.00 95.25 332 ASN A CA 1
ATOM 2634 C C . ASN A 1 332 ? 14.724 -2.999 -14.940 1.00 95.25 332 ASN A C 1
ATOM 2636 O O . ASN A 1 332 ? 14.618 -4.167 -14.568 1.00 95.25 332 ASN A O 1
ATOM 2640 N N . THR A 1 333 ? 15.792 -2.573 -15.593 1.00 95.44 333 THR A N 1
ATOM 2641 C CA . THR A 1 333 ? 16.991 -3.385 -15.785 1.00 95.44 333 THR A CA 1
ATOM 2642 C C . THR A 1 333 ? 18.201 -2.523 -15.521 1.00 95.44 333 THR A C 1
ATOM 2644 O O . THR A 1 333 ? 18.289 -1.390 -15.983 1.00 95.44 333 THR A O 1
ATOM 2647 N N . ASN A 1 334 ? 19.139 -3.058 -14.760 1.00 93.56 334 ASN A N 1
ATOM 2648 C CA . ASN A 1 334 ? 20.335 -2.362 -14.347 1.00 93.56 334 ASN A CA 1
ATOM 2649 C C . ASN A 1 334 ? 21.516 -3.327 -14.430 1.00 93.56 334 ASN A C 1
ATOM 2651 O O . ASN A 1 334 ? 21.481 -4.435 -13.900 1.00 93.56 334 ASN A O 1
ATOM 2655 N N . ILE A 1 335 ? 22.554 -2.900 -15.135 1.00 92.25 335 ILE A N 1
ATOM 2656 C CA . ILE A 1 335 ? 23.762 -3.659 -15.408 1.00 92.25 335 ILE A CA 1
ATOM 2657 C C . ILE A 1 335 ? 24.932 -2.872 -14.830 1.00 92.25 335 ILE A C 1
ATOM 2659 O O . ILE A 1 335 ? 25.253 -1.770 -15.279 1.00 92.25 335 ILE A O 1
ATOM 2663 N N . ASN A 1 336 ? 25.583 -3.463 -13.835 1.00 89.00 336 ASN A N 1
ATOM 2664 C CA . ASN A 1 336 ? 26.771 -2.928 -13.195 1.00 89.00 336 ASN A CA 1
ATOM 2665 C C . ASN A 1 336 ? 27.981 -3.733 -13.636 1.00 89.00 336 ASN A C 1
ATOM 2667 O O . ASN A 1 336 ? 28.037 -4.947 -13.447 1.00 89.00 336 ASN A O 1
ATOM 2671 N N . PHE A 1 337 ? 28.975 -3.049 -14.175 1.00 85.81 337 PHE A N 1
ATOM 2672 C CA . PHE A 1 337 ? 30.236 -3.645 -14.566 1.00 85.81 337 PHE A CA 1
ATOM 2673 C C . PHE A 1 337 ? 31.280 -3.400 -13.478 1.00 85.81 337 PHE A C 1
ATOM 2675 O O . PHE A 1 337 ? 31.475 -2.275 -13.008 1.00 85.81 337 PHE A O 1
ATOM 2682 N N . GLY A 1 338 ? 31.939 -4.476 -13.060 1.00 69.06 338 GLY A N 1
ATOM 2683 C CA . GLY A 1 338 ? 33.016 -4.449 -12.085 1.00 69.06 338 GLY A CA 1
ATOM 2684 C C . GLY A 1 338 ? 34.316 -3.847 -12.642 1.00 69.06 338 GLY A C 1
ATOM 2685 O O . GLY A 1 338 ? 34.493 -3.737 -13.855 1.00 69.06 338 GLY A O 1
ATOM 2686 N N . PRO A 1 339 ? 35.279 -3.530 -11.761 1.00 58.94 339 PRO A N 1
ATOM 2687 C CA . PRO A 1 339 ? 36.511 -2.803 -12.093 1.00 58.94 339 PRO A CA 1
ATOM 2688 C C . PRO A 1 339 ? 37.504 -3.563 -12.983 1.00 58.94 339 PRO A C 1
ATOM 2690 O O . PRO A 1 339 ? 38.495 -2.986 -13.419 1.00 58.94 339 PRO A O 1
ATOM 2693 N N . HIS A 1 340 ? 37.250 -4.843 -13.266 1.00 53.03 340 HIS A N 1
ATOM 2694 C CA . HIS A 1 340 ? 38.061 -5.685 -14.155 1.00 53.03 340 HIS A CA 1
ATOM 2695 C C . HIS A 1 340 ? 37.337 -6.048 -15.463 1.00 53.03 340 HIS A C 1
ATOM 2697 O O . HIS A 1 340 ? 37.805 -6.910 -16.209 1.00 53.03 340 HIS A O 1
ATOM 2703 N N . ALA A 1 341 ? 36.173 -5.448 -15.734 1.00 44.28 341 ALA A N 1
ATOM 2704 C CA . ALA A 1 341 ? 35.512 -5.583 -17.024 1.00 44.28 341 ALA A CA 1
ATOM 2705 C C . ALA A 1 341 ? 36.294 -4.756 -18.056 1.00 44.28 341 ALA A C 1
ATOM 2707 O O . ALA A 1 341 ? 36.458 -3.549 -17.893 1.00 44.28 341 ALA A O 1
ATOM 2708 N N . ASN A 1 342 ? 36.817 -5.428 -19.084 1.00 40.59 342 ASN A N 1
ATOM 2709 C CA . ASN A 1 342 ? 37.635 -4.869 -20.161 1.00 40.59 342 ASN A CA 1
ATOM 2710 C C . ASN A 1 342 ? 36.869 -3.800 -20.964 1.00 40.59 342 ASN A C 1
ATOM 2712 O O . ASN A 1 342 ? 36.390 -4.073 -22.062 1.00 40.59 342 ASN A O 1
ATOM 2716 N N . PHE A 1 343 ? 36.743 -2.584 -20.443 1.00 42.50 343 PHE A N 1
ATOM 2717 C CA . PHE A 1 343 ? 36.355 -1.438 -21.254 1.00 42.50 343 PHE A CA 1
ATOM 2718 C C . PHE A 1 343 ? 37.599 -0.854 -21.918 1.00 42.50 343 PHE A C 1
ATOM 2720 O O . PHE A 1 343 ? 38.631 -0.660 -21.279 1.00 42.50 343 PHE A O 1
ATOM 2727 N N . LEU A 1 344 ? 37.480 -0.557 -23.213 1.00 34.94 344 LEU A N 1
ATOM 2728 C CA . LEU A 1 344 ? 38.534 -0.055 -24.105 1.00 34.94 344 LEU A CA 1
ATOM 2729 C C . LEU A 1 344 ? 39.099 1.333 -23.722 1.00 34.94 344 LEU A C 1
ATOM 2731 O O . LEU A 1 344 ? 39.909 1.895 -24.451 1.00 34.94 344 LEU A O 1
ATOM 2735 N N . PHE A 1 345 ? 38.678 1.898 -22.592 1.00 41.00 345 PHE A N 1
ATOM 2736 C CA . PHE A 1 345 ? 39.044 3.231 -22.134 1.00 41.00 345 PHE A CA 1
ATOM 2737 C C . PHE A 1 345 ? 40.043 3.139 -20.972 1.00 41.00 345 PHE A C 1
ATOM 2739 O O . PHE A 1 345 ? 39.693 3.311 -19.805 1.00 41.00 345 PHE A O 1
ATOM 2746 N N . GLN A 1 346 ? 41.313 2.867 -21.286 1.00 32.88 346 GLN A N 1
ATOM 2747 C CA . GLN A 1 346 ? 42.426 3.038 -20.344 1.00 32.88 346 GLN A CA 1
ATOM 2748 C C . GLN A 1 346 ? 42.723 4.538 -20.157 1.00 32.88 346 GLN A C 1
ATOM 2750 O O . GLN A 1 346 ? 43.680 5.066 -20.709 1.00 32.88 346 GLN A O 1
ATOM 2755 N N . PHE A 1 347 ? 41.905 5.253 -19.379 1.00 39.06 347 PHE A N 1
ATOM 2756 C CA . PHE A 1 347 ? 42.223 6.633 -18.967 1.00 39.06 347 PHE A CA 1
ATOM 2757 C C . PHE A 1 347 ? 43.231 6.704 -17.809 1.00 39.06 347 PHE A C 1
ATOM 2759 O O . PHE A 1 347 ? 43.610 7.796 -17.391 1.00 39.06 347 PHE A O 1
ATOM 2766 N N . LEU A 1 348 ? 43.663 5.561 -17.268 1.00 43.38 348 LEU A N 1
ATOM 2767 C CA . LEU A 1 348 ? 44.579 5.507 -16.133 1.00 43.38 348 LEU A CA 1
ATOM 2768 C C . LEU A 1 348 ? 45.914 4.876 -16.556 1.00 43.38 348 LEU A C 1
ATOM 2770 O O . LEU A 1 348 ? 45.902 3.798 -17.156 1.00 43.38 348 LEU A O 1
ATOM 2774 N N . PRO A 1 349 ? 47.051 5.543 -16.275 1.00 36.47 349 PRO A N 1
ATOM 2775 C CA . PRO A 1 349 ? 48.366 5.102 -16.725 1.00 36.47 349 PRO A CA 1
ATOM 2776 C C . PRO A 1 349 ? 48.771 3.742 -16.120 1.00 36.47 349 PRO A C 1
ATOM 2778 O O . PRO A 1 349 ? 48.286 3.376 -15.043 1.00 36.47 349 PRO A O 1
ATOM 2781 N N . PRO A 1 350 ? 49.678 2.996 -16.784 1.00 37.38 350 PRO A N 1
ATOM 2782 C CA . PRO A 1 350 ? 50.186 1.729 -16.274 1.00 37.38 350 PRO A CA 1
ATOM 2783 C C . PRO A 1 350 ? 50.984 1.888 -14.967 1.00 37.38 350 PRO A C 1
ATOM 2785 O O . PRO A 1 350 ? 51.583 2.924 -14.684 1.00 37.38 350 PRO A O 1
ATOM 2788 N N . GLN A 1 351 ? 50.952 0.815 -14.176 1.00 44.47 351 GLN A N 1
ATOM 2789 C CA . GLN A 1 351 ? 51.275 0.717 -12.748 1.00 44.47 351 GLN A CA 1
ATOM 2790 C C . GLN A 1 351 ? 52.688 1.153 -12.321 1.00 44.47 351 GLN A C 1
ATOM 2792 O O . GLN A 1 351 ? 53.665 0.970 -13.038 1.00 44.47 351 GLN A O 1
ATOM 2797 N N . HIS A 1 352 ? 52.791 1.591 -11.059 1.00 37.00 352 HIS A N 1
ATOM 2798 C CA . HIS A 1 352 ? 53.973 1.420 -10.205 1.00 37.00 352 HIS A CA 1
ATOM 2799 C C . HIS A 1 352 ? 53.561 0.663 -8.931 1.00 37.00 352 HIS A C 1
ATOM 2801 O O . HIS A 1 352 ? 52.478 0.885 -8.383 1.00 37.00 352 HIS A O 1
ATOM 2807 N N . SER A 1 353 ? 54.415 -0.248 -8.467 1.00 35.16 353 SER A N 1
ATOM 2808 C CA . SER A 1 353 ? 54.192 -1.090 -7.287 1.00 35.16 353 SER A CA 1
ATOM 2809 C C . SER A 1 353 ? 54.052 -0.258 -6.005 1.00 35.16 353 SER A C 1
ATOM 2811 O O . SER A 1 353 ? 54.979 0.467 -5.650 1.00 35.16 353 SER A O 1
ATOM 2813 N N . GLY A 1 354 ? 52.926 -0.394 -5.291 1.00 43.09 354 GLY A N 1
ATOM 2814 C CA . GLY A 1 354 ? 52.755 0.126 -3.923 1.00 43.09 354 GLY A CA 1
ATOM 2815 C C . GLY A 1 354 ? 51.596 1.104 -3.681 1.00 43.09 354 GLY A C 1
ATOM 2816 O O . GLY A 1 354 ? 51.405 1.518 -2.543 1.00 43.09 354 GLY A O 1
ATOM 2817 N N . THR A 1 355 ? 50.800 1.466 -4.693 1.00 45.09 355 THR A N 1
ATOM 2818 C CA . THR A 1 355 ? 49.623 2.347 -4.522 1.00 45.09 355 THR A CA 1
ATOM 2819 C C . THR A 1 355 ? 48.310 1.559 -4.542 1.00 45.09 355 THR A C 1
ATOM 2821 O O . THR A 1 355 ? 48.157 0.602 -5.303 1.00 45.09 355 THR A O 1
ATOM 2824 N N . ALA A 1 356 ? 47.359 1.934 -3.678 1.00 46.47 356 ALA A N 1
ATOM 2825 C CA . ALA A 1 356 ? 46.036 1.321 -3.642 1.00 46.47 356 ALA A CA 1
ATOM 2826 C C . ALA A 1 356 ? 45.250 1.660 -4.925 1.00 46.47 356 ALA A C 1
ATOM 2828 O O . ALA A 1 356 ? 45.213 2.795 -5.401 1.00 46.47 356 ALA A O 1
ATOM 2829 N N . LEU A 1 357 ? 44.695 0.612 -5.540 1.00 53.44 357 LEU A N 1
ATOM 2830 C CA . LEU A 1 357 ? 44.131 0.639 -6.889 1.00 53.44 357 LEU A CA 1
ATOM 2831 C C . LEU A 1 357 ? 42.894 1.553 -6.977 1.00 53.44 357 LEU A C 1
ATOM 2833 O O . LEU A 1 357 ? 41.951 1.348 -6.205 1.00 53.44 357 LEU A O 1
ATOM 2837 N N . PRO A 1 358 ? 42.813 2.475 -7.956 1.00 56.06 358 PRO A N 1
ATOM 2838 C CA . PRO A 1 358 ? 41.541 3.082 -8.318 1.00 56.06 358 PRO A CA 1
ATOM 2839 C C . PRO A 1 358 ? 40.608 2.007 -8.903 1.00 56.06 358 PRO A C 1
ATOM 2841 O O . PRO A 1 358 ? 40.964 1.310 -9.853 1.00 56.06 358 PRO A O 1
ATOM 2844 N N . ARG A 1 359 ? 39.416 1.842 -8.323 1.00 65.19 359 ARG A N 1
ATOM 2845 C CA . ARG A 1 359 ? 38.367 0.927 -8.798 1.00 65.19 359 ARG A CA 1
ATOM 2846 C C . ARG A 1 359 ? 37.276 1.742 -9.479 1.00 65.19 359 ARG A C 1
ATOM 2848 O O . ARG A 1 359 ? 36.626 2.558 -8.834 1.00 65.19 359 ARG A O 1
ATOM 2855 N N . GLY A 1 360 ? 37.093 1.534 -10.778 1.00 70.88 360 GLY A N 1
ATOM 2856 C CA . GLY A 1 360 ? 35.993 2.115 -11.543 1.00 70.88 360 GLY A CA 1
ATOM 2857 C C . GLY A 1 360 ? 34.829 1.136 -11.655 1.00 70.88 360 GLY A C 1
ATOM 2858 O O . GLY A 1 360 ? 35.044 -0.049 -11.879 1.00 70.88 360 GLY A O 1
ATOM 2859 N N . HIS A 1 361 ? 33.605 1.621 -11.527 1.00 79.50 361 HIS A N 1
ATOM 2860 C CA . HIS A 1 361 ? 32.393 0.878 -11.839 1.00 79.50 361 HIS A CA 1
ATOM 2861 C C . HIS A 1 361 ? 31.633 1.639 -12.911 1.00 79.50 361 HIS A C 1
ATOM 2863 O O . HIS A 1 361 ? 31.514 2.861 -12.836 1.00 79.50 361 HIS A O 1
ATOM 2869 N N . PHE A 1 362 ? 31.117 0.918 -13.895 1.00 85.88 362 PHE A N 1
ATOM 2870 C CA . PHE A 1 362 ? 30.254 1.488 -14.919 1.00 85.88 362 PHE A CA 1
ATOM 2871 C C . PHE A 1 362 ? 28.850 0.917 -14.767 1.00 85.88 362 PHE A C 1
ATOM 2873 O O . PHE A 1 362 ? 28.681 -0.262 -14.457 1.00 85.88 362 PHE A O 1
ATOM 2880 N N . PHE A 1 363 ? 27.855 1.768 -14.956 1.00 87.38 363 PHE A N 1
ATOM 2881 C CA . PHE A 1 363 ? 26.448 1.474 -14.756 1.00 87.38 363 PHE A CA 1
ATOM 2882 C C . PHE A 1 363 ? 25.685 1.822 -16.031 1.00 87.38 363 PHE A C 1
ATOM 2884 O O . PHE A 1 363 ? 25.815 2.934 -16.551 1.00 87.38 363 PHE A O 1
ATOM 2891 N N . ILE A 1 364 ? 24.857 0.890 -16.495 1.00 93.19 364 ILE A N 1
ATOM 2892 C CA . ILE A 1 364 ? 23.800 1.149 -17.473 1.00 93.19 364 ILE A CA 1
ATOM 2893 C C . ILE A 1 364 ? 22.485 0.696 -16.854 1.00 93.19 364 ILE A C 1
ATOM 2895 O O . ILE A 1 364 ? 22.354 -0.450 -16.435 1.00 93.19 364 ILE A O 1
ATOM 2899 N N . GLY A 1 365 ? 21.504 1.586 -16.831 1.00 94.31 365 GLY A N 1
ATOM 2900 C CA . GLY A 1 365 ? 20.151 1.314 -16.381 1.00 94.31 365 GLY A CA 1
ATOM 2901 C C . GLY A 1 365 ? 19.131 1.678 -17.449 1.00 94.31 365 GLY A C 1
ATOM 2902 O O . GLY A 1 365 ? 19.357 2.560 -18.276 1.00 94.31 365 GLY A O 1
ATOM 2903 N N . TYR A 1 366 ? 17.994 1.007 -17.419 1.00 95.44 366 TYR A N 1
ATOM 2904 C CA . TYR A 1 366 ? 16.832 1.360 -18.208 1.00 95.44 366 TYR A CA 1
ATOM 2905 C C . TYR A 1 366 ? 15.574 1.042 -17.411 1.00 95.44 366 TYR A C 1
ATOM 2907 O O . TYR A 1 366 ? 15.347 -0.112 -17.041 1.00 95.44 366 TYR A O 1
ATOM 2915 N N . ASP A 1 367 ? 14.770 2.073 -17.175 1.00 94.88 367 ASP A N 1
ATOM 2916 C CA . ASP A 1 367 ? 13.469 1.950 -16.536 1.00 94.88 367 ASP A CA 1
ATOM 2917 C C . ASP A 1 367 ? 12.375 2.227 -17.575 1.00 94.88 367 ASP A C 1
ATOM 2919 O O . ASP A 1 367 ? 12.422 3.207 -18.317 1.00 94.88 367 ASP A O 1
ATOM 2923 N N . TYR A 1 368 ? 11.388 1.344 -17.645 1.00 95.69 368 TYR A N 1
ATOM 2924 C CA . TYR A 1 368 ? 10.186 1.487 -18.450 1.00 95.69 368 TYR A CA 1
ATOM 2925 C C . TYR A 1 368 ? 8.977 1.537 -17.526 1.00 95.69 368 TYR A C 1
ATOM 2927 O O . TYR A 1 368 ? 8.845 0.715 -16.619 1.00 95.69 368 TYR A O 1
ATOM 2935 N N . GLY A 1 369 ? 8.079 2.480 -17.779 1.00 95.25 369 GLY A N 1
ATOM 2936 C CA . GLY A 1 369 ? 6.784 2.584 -17.128 1.00 95.25 369 GLY A CA 1
ATOM 2937 C C . GLY A 1 369 ? 5.685 2.748 -18.165 1.00 95.25 369 GLY A C 1
ATOM 2938 O O . GLY A 1 369 ? 5.852 3.454 -19.152 1.00 95.25 369 GLY A O 1
ATOM 2939 N N . ARG A 1 370 ? 4.541 2.119 -17.939 1.00 94.12 370 ARG A N 1
ATOM 2940 C CA . ARG A 1 370 ? 3.315 2.305 -18.704 1.00 94.12 370 ARG A CA 1
ATOM 2941 C C . ARG A 1 370 ? 2.160 2.442 -17.743 1.00 94.12 370 ARG A C 1
ATOM 2943 O O . ARG A 1 370 ? 1.823 1.487 -17.052 1.00 94.12 370 ARG A O 1
ATOM 2950 N N . ASN A 1 371 ? 1.526 3.601 -17.753 1.00 93.81 371 ASN A N 1
ATOM 2951 C CA . ASN A 1 371 ? 0.301 3.868 -17.024 1.00 93.81 371 ASN A CA 1
ATOM 2952 C C . ASN A 1 371 ? -0.865 3.870 -18.011 1.00 93.81 371 ASN A C 1
ATOM 2954 O O . ASN A 1 371 ? -0.921 4.664 -18.948 1.00 93.81 371 ASN A O 1
ATOM 2958 N N . MET A 1 372 ? -1.803 2.958 -17.801 1.00 93.88 372 MET A N 1
ATOM 2959 C CA . MET A 1 372 ? -3.039 2.835 -18.560 1.00 93.88 372 MET A CA 1
ATOM 2960 C C . MET A 1 372 ? -4.164 3.398 -17.695 1.00 93.88 372 MET A C 1
ATOM 2962 O O . MET A 1 372 ? -4.638 2.738 -16.771 1.00 93.88 372 MET A O 1
ATOM 2966 N N . LEU A 1 373 ? -4.566 4.639 -17.960 1.00 92.31 373 LEU A N 1
ATOM 2967 C CA . LEU A 1 373 ? -5.671 5.302 -17.278 1.00 92.31 373 LEU A CA 1
ATOM 2968 C C . LEU A 1 373 ? -6.973 4.892 -17.974 1.00 92.31 373 LEU A C 1
ATOM 2970 O O . LEU A 1 373 ? -7.446 5.560 -18.896 1.00 92.31 373 LEU A O 1
ATOM 2974 N N . ILE A 1 374 ? -7.527 3.760 -17.542 1.00 91.56 374 ILE A N 1
ATOM 2975 C CA . ILE A 1 374 ? -8.654 3.079 -18.190 1.00 91.56 374 ILE A CA 1
ATOM 2976 C C . ILE A 1 374 ? -9.886 3.984 -18.254 1.00 91.56 374 ILE A C 1
ATOM 2978 O O . ILE A 1 374 ? -10.451 4.183 -19.323 1.00 91.56 374 ILE A O 1
ATOM 2982 N N . THR A 1 375 ? -10.270 4.589 -17.128 1.00 89.19 375 THR A N 1
ATOM 2983 C CA . THR A 1 375 ? -11.472 5.440 -17.022 1.00 89.19 375 THR A CA 1
ATOM 2984 C C . THR A 1 375 ? -11.306 6.826 -17.641 1.00 89.19 375 THR A C 1
ATOM 2986 O O . THR A 1 375 ? -12.253 7.602 -17.642 1.00 89.19 375 THR A O 1
ATOM 2989 N N . TYR A 1 376 ? -10.119 7.140 -18.165 1.00 87.69 376 TYR A N 1
ATOM 2990 C CA . TYR A 1 376 ? -9.833 8.375 -18.897 1.00 87.69 376 TYR A CA 1
ATOM 2991 C C . TYR A 1 376 ? -9.476 8.123 -20.367 1.00 87.69 376 TYR A C 1
ATOM 2993 O O . TYR A 1 376 ? -9.259 9.082 -21.104 1.00 87.69 376 TYR A O 1
ATOM 3001 N N . ASN A 1 377 ? -9.388 6.860 -20.806 1.00 90.50 377 ASN A N 1
ATOM 3002 C CA . ASN A 1 377 ? -8.930 6.492 -22.147 1.00 90.50 377 ASN A CA 1
ATOM 3003 C C . ASN A 1 377 ? -7.571 7.124 -22.520 1.00 90.50 377 ASN A C 1
ATOM 3005 O O . ASN A 1 377 ? -7.373 7.661 -23.617 1.00 90.50 377 ASN A O 1
ATOM 3009 N N . MET A 1 378 ? -6.613 7.071 -21.587 1.00 88.88 378 MET A N 1
ATOM 3010 C CA . MET A 1 378 ? -5.263 7.614 -21.776 1.00 88.88 378 MET A CA 1
ATOM 3011 C C . MET A 1 378 ? -4.190 6.575 -21.466 1.00 88.88 378 MET A C 1
ATOM 3013 O O . MET A 1 378 ? -4.275 5.828 -20.495 1.00 88.88 378 MET A O 1
ATOM 3017 N N . GLU A 1 379 ? -3.150 6.552 -22.287 1.00 91.69 379 GLU A N 1
ATOM 3018 C CA . GLU A 1 379 ? -1.945 5.761 -22.075 1.00 91.69 379 GLU A CA 1
ATOM 3019 C C . GLU A 1 379 ? -0.742 6.691 -21.952 1.00 91.69 379 GLU A C 1
ATOM 3021 O O . GLU A 1 379 ? -0.546 7.571 -22.789 1.00 91.69 379 GLU A O 1
ATOM 3026 N N . GLU A 1 380 ? 0.072 6.471 -20.930 1.00 90.50 380 GLU A N 1
ATOM 3027 C CA . GLU A 1 380 ? 1.330 7.170 -20.709 1.00 90.50 380 GLU A CA 1
ATOM 3028 C C . GLU A 1 380 ? 2.458 6.145 -20.634 1.00 90.50 380 GLU A C 1
ATOM 3030 O O . GLU A 1 380 ? 2.453 5.277 -19.766 1.00 90.50 380 GLU A O 1
ATOM 3035 N N . ASN A 1 381 ? 3.421 6.241 -21.544 1.00 93.44 381 ASN A N 1
ATOM 3036 C CA . ASN A 1 381 ? 4.628 5.423 -21.557 1.00 93.44 381 ASN A CA 1
ATOM 3037 C C . ASN A 1 381 ? 5.821 6.295 -21.166 1.00 93.44 381 ASN A C 1
ATOM 3039 O O . ASN A 1 381 ? 5.996 7.372 -21.725 1.00 93.44 381 ASN A O 1
ATOM 3043 N N . VAL A 1 382 ? 6.651 5.838 -20.240 1.00 90.38 382 VAL A N 1
ATOM 3044 C CA . VAL A 1 382 ? 7.853 6.527 -19.770 1.00 90.38 382 VAL A CA 1
ATOM 3045 C C . VAL A 1 382 ? 9.048 5.615 -19.994 1.00 90.38 382 VAL A C 1
ATOM 3047 O O . VAL A 1 382 ? 9.027 4.445 -19.614 1.00 90.38 382 VAL A O 1
ATOM 3050 N N . HIS A 1 383 ? 10.081 6.150 -20.629 1.00 93.88 383 HIS A N 1
ATOM 3051 C CA . HIS A 1 383 ? 11.325 5.460 -20.929 1.00 93.88 383 HIS A CA 1
ATOM 3052 C C . HIS A 1 383 ? 12.481 6.246 -20.328 1.00 93.88 383 HIS A C 1
ATOM 3054 O O . HIS A 1 383 ? 12.692 7.400 -20.692 1.00 93.88 383 HIS A O 1
ATOM 3060 N N . THR A 1 384 ? 13.251 5.608 -19.458 1.00 92.06 384 THR A N 1
ATOM 3061 C CA . THR A 1 384 ? 14.302 6.265 -18.687 1.00 92.06 384 THR A CA 1
ATOM 3062 C C . THR A 1 384 ? 15.619 5.499 -18.810 1.00 92.06 384 THR A C 1
ATOM 3064 O O . THR A 1 384 ? 15.980 4.720 -17.921 1.00 92.06 384 THR A O 1
ATOM 3067 N N . PRO A 1 385 ? 16.365 5.653 -19.921 1.00 94.56 385 PRO A N 1
ATOM 3068 C CA . PRO A 1 385 ? 17.754 5.219 -19.983 1.00 94.56 385 PRO A CA 1
ATOM 3069 C C . PRO A 1 385 ? 18.623 6.035 -19.022 1.00 94.56 385 PRO A C 1
ATOM 3071 O O . PRO A 1 385 ? 18.525 7.262 -18.941 1.00 94.56 385 PRO A O 1
ATOM 3074 N N . ARG A 1 386 ? 19.515 5.346 -18.314 1.00 93.38 386 ARG A N 1
ATOM 3075 C CA . ARG A 1 386 ? 20.450 5.921 -17.348 1.00 93.38 386 ARG A CA 1
ATOM 3076 C C . ARG A 1 386 ? 21.839 5.340 -17.559 1.00 93.38 386 ARG A C 1
ATOM 3078 O O . ARG A 1 386 ? 21.997 4.152 -17.816 1.00 93.38 386 ARG A O 1
ATOM 3085 N N . VAL A 1 387 ? 22.855 6.170 -17.399 1.00 93.94 387 VAL A N 1
ATOM 3086 C CA . VAL A 1 387 ? 24.261 5.768 -17.443 1.00 93.94 387 VAL A CA 1
ATOM 3087 C C . VAL A 1 387 ? 25.007 6.407 -16.286 1.00 93.94 387 VAL A C 1
ATOM 3089 O O . VAL A 1 387 ? 24.655 7.491 -15.822 1.00 93.94 387 VAL A O 1
ATOM 3092 N N . GLY A 1 388 ? 26.043 5.742 -15.798 1.00 90.94 388 GLY A N 1
ATOM 3093 C CA . GLY A 1 388 ? 26.834 6.282 -14.708 1.00 90.94 388 GLY A CA 1
ATOM 3094 C C . GLY A 1 388 ? 28.201 5.644 -14.588 1.00 90.94 388 GLY A C 1
ATOM 3095 O O . GLY A 1 388 ? 28.431 4.525 -15.037 1.00 90.94 388 GLY A O 1
ATOM 3096 N N . VAL A 1 389 ? 29.115 6.379 -13.971 1.00 89.62 389 VAL A N 1
ATOM 3097 C CA . VAL A 1 389 ? 30.469 5.932 -13.661 1.00 89.62 389 VAL A CA 1
ATOM 3098 C C . VAL A 1 389 ? 30.746 6.271 -12.208 1.00 89.62 389 VAL A C 1
ATOM 3100 O O . VAL A 1 389 ? 30.592 7.419 -11.800 1.00 89.62 389 VAL A O 1
ATOM 3103 N N . THR A 1 390 ? 31.208 5.290 -11.443 1.00 86.56 390 THR A N 1
ATOM 3104 C CA . THR A 1 390 ? 31.715 5.498 -10.088 1.00 86.56 390 THR A CA 1
ATOM 3105 C C . THR A 1 390 ? 33.202 5.214 -10.064 1.00 86.56 390 THR A C 1
ATOM 3107 O O . THR A 1 390 ? 33.627 4.086 -10.287 1.00 86.56 390 THR A O 1
ATOM 3110 N N . LEU A 1 391 ? 34.005 6.225 -9.766 1.00 84.06 391 LEU A N 1
ATOM 3111 C CA . LEU A 1 391 ? 35.442 6.107 -9.573 1.00 84.06 391 LEU A CA 1
ATOM 3112 C C . LEU A 1 391 ? 35.727 6.101 -8.079 1.00 84.06 391 LEU A C 1
ATOM 3114 O O . LEU A 1 391 ? 35.422 7.063 -7.383 1.00 84.06 391 LEU A O 1
ATOM 3118 N N . LYS A 1 392 ? 36.329 5.032 -7.576 1.00 79.88 392 LYS A N 1
ATOM 3119 C CA . LYS A 1 392 ? 36.790 4.933 -6.195 1.00 79.88 392 LYS A CA 1
ATOM 3120 C C . LYS A 1 392 ? 38.309 4.951 -6.174 1.00 79.88 392 LYS A C 1
ATOM 3122 O O . LYS A 1 392 ? 38.932 4.164 -6.877 1.00 79.88 392 LYS A O 1
ATOM 3127 N N . ARG A 1 393 ? 38.907 5.811 -5.358 1.00 75.75 393 ARG A N 1
ATOM 3128 C CA . ARG A 1 393 ? 40.348 5.844 -5.095 1.00 75.75 393 ARG A CA 1
ATOM 3129 C C . ARG A 1 393 ? 40.548 5.891 -3.590 1.00 75.75 393 ARG A C 1
ATOM 3131 O O . ARG A 1 393 ? 40.097 6.830 -2.942 1.00 75.75 393 ARG A O 1
ATOM 3138 N N . ASP A 1 394 ? 41.218 4.882 -3.048 1.00 76.56 394 ASP A N 1
ATOM 3139 C CA . ASP A 1 394 ? 41.450 4.729 -1.612 1.00 76.56 394 ASP A CA 1
ATOM 3140 C C . ASP A 1 394 ? 40.141 4.816 -0.801 1.00 76.56 394 ASP A C 1
ATOM 3142 O O . ASP A 1 394 ? 39.297 3.916 -0.857 1.00 76.56 394 ASP A O 1
ATOM 3146 N N . ARG A 1 395 ? 39.977 5.918 -0.068 1.00 76.50 395 ARG A N 1
ATOM 3147 C CA . ARG A 1 395 ? 38.853 6.235 0.822 1.00 76.50 395 ARG A CA 1
ATOM 3148 C C . ARG A 1 395 ? 37.891 7.265 0.232 1.00 76.50 395 ARG A C 1
ATOM 3150 O O . ARG A 1 395 ? 36.954 7.672 0.904 1.00 76.50 395 ARG A O 1
ATOM 3157 N N . SER A 1 396 ? 38.124 7.688 -1.008 1.00 82.12 396 SER A N 1
ATOM 3158 C CA . SER A 1 396 ? 37.262 8.622 -1.722 1.00 82.12 396 SER A CA 1
ATOM 3159 C C . SER A 1 396 ? 36.547 7.932 -2.875 1.00 82.12 396 SER A C 1
ATOM 3161 O O . SER A 1 396 ? 37.098 7.044 -3.531 1.00 82.12 396 SER A O 1
ATOM 3163 N N . SER A 1 397 ? 35.327 8.365 -3.168 1.00 85.25 397 SER A N 1
ATOM 3164 C CA . SER A 1 397 ? 34.598 7.958 -4.362 1.00 85.25 397 SER A CA 1
ATOM 3165 C C . SER A 1 397 ? 33.894 9.139 -5.019 1.00 85.25 397 SER A C 1
ATOM 3167 O O . SER A 1 397 ? 33.452 10.063 -4.347 1.00 85.25 397 SER A O 1
ATOM 3169 N N . LEU A 1 398 ? 33.825 9.112 -6.346 1.00 88.25 398 LEU A N 1
ATOM 3170 C CA . LEU A 1 398 ? 33.086 10.053 -7.173 1.00 88.25 398 LEU A CA 1
ATOM 3171 C C . LEU A 1 398 ? 32.161 9.252 -8.086 1.00 88.25 398 LEU A C 1
ATOM 3173 O O . LEU A 1 398 ? 32.633 8.490 -8.924 1.00 88.25 398 LEU A O 1
ATOM 3177 N N . SER A 1 399 ? 30.856 9.424 -7.931 1.00 88.00 399 SER A N 1
ATOM 3178 C CA . SER A 1 399 ? 29.816 8.827 -8.764 1.00 88.00 399 SER A CA 1
ATOM 3179 C C . SER A 1 399 ? 29.174 9.907 -9.619 1.00 88.00 399 SER A C 1
ATOM 3181 O O . SER A 1 399 ? 28.575 10.837 -9.091 1.00 88.00 399 SER A O 1
ATOM 3183 N N . LEU A 1 400 ? 29.247 9.753 -10.935 1.00 91.56 400 LEU A N 1
ATOM 3184 C CA . LEU A 1 400 ? 28.538 10.575 -11.908 1.00 91.56 400 LEU A CA 1
ATOM 3185 C C . LEU A 1 400 ? 27.425 9.735 -12.525 1.00 91.56 400 LEU A C 1
ATOM 3187 O O . LEU A 1 400 ? 27.683 8.625 -12.988 1.00 91.56 400 LEU A O 1
ATOM 3191 N N . ARG A 1 401 ? 26.197 10.242 -12.542 1.00 92.31 401 ARG A N 1
ATOM 3192 C CA . ARG A 1 401 ? 25.038 9.586 -13.152 1.00 92.31 401 ARG A CA 1
ATOM 3193 C C . ARG A 1 401 ? 24.300 10.579 -14.030 1.00 92.31 401 ARG A C 1
ATOM 3195 O O . ARG A 1 401 ? 24.176 11.748 -13.684 1.00 92.31 401 ARG A O 1
ATOM 3202 N N . SER A 1 402 ? 23.798 10.114 -15.160 1.00 92.88 402 SER A N 1
ATOM 3203 C CA . SER A 1 402 ? 22.938 10.892 -16.040 1.00 92.88 402 SER A CA 1
ATOM 3204 C C . SER A 1 402 ? 21.831 10.008 -16.589 1.00 92.88 402 SER A C 1
ATOM 3206 O O . SER A 1 402 ? 22.037 8.815 -16.813 1.00 92.88 402 SER A O 1
ATOM 3208 N N . GLY A 1 403 ? 20.655 10.581 -16.797 1.00 91.62 403 GLY A N 1
ATOM 3209 C CA . GLY A 1 403 ? 19.537 9.905 -17.427 1.00 91.62 403 GLY A CA 1
ATOM 3210 C C . GLY A 1 403 ? 18.702 10.857 -18.262 1.00 91.62 403 GLY A C 1
ATOM 3211 O O . GLY A 1 403 ? 18.718 12.072 -18.062 1.00 91.62 403 GLY A O 1
ATOM 3212 N N . VAL A 1 404 ? 17.967 10.280 -19.202 1.00 90.88 404 VAL A N 1
ATOM 3213 C CA . VAL A 1 404 ? 16.978 10.990 -20.013 1.00 90.88 404 VAL A CA 1
ATOM 3214 C C . VAL A 1 404 ? 15.635 10.350 -19.729 1.00 90.88 404 VAL A C 1
ATOM 3216 O O . VAL A 1 404 ? 15.531 9.136 -19.816 1.00 90.88 404 VAL A O 1
ATOM 3219 N N . ASP A 1 405 ? 14.627 11.144 -19.404 1.00 87.62 405 ASP A N 1
ATOM 3220 C CA . ASP A 1 405 ? 13.252 10.687 -19.238 1.00 87.62 405 ASP A CA 1
ATOM 3221 C C . ASP A 1 405 ? 12.474 11.033 -20.504 1.00 87.62 405 ASP A C 1
ATOM 3223 O O . ASP A 1 405 ? 12.345 12.198 -20.864 1.00 87.62 405 ASP A O 1
ATOM 3227 N N . TYR A 1 406 ? 11.954 10.034 -21.203 1.00 88.81 406 TYR A N 1
ATOM 3228 C CA . TYR A 1 406 ? 11.115 10.220 -22.378 1.00 88.81 406 TYR A CA 1
ATOM 3229 C C . TYR A 1 406 ? 9.701 9.750 -22.059 1.00 88.81 406 TYR A C 1
ATOM 3231 O O . TYR A 1 406 ? 9.451 8.548 -21.953 1.00 88.81 406 TYR A O 1
ATOM 3239 N N . ARG A 1 407 ? 8.775 10.694 -21.893 1.00 86.94 407 ARG A N 1
ATOM 3240 C CA . ARG A 1 407 ? 7.364 10.421 -21.619 1.00 86.94 407 ARG A CA 1
ATOM 3241 C C . ARG A 1 407 ? 6.549 10.614 -22.892 1.00 86.94 407 ARG A C 1
ATOM 3243 O O . ARG A 1 407 ? 6.663 11.618 -23.578 1.00 86.94 407 ARG A O 1
ATOM 3250 N N . HIS A 1 408 ? 5.704 9.649 -23.206 1.00 88.94 408 HIS A N 1
ATOM 3251 C CA . HIS A 1 408 ? 4.825 9.658 -24.358 1.00 88.94 408 HIS A CA 1
ATOM 3252 C C . HIS A 1 408 ? 3.396 9.411 -23.895 1.00 88.94 408 HIS A C 1
ATOM 3254 O O . HIS A 1 408 ? 3.063 8.308 -23.455 1.00 88.94 408 HIS A O 1
ATOM 3260 N N . ARG A 1 409 ? 2.542 10.424 -24.020 1.00 86.25 409 ARG A N 1
ATOM 3261 C CA . ARG A 1 409 ? 1.140 10.353 -23.613 1.00 86.25 409 ARG A CA 1
ATOM 3262 C C . ARG A 1 409 ? 0.241 10.387 -24.838 1.00 86.25 409 ARG A C 1
ATOM 3264 O O . ARG A 1 409 ? 0.354 11.267 -25.684 1.00 86.25 409 ARG A O 1
ATOM 3271 N N . THR A 1 410 ? -0.665 9.428 -24.939 1.00 88.62 410 THR A N 1
ATOM 3272 C CA . THR A 1 410 ? -1.611 9.318 -26.055 1.00 88.62 410 THR A CA 1
ATOM 3273 C C . THR A 1 410 ? -2.993 8.953 -25.574 1.00 88.62 410 THR A C 1
ATOM 3275 O O . THR A 1 410 ? -3.149 8.193 -24.618 1.00 88.62 410 THR A O 1
ATOM 3278 N N . ARG A 1 411 ? -4.007 9.419 -26.300 1.00 87.38 411 ARG A N 1
ATOM 3279 C CA . ARG A 1 411 ? -5.349 8.852 -26.180 1.00 87.38 411 ARG A CA 1
ATOM 3280 C C . ARG A 1 411 ? -5.336 7.403 -26.677 1.00 87.38 411 ARG A C 1
ATOM 3282 O O . ARG A 1 411 ? -4.846 7.128 -27.772 1.00 87.38 411 ARG A O 1
ATOM 3289 N N . LYS A 1 412 ? -5.893 6.492 -25.882 1.00 89.19 412 LYS A N 1
ATOM 3290 C CA . LYS A 1 412 ? -6.096 5.088 -26.245 1.00 89.19 412 LYS A CA 1
ATOM 3291 C C . LYS A 1 412 ? -7.425 4.607 -25.690 1.00 89.19 412 LYS A C 1
ATOM 3293 O O . LYS A 1 412 ? -7.719 4.814 -24.518 1.00 89.19 412 LYS A O 1
ATOM 3298 N N . GLU A 1 413 ? -8.218 3.975 -26.539 1.00 88.19 413 GLU A N 1
ATOM 3299 C CA . GLU A 1 413 ? -9.571 3.551 -26.192 1.00 88.19 413 GLU A CA 1
ATOM 3300 C C . GLU A 1 413 ? -9.514 2.212 -25.452 1.00 88.19 413 GLU A C 1
ATOM 3302 O O . GLU A 1 413 ? -9.256 1.167 -26.041 1.00 88.19 413 GLU A O 1
ATOM 3307 N N . TYR A 1 414 ? -9.687 2.272 -24.132 1.00 90.06 414 TYR A N 1
ATOM 3308 C CA . TYR A 1 414 ? -9.893 1.106 -23.270 1.00 90.06 414 TYR A CA 1
ATOM 3309 C C . TYR A 1 414 ? -11.380 0.850 -23.019 1.00 90.06 414 TYR A C 1
ATOM 3311 O O . TYR A 1 414 ? -11.773 -0.284 -22.754 1.00 90.06 414 TYR A O 1
ATOM 3319 N N . ILE A 1 415 ? -12.187 1.910 -23.072 1.00 89.25 415 ILE A N 1
ATOM 3320 C CA . ILE A 1 415 ? -13.647 1.882 -23.095 1.00 89.25 415 ILE A CA 1
ATOM 3321 C C . ILE A 1 415 ? -14.073 2.486 -24.432 1.00 89.25 415 ILE A C 1
ATOM 3323 O O . ILE A 1 415 ? -13.673 3.605 -24.759 1.00 89.25 415 ILE A O 1
ATOM 3327 N N . GLU A 1 416 ? -14.851 1.738 -25.204 1.00 87.94 416 GLU A N 1
ATOM 3328 C CA . GLU A 1 416 ? -15.258 2.120 -26.556 1.00 87.94 416 GLU A CA 1
ATOM 3329 C C . GLU A 1 416 ? -16.205 3.329 -26.543 1.00 87.94 416 GLU A C 1
ATOM 3331 O O . GLU A 1 416 ? -17.119 3.425 -25.723 1.00 87.94 416 GLU A O 1
ATOM 3336 N N . TYR A 1 417 ? -15.999 4.280 -27.456 1.00 84.94 417 TYR A N 1
ATOM 3337 C CA . TYR A 1 417 ? -16.895 5.437 -27.585 1.00 84.94 417 TYR A CA 1
ATOM 3338 C C . TYR A 1 417 ? -18.186 5.102 -28.341 1.00 84.94 417 TYR A C 1
ATOM 3340 O O . TYR A 1 417 ? -19.211 5.733 -28.082 1.00 84.94 417 TYR A O 1
ATOM 3348 N N . ASP A 1 418 ? -18.138 4.116 -29.239 1.00 84.50 418 ASP A N 1
ATOM 3349 C CA . ASP A 1 418 ? -19.272 3.675 -30.051 1.00 84.50 418 ASP A CA 1
ATOM 3350 C C . ASP A 1 418 ? -20.306 2.929 -29.193 1.00 84.50 418 ASP A C 1
ATOM 3352 O O . ASP A 1 418 ? -20.003 1.908 -28.576 1.00 84.50 418 ASP A O 1
ATOM 3356 N N . GLU A 1 419 ? -21.541 3.433 -29.171 1.00 82.00 419 GLU A N 1
ATOM 3357 C CA . GLU A 1 419 ? -22.663 2.841 -28.431 1.00 82.00 419 GLU A CA 1
ATOM 3358 C C . GLU A 1 419 ? -23.032 1.434 -28.919 1.00 82.00 419 GLU A C 1
ATOM 3360 O O . GLU A 1 419 ? -23.610 0.657 -28.163 1.00 82.00 419 GLU A O 1
ATOM 3365 N N . SER A 1 420 ? -22.720 1.094 -30.174 1.00 83.94 420 SER A N 1
ATOM 3366 C CA . SER A 1 420 ? -23.042 -0.219 -30.743 1.00 83.94 420 SER A CA 1
ATOM 3367 C C . SER A 1 420 ? -22.087 -1.328 -30.297 1.00 83.94 420 SER A C 1
ATOM 3369 O O . SER A 1 420 ? -22.461 -2.502 -30.322 1.00 83.94 420 SER A O 1
ATOM 3371 N N . GLN A 1 421 ? -20.873 -0.960 -29.882 1.00 83.50 421 GLN A N 1
ATOM 3372 C CA . GLN A 1 421 ? -19.826 -1.890 -29.450 1.00 83.50 421 GLN A CA 1
ATOM 3373 C C . GLN A 1 421 ? -19.674 -1.885 -27.915 1.00 83.50 421 GLN A C 1
ATOM 3375 O O . GLN A 1 421 ? -19.434 -2.928 -27.302 1.00 83.50 421 GLN A O 1
ATOM 3380 N N . ARG A 1 422 ? -19.953 -0.740 -27.272 1.00 85.50 422 ARG A N 1
ATOM 3381 C CA . ARG A 1 422 ? -19.895 -0.560 -25.818 1.00 85.50 422 ARG A CA 1
ATOM 3382 C C . ARG A 1 422 ? -21.055 -1.252 -25.081 1.00 85.50 422 ARG A C 1
ATOM 3384 O O . ARG A 1 422 ? -22.224 -1.131 -25.433 1.00 85.50 422 ARG A O 1
ATOM 3391 N N . ASP A 1 423 ? -20.746 -1.904 -23.959 1.00 88.06 423 ASP A N 1
ATOM 3392 C CA . ASP A 1 423 ? -21.751 -2.371 -22.989 1.00 88.06 423 ASP A CA 1
ATOM 3393 C C . ASP A 1 423 ? -22.387 -1.174 -22.257 1.00 88.06 423 ASP A C 1
ATOM 3395 O O . ASP A 1 423 ? -21.674 -0.317 -21.741 1.00 88.06 423 ASP A O 1
ATOM 3399 N N . ARG A 1 424 ? -23.720 -1.146 -22.126 1.00 87.75 424 ARG A N 1
ATOM 3400 C CA . ARG A 1 424 ? -24.479 -0.063 -21.462 1.00 87.75 424 ARG A CA 1
ATOM 3401 C C . ARG A 1 424 ? -23.976 0.303 -20.061 1.00 87.75 424 ARG A C 1
ATOM 3403 O O . ARG A 1 424 ? -24.107 1.440 -19.622 1.00 87.75 424 ARG A O 1
ATOM 3410 N N . ARG A 1 425 ? -23.378 -0.640 -19.327 1.00 88.12 425 ARG A N 1
ATOM 3411 C CA . ARG A 1 425 ? -22.778 -0.355 -18.008 1.00 88.12 425 ARG A CA 1
ATOM 3412 C C . ARG A 1 425 ? -21.590 0.600 -18.079 1.00 88.12 425 ARG A C 1
ATOM 3414 O O . ARG A 1 425 ? -21.249 1.209 -17.071 1.00 88.12 425 ARG A O 1
ATOM 3421 N N . ASP A 1 426 ? -20.967 0.730 -19.245 1.00 88.31 426 ASP A N 1
ATOM 3422 C CA . ASP A 1 426 ? -19.851 1.638 -19.465 1.00 88.31 426 ASP A CA 1
ATOM 3423 C C . ASP A 1 426 ? -20.287 3.070 -19.839 1.00 88.31 426 ASP A C 1
ATOM 3425 O O . ASP A 1 426 ? -19.458 3.985 -19.823 1.00 88.31 426 ASP A O 1
ATOM 3429 N N . ASP A 1 427 ? -21.584 3.295 -20.093 1.00 87.75 427 ASP A N 1
ATOM 3430 C CA . ASP A 1 427 ? -22.145 4.608 -20.448 1.00 87.75 427 ASP A CA 1
ATOM 3431 C C . ASP A 1 427 ? -21.864 5.662 -19.372 1.00 87.75 427 ASP A C 1
ATOM 3433 O O . ASP A 1 427 ? -21.521 6.802 -19.688 1.00 87.75 427 ASP A O 1
ATOM 3437 N N . ILE A 1 428 ? -21.924 5.269 -18.094 1.00 88.19 428 ILE A N 1
ATOM 3438 C CA . ILE A 1 428 ? -21.651 6.167 -16.965 1.00 88.19 428 ILE A CA 1
ATOM 3439 C C . ILE A 1 428 ? -20.222 6.715 -17.001 1.00 88.19 428 ILE A C 1
ATOM 3441 O O . ILE A 1 428 ? -19.999 7.859 -16.616 1.00 88.19 428 ILE A O 1
ATOM 3445 N N . PHE A 1 429 ? -19.249 5.934 -17.480 1.00 88.38 429 PHE A N 1
ATOM 3446 C CA . PHE A 1 429 ? -17.860 6.378 -17.540 1.00 88.38 429 PHE A CA 1
ATOM 3447 C C . PHE A 1 429 ? -17.671 7.324 -18.718 1.00 88.38 429 PHE A C 1
ATOM 3449 O O . PHE A 1 429 ? -17.079 8.381 -18.547 1.00 88.38 429 PHE A O 1
ATOM 3456 N N . ILE A 1 430 ? -18.222 6.988 -19.887 1.00 87.50 430 ILE A N 1
ATOM 3457 C CA . ILE A 1 430 ? -18.101 7.823 -21.089 1.00 87.50 430 ILE A CA 1
ATOM 3458 C C . ILE A 1 430 ? -18.792 9.174 -20.899 1.00 87.50 430 ILE A C 1
ATOM 3460 O O . ILE A 1 430 ? -18.207 10.199 -21.241 1.00 87.50 430 ILE A O 1
ATOM 3464 N N . ALA A 1 431 ? -19.973 9.201 -20.274 1.00 85.06 431 ALA A N 1
ATOM 3465 C CA . ALA A 1 431 ? -20.681 10.442 -19.958 1.00 85.06 431 ALA A CA 1
ATOM 3466 C C . ALA A 1 431 ? -19.887 11.375 -19.021 1.00 85.06 431 ALA A C 1
ATOM 3468 O O . ALA A 1 431 ? -20.101 12.584 -19.035 1.00 85.06 431 ALA A O 1
ATOM 3469 N N . ASN A 1 432 ? -18.969 10.822 -18.222 1.00 82.56 432 ASN A N 1
ATOM 3470 C CA . ASN A 1 432 ? -18.147 11.564 -17.264 1.00 82.56 432 ASN A CA 1
ATOM 3471 C C . ASN A 1 432 ? -16.686 11.734 -17.718 1.00 82.56 432 ASN A C 1
ATOM 3473 O O . ASN A 1 432 ? -15.883 12.340 -17.005 1.00 82.56 432 ASN A O 1
ATOM 3477 N N . MET A 1 433 ? -16.320 11.230 -18.900 1.00 83.50 433 MET A N 1
ATOM 3478 C CA . MET A 1 433 ? -15.006 11.468 -19.490 1.00 83.50 433 MET A CA 1
ATOM 3479 C C . MET A 1 433 ? -14.965 12.846 -20.147 1.00 83.50 433 MET A C 1
ATOM 3481 O O . MET A 1 433 ? -15.862 13.235 -20.892 1.00 83.50 433 MET A O 1
ATOM 3485 N N . ALA A 1 434 ? -13.874 13.579 -19.928 1.00 70.00 434 ALA A N 1
ATOM 3486 C CA . ALA A 1 434 ? -13.623 14.804 -20.673 1.00 70.00 434 ALA A CA 1
ATOM 3487 C C . ALA A 1 434 ? -13.447 14.459 -22.161 1.00 70.00 434 ALA A C 1
ATOM 3489 O O . ALA A 1 434 ? -12.483 13.778 -22.527 1.00 70.00 434 ALA A O 1
ATOM 3490 N N . ILE A 1 435 ? -14.356 14.941 -23.015 1.00 65.25 435 ILE A N 1
ATOM 3491 C CA . ILE A 1 435 ? -14.274 14.775 -24.471 1.00 65.25 435 ILE A CA 1
ATOM 3492 C C . ILE A 1 435 ? -13.043 15.542 -24.961 1.00 65.25 435 ILE A C 1
ATOM 3494 O O . ILE A 1 435 ? -13.092 16.739 -25.234 1.00 65.25 435 ILE A O 1
ATOM 3498 N N . SER A 1 436 ? -11.912 14.847 -25.031 1.00 61.62 436 SER A N 1
ATOM 3499 C CA . SER A 1 436 ? -10.652 15.407 -25.505 1.00 61.62 436 SER A CA 1
ATOM 3500 C C . SER A 1 436 ? -10.420 14.961 -26.950 1.00 61.62 436 SER A C 1
ATOM 3502 O O . SER A 1 436 ? -10.543 13.759 -27.238 1.00 61.62 436 SER A O 1
ATOM 3504 N N . PRO A 1 437 ? -10.071 15.876 -27.875 1.00 66.69 437 PRO A N 1
ATOM 3505 C CA . PRO A 1 437 ? -9.687 15.490 -29.227 1.00 66.69 437 PRO A CA 1
ATOM 3506 C C . PRO A 1 437 ? -8.489 14.527 -29.176 1.00 66.69 437 PRO A C 1
ATOM 3508 O O . PRO A 1 437 ? -7.720 14.562 -28.210 1.00 66.69 437 PRO A O 1
ATOM 3511 N N . PRO A 1 438 ? -8.299 13.663 -30.189 1.00 72.06 438 PRO A N 1
ATOM 3512 C CA . PRO A 1 438 ? -7.118 12.813 -30.264 1.00 72.06 438 PRO A CA 1
ATOM 3513 C C . PRO A 1 438 ? -5.843 13.643 -30.085 1.00 72.06 438 PRO A C 1
ATOM 3515 O O . PRO A 1 438 ? -5.624 14.641 -30.780 1.00 72.06 438 PRO A O 1
ATOM 3518 N N . PHE A 1 439 ? -5.017 13.241 -29.124 1.00 78.19 439 PHE A N 1
ATOM 3519 C CA . PHE A 1 439 ? -3.771 13.920 -28.800 1.00 78.19 439 PHE A CA 1
ATOM 3520 C C . PHE A 1 439 ? -2.636 12.911 -28.626 1.00 78.19 439 PHE A C 1
ATOM 3522 O O . PHE A 1 439 ? -2.848 11.746 -28.269 1.00 78.19 439 PHE A O 1
ATOM 3529 N N . LYS A 1 440 ? -1.429 13.397 -28.907 1.00 80.12 440 LYS A N 1
ATOM 3530 C CA . LYS A 1 440 ? -0.157 12.708 -28.739 1.00 80.12 440 LYS A CA 1
ATOM 3531 C C . LYS A 1 440 ? 0.838 13.739 -28.225 1.00 80.12 440 LYS A C 1
ATOM 3533 O O . LYS A 1 440 ? 1.104 14.714 -28.920 1.00 80.12 440 LYS A O 1
ATOM 3538 N N . GLU A 1 441 ? 1.342 13.522 -27.025 1.00 76.00 441 GLU A N 1
ATOM 3539 C CA . GLU A 1 441 ? 2.296 14.393 -26.344 1.00 76.00 441 GLU A CA 1
ATOM 3540 C C . GLU A 1 441 ? 3.596 13.634 -26.118 1.00 76.00 441 GLU A C 1
ATOM 3542 O O . GLU A 1 441 ? 3.593 12.436 -25.815 1.00 76.00 441 GLU A O 1
ATOM 3547 N N . VAL A 1 442 ? 4.706 14.339 -26.303 1.00 80.25 442 VAL A N 1
ATOM 3548 C CA . VAL A 1 442 ? 6.052 13.805 -26.141 1.00 80.25 442 VAL A CA 1
ATOM 3549 C C . VAL A 1 442 ? 6.840 14.762 -25.274 1.00 80.25 442 VAL A C 1
ATOM 3551 O O . VAL A 1 442 ? 7.081 15.902 -25.639 1.00 80.25 442 VAL A O 1
ATOM 3554 N N . ASP A 1 443 ? 7.307 14.241 -24.160 1.00 78.56 443 ASP A N 1
ATOM 3555 C CA . ASP A 1 443 ? 7.879 14.982 -23.060 1.00 78.56 443 ASP A CA 1
ATOM 3556 C C . ASP A 1 443 ? 9.292 14.488 -22.779 1.00 78.56 443 ASP A C 1
ATOM 3558 O O . ASP A 1 443 ? 9.553 13.281 -22.822 1.00 78.56 443 ASP A O 1
ATOM 3562 N N . ARG A 1 444 ? 10.216 15.416 -22.499 1.00 83.25 444 ARG A N 1
ATOM 3563 C CA . ARG A 1 444 ? 11.627 15.091 -22.263 1.00 83.25 444 ARG A CA 1
ATOM 3564 C C . ARG A 1 444 ? 12.130 15.699 -20.957 1.00 83.25 444 ARG A C 1
ATOM 3566 O O . ARG A 1 444 ? 12.211 16.913 -20.802 1.00 83.25 444 ARG A O 1
ATOM 3573 N N . GLY A 1 445 ? 12.514 14.835 -20.032 1.00 85.38 445 GLY A N 1
ATOM 3574 C CA . GLY A 1 445 ? 13.264 15.189 -18.838 1.00 85.38 445 GLY A CA 1
ATOM 3575 C C . GLY A 1 445 ? 14.741 14.840 -18.994 1.00 85.38 445 GLY A C 1
ATOM 3576 O O . GLY A 1 445 ? 15.103 13.902 -19.706 1.00 85.38 445 GLY A O 1
ATOM 3577 N N . TYR A 1 446 ? 15.607 15.576 -18.309 1.00 89.00 446 TYR A N 1
ATOM 3578 C CA . TYR A 1 446 ? 17.014 15.223 -18.150 1.00 89.00 446 TYR A CA 1
ATOM 3579 C C . TYR A 1 446 ? 17.354 15.205 -16.670 1.00 89.00 446 TYR A C 1
ATOM 3581 O O . TYR A 1 446 ? 16.971 16.104 -15.924 1.00 89.00 446 TYR A O 1
ATOM 3589 N N . SER A 1 447 ? 18.111 14.199 -16.258 1.00 90.56 447 SER A N 1
ATOM 3590 C CA . SER A 1 447 ? 18.614 14.073 -14.899 1.00 90.56 447 SER A CA 1
ATOM 3591 C C . SER A 1 447 ? 20.129 13.929 -14.911 1.00 90.56 447 SER A C 1
ATOM 3593 O O . SER A 1 447 ? 20.720 13.277 -15.779 1.00 90.56 447 SER A O 1
ATOM 3595 N N . PHE A 1 448 ? 20.777 14.560 -13.944 1.00 92.38 448 PHE A N 1
ATOM 3596 C CA . PHE A 1 448 ? 22.205 14.438 -13.703 1.00 92.38 448 PHE A CA 1
ATOM 3597 C C . PHE A 1 448 ? 22.454 14.449 -12.201 1.00 92.38 448 PHE A C 1
ATOM 3599 O O . PHE A 1 448 ? 21.878 15.269 -11.495 1.00 92.38 448 PHE A O 1
ATOM 3606 N N . SER A 1 449 ? 23.327 13.575 -11.711 1.00 93.81 449 SER A N 1
ATOM 3607 C CA . SER A 1 449 ? 23.825 13.658 -10.345 1.00 93.81 449 SER A CA 1
ATOM 3608 C C . SER A 1 449 ? 25.322 13.392 -10.264 1.00 93.81 449 SER A C 1
ATOM 3610 O O . SER A 1 449 ? 25.870 12.533 -10.957 1.00 93.81 449 SER A O 1
ATOM 3612 N N . ALA A 1 450 ? 25.993 14.154 -9.407 1.00 93.06 450 ALA A N 1
ATOM 3613 C CA . ALA A 1 450 ? 27.400 14.015 -9.081 1.00 93.06 450 ALA A CA 1
ATOM 3614 C C . ALA A 1 450 ? 27.538 13.899 -7.563 1.00 93.06 450 ALA A C 1
ATOM 3616 O O . ALA A 1 450 ? 27.300 14.865 -6.844 1.00 93.06 450 ALA A O 1
ATOM 3617 N N . LEU A 1 451 ? 27.918 12.717 -7.088 1.00 93.25 451 LEU A N 1
ATOM 3618 C CA . LEU A 1 451 ? 28.108 12.400 -5.678 1.00 93.25 451 LEU A CA 1
ATOM 3619 C C . LEU A 1 451 ? 29.593 12.179 -5.406 1.00 93.25 451 LEU A C 1
ATOM 3621 O O . LEU A 1 451 ? 30.199 11.284 -5.991 1.00 93.25 451 LEU A O 1
ATOM 3625 N N . TYR A 1 452 ? 30.163 12.955 -4.495 1.00 92.38 452 TYR A N 1
ATOM 3626 C CA . TYR A 1 452 ? 31.503 12.744 -3.965 1.00 92.38 452 TYR A CA 1
ATOM 3627 C C . TYR A 1 452 ? 31.418 12.321 -2.500 1.00 92.38 452 TYR A C 1
ATOM 3629 O O . TYR A 1 452 ? 30.724 12.960 -1.717 1.00 92.38 452 TYR A O 1
ATOM 3637 N N . GLU A 1 453 ? 32.139 11.270 -2.127 1.00 90.50 453 GLU A N 1
ATOM 3638 C CA . GLU A 1 453 ? 32.221 10.749 -0.762 1.00 90.50 453 GLU A CA 1
ATOM 3639 C C . GLU A 1 453 ? 33.688 10.566 -0.362 1.00 90.50 453 GLU A C 1
ATOM 3641 O O . GLU A 1 453 ? 34.496 10.124 -1.179 1.00 90.50 453 GLU A O 1
ATOM 3646 N N . THR A 1 454 ? 34.057 10.912 0.872 1.00 88.94 454 THR A N 1
ATOM 3647 C CA . THR A 1 454 ? 35.425 10.774 1.387 1.00 88.94 454 THR A CA 1
ATOM 3648 C C . THR A 1 454 ? 35.469 10.664 2.912 1.00 88.94 454 THR A C 1
ATOM 3650 O O . THR A 1 454 ? 34.651 11.262 3.614 1.00 88.94 454 THR A O 1
ATOM 3653 N N . ASP A 1 455 ? 36.460 9.945 3.438 1.00 85.62 455 ASP A N 1
ATOM 3654 C CA . ASP A 1 455 ? 36.783 9.947 4.867 1.00 85.62 455 ASP A CA 1
ATOM 3655 C C . ASP A 1 455 ? 37.423 11.281 5.291 1.00 85.62 455 ASP A C 1
ATOM 3657 O O . ASP A 1 455 ? 38.346 11.790 4.649 1.00 85.62 455 ASP A O 1
ATOM 3661 N N . VAL A 1 456 ? 37.026 11.813 6.447 1.00 83.94 456 VAL A N 1
ATOM 3662 C CA . VAL A 1 456 ? 37.574 13.065 6.984 1.00 83.94 456 VAL A CA 1
ATOM 3663 C C . VAL A 1 456 ? 38.685 12.786 7.999 1.00 83.94 456 VAL A C 1
ATOM 3665 O O . VAL A 1 456 ? 38.455 12.668 9.204 1.00 83.94 456 VAL A O 1
ATOM 3668 N N . LEU A 1 457 ? 39.926 12.704 7.509 1.00 79.88 457 LEU A N 1
ATOM 3669 C CA . LEU A 1 457 ? 41.089 12.319 8.319 1.00 79.88 457 LEU A CA 1
ATOM 3670 C C . LEU A 1 457 ? 41.372 13.282 9.485 1.00 79.88 457 LEU A C 1
ATOM 3672 O O . LEU A 1 457 ? 41.706 12.834 10.573 1.00 79.88 457 LEU A O 1
ATOM 3676 N N . TRP A 1 458 ? 41.228 14.595 9.291 1.00 78.50 458 TRP A N 1
ATOM 3677 C CA . TRP A 1 458 ? 41.535 15.570 10.345 1.00 78.50 458 TRP A CA 1
ATOM 3678 C C . TRP A 1 458 ? 40.555 15.481 11.524 1.00 78.50 458 TRP A C 1
ATOM 3680 O O . TRP A 1 458 ? 40.982 15.567 12.674 1.00 78.50 458 TRP A O 1
ATOM 3690 N N . LEU A 1 459 ? 39.266 15.232 11.250 1.00 77.50 459 LEU A N 1
ATOM 3691 C CA . LEU A 1 459 ? 38.263 14.970 12.286 1.00 77.50 459 LEU A CA 1
ATOM 3692 C C . LEU A 1 459 ? 38.583 13.674 13.023 1.00 77.50 459 LEU A C 1
ATOM 3694 O O . LEU A 1 459 ? 38.558 13.647 14.250 1.00 77.50 459 LEU A O 1
ATOM 3698 N N . TYR A 1 460 ? 38.938 12.617 12.287 1.00 80.69 460 TYR A N 1
ATOM 3699 C CA . TYR A 1 460 ? 39.380 11.367 12.897 1.00 80.69 460 TYR A CA 1
ATOM 3700 C C . TYR A 1 460 ? 40.572 11.595 13.833 1.00 80.69 460 TYR A C 1
ATOM 3702 O O . TYR A 1 460 ? 40.515 11.193 14.989 1.00 80.69 460 TYR A O 1
ATOM 3710 N N . THR A 1 461 ? 41.623 12.284 13.380 1.00 80.31 461 THR A N 1
ATOM 3711 C CA . THR A 1 461 ? 42.811 12.558 14.200 1.00 80.31 461 THR A CA 1
ATOM 3712 C C . THR A 1 461 ? 42.448 13.356 15.453 1.00 80.31 461 THR A C 1
ATOM 3714 O O . THR A 1 461 ? 42.857 12.971 16.549 1.00 80.31 461 THR A O 1
ATOM 3717 N N . ALA A 1 462 ? 41.618 14.396 15.322 1.00 81.19 462 ALA A N 1
ATOM 3718 C CA . ALA A 1 462 ? 41.158 15.198 16.454 1.00 81.19 462 ALA A CA 1
ATOM 3719 C C . ALA A 1 462 ? 40.422 14.344 17.502 1.00 81.19 462 ALA A C 1
ATOM 3721 O O . ALA A 1 462 ? 40.792 14.357 18.676 1.00 81.19 462 ALA A O 1
ATOM 3722 N N . PHE A 1 463 ? 39.438 13.540 17.092 1.00 76.88 463 PHE A N 1
ATOM 3723 C CA . PHE A 1 463 ? 38.655 12.718 18.022 1.00 76.88 463 PHE A CA 1
ATOM 3724 C C . PHE A 1 463 ? 39.406 11.482 18.533 1.00 76.88 463 PHE A C 1
ATOM 3726 O O . PHE A 1 463 ? 39.171 11.054 19.662 1.00 76.88 463 PHE A O 1
ATOM 3733 N N . SER A 1 464 ? 40.353 10.947 17.756 1.00 79.31 464 SER A N 1
ATOM 3734 C CA . SER A 1 464 ? 41.183 9.805 18.161 1.00 79.31 464 SER A CA 1
ATOM 3735 C C . SER A 1 464 ? 42.100 10.127 19.340 1.00 79.31 464 SER A C 1
ATOM 3737 O O . SER A 1 464 ? 42.470 9.230 20.092 1.00 79.31 464 SER A O 1
ATOM 3739 N N . SER A 1 465 ? 42.431 11.411 19.528 1.00 80.31 465 SER A N 1
ATOM 3740 C CA . SER A 1 465 ? 43.190 11.875 20.693 1.00 80.31 465 SER A CA 1
ATOM 3741 C C . SER A 1 465 ? 42.389 11.795 22.000 1.00 80.31 465 SER A C 1
ATOM 3743 O O . SER A 1 465 ? 42.980 11.702 23.072 1.00 80.31 465 SER A O 1
ATOM 3745 N N . LEU A 1 466 ? 41.054 11.799 21.911 1.00 76.88 466 LEU A N 1
ATOM 3746 C CA . LEU A 1 466 ? 40.146 11.816 23.058 1.00 76.88 466 LEU A CA 1
ATOM 3747 C C . LEU A 1 466 ? 39.598 10.419 23.380 1.00 76.88 466 LEU A C 1
ATOM 3749 O O . LEU A 1 466 ? 39.481 10.064 24.549 1.00 76.88 466 LEU A O 1
ATOM 3753 N N . TYR A 1 467 ? 39.275 9.616 22.358 1.00 74.00 467 TYR A N 1
ATOM 3754 C CA . TYR A 1 467 ? 38.693 8.278 22.511 1.00 74.00 467 TYR A CA 1
ATOM 3755 C C . TYR A 1 467 ? 39.144 7.331 21.391 1.00 74.00 467 TYR A C 1
ATOM 3757 O O . TYR A 1 467 ? 39.465 7.753 20.281 1.00 74.00 467 TYR A O 1
ATOM 3765 N N . LYS A 1 468 ? 39.102 6.016 21.643 1.00 77.31 468 LYS A N 1
ATOM 3766 C CA . LYS A 1 468 ? 39.346 5.003 20.605 1.00 77.31 468 LYS A CA 1
ATOM 3767 C C . LYS A 1 468 ? 38.148 4.929 19.650 1.00 77.31 468 LYS A C 1
ATOM 3769 O O . LYS A 1 468 ? 37.068 4.492 20.043 1.00 77.31 468 LYS A O 1
ATOM 3774 N N . LEU A 1 469 ? 38.353 5.337 18.401 1.00 76.25 469 LEU A N 1
ATOM 3775 C CA . LEU A 1 469 ? 37.309 5.383 17.375 1.00 76.25 469 LEU A CA 1
ATOM 3776 C C . LEU A 1 469 ? 37.070 4.007 16.737 1.00 76.25 469 LEU A C 1
ATOM 3778 O O . LEU A 1 469 ? 38.003 3.217 16.580 1.00 76.25 469 LEU A O 1
ATOM 3782 N N . VAL A 1 470 ? 35.817 3.731 16.364 1.00 77.81 470 VAL A N 1
ATOM 3783 C CA . VAL A 1 470 ? 35.403 2.479 15.696 1.00 77.81 470 VAL A CA 1
ATOM 3784 C C . VAL A 1 470 ? 35.356 2.642 14.172 1.00 77.81 470 VAL A C 1
ATOM 3786 O O . VAL A 1 470 ? 35.616 1.684 13.446 1.00 77.81 470 VAL A O 1
ATOM 3789 N N . ALA A 1 471 ? 35.072 3.852 13.682 1.00 77.38 471 ALA A N 1
ATOM 3790 C CA . ALA A 1 471 ? 34.966 4.165 12.259 1.00 77.38 471 ALA A CA 1
ATOM 3791 C C . ALA A 1 471 ? 35.510 5.569 11.935 1.00 77.38 471 ALA A C 1
ATOM 3793 O O . ALA A 1 471 ? 35.679 6.411 12.821 1.00 77.38 471 ALA A O 1
ATOM 3794 N N . PHE A 1 472 ? 35.794 5.817 10.652 1.00 80.88 472 PHE A N 1
ATOM 3795 C CA . PHE A 1 472 ? 36.148 7.147 10.155 1.00 80.88 472 PHE A CA 1
ATOM 3796 C C . PHE A 1 472 ? 34.878 7.983 9.937 1.00 80.88 472 PHE A C 1
ATOM 3798 O O . PHE A 1 472 ? 33.885 7.443 9.449 1.00 80.88 472 PHE A O 1
ATOM 3805 N N . PRO A 1 473 ? 34.886 9.288 10.261 1.00 84.25 473 PRO A N 1
ATOM 3806 C CA . PRO A 1 473 ? 33.812 10.177 9.847 1.00 84.25 473 PRO A CA 1
ATOM 3807 C C . PRO A 1 473 ? 33.798 10.312 8.321 1.00 84.25 473 PRO A C 1
ATOM 3809 O O . PRO A 1 473 ? 34.845 10.524 7.706 1.00 84.25 473 PRO A O 1
ATOM 3812 N N . ILE A 1 474 ? 32.612 10.203 7.722 1.00 86.75 474 ILE A N 1
ATOM 3813 C CA . ILE A 1 474 ? 32.416 10.179 6.266 1.00 86.75 474 ILE A CA 1
ATOM 3814 C C . ILE A 1 474 ? 31.711 11.460 5.842 1.00 86.75 474 ILE A C 1
ATOM 3816 O O . ILE A 1 474 ? 30.606 11.749 6.306 1.00 86.75 474 ILE A O 1
ATOM 3820 N N . PHE A 1 475 ? 32.333 12.212 4.941 1.00 90.19 475 PHE A N 1
ATOM 3821 C CA . PHE A 1 475 ? 31.725 13.359 4.284 1.00 90.19 475 PHE A CA 1
ATOM 3822 C C . PHE A 1 475 ? 31.241 12.971 2.891 1.00 90.19 475 PHE A C 1
ATOM 3824 O O . PHE A 1 475 ? 31.963 12.339 2.127 1.00 90.19 475 PHE A O 1
ATOM 3831 N N . SER A 1 476 ? 30.034 13.399 2.547 1.00 91.31 476 SER A N 1
ATOM 3832 C CA . SER A 1 476 ? 29.451 13.243 1.221 1.00 91.31 476 SER A CA 1
ATOM 3833 C C . SER A 1 476 ? 28.834 14.558 0.764 1.00 91.31 476 SER A C 1
ATOM 3835 O O . SER A 1 476 ? 28.224 15.274 1.560 1.00 91.31 476 SER A O 1
ATOM 3837 N N . ILE A 1 477 ? 29.000 14.880 -0.513 1.00 93.44 477 ILE A N 1
ATOM 3838 C CA . ILE A 1 477 ? 28.337 15.998 -1.175 1.00 93.44 477 ILE A CA 1
ATOM 3839 C C . ILE A 1 477 ? 27.794 15.529 -2.520 1.00 93.44 477 ILE A C 1
ATOM 3841 O O . ILE A 1 477 ? 28.506 14.928 -3.321 1.00 93.44 477 ILE A O 1
ATOM 3845 N N . GLU A 1 478 ? 26.519 15.792 -2.752 1.00 93.31 478 GLU A N 1
ATOM 3846 C CA . GLU A 1 478 ? 25.790 15.447 -3.960 1.00 93.31 478 GLU A CA 1
ATOM 3847 C C . GLU A 1 478 ? 25.253 16.719 -4.600 1.00 93.31 478 GLU A C 1
ATOM 3849 O O . GLU A 1 478 ? 24.598 17.524 -3.939 1.00 93.31 478 GLU A O 1
ATOM 3854 N N . TYR A 1 479 ? 25.508 16.886 -5.890 1.00 94.12 479 TYR A N 1
ATOM 3855 C CA . TYR A 1 479 ? 24.783 17.824 -6.731 1.00 94.12 479 TYR A CA 1
ATOM 3856 C C . TYR A 1 479 ? 23.861 17.039 -7.656 1.00 94.12 479 TYR A C 1
ATOM 3858 O O . TYR A 1 479 ? 24.337 16.190 -8.406 1.00 94.12 479 TYR A O 1
ATOM 3866 N N . SER A 1 480 ? 22.574 17.358 -7.634 1.00 91.88 480 SER A N 1
ATOM 3867 C CA . SER A 1 480 ? 21.544 16.753 -8.470 1.00 91.88 480 SER A CA 1
ATOM 3868 C C . SER A 1 480 ? 20.826 17.834 -9.267 1.00 91.88 480 SER A C 1
ATOM 3870 O O . SER A 1 480 ? 20.415 18.861 -8.731 1.00 91.88 480 SER A O 1
ATOM 3872 N N . LEU A 1 481 ? 20.697 17.602 -10.566 1.00 91.12 481 LEU A N 1
ATOM 3873 C CA . LEU A 1 481 ? 20.030 18.461 -11.528 1.00 91.12 481 LEU A CA 1
ATOM 3874 C C . LEU A 1 481 ? 18.907 17.669 -12.184 1.00 91.12 481 LEU A C 1
ATOM 3876 O O . LEU A 1 481 ? 19.141 16.585 -12.720 1.00 91.12 481 LEU A O 1
ATOM 3880 N N . LEU A 1 482 ? 17.713 18.241 -12.184 1.00 87.00 482 LEU A N 1
ATOM 3881 C CA . LEU A 1 482 ? 16.554 17.707 -12.877 1.00 87.00 482 LEU A CA 1
ATOM 3882 C C . LEU A 1 482 ? 15.972 18.814 -13.752 1.00 87.00 482 LEU A C 1
ATOM 3884 O O . LEU A 1 482 ? 15.646 19.890 -13.265 1.00 87.00 482 LEU A O 1
ATOM 3888 N N . LEU A 1 483 ? 15.898 18.564 -15.053 1.00 84.69 483 LEU A N 1
ATOM 3889 C CA . LEU A 1 483 ? 15.352 19.479 -16.047 1.00 84.69 483 LEU A CA 1
ATOM 3890 C C . LEU A 1 483 ? 14.121 18.820 -16.650 1.00 84.69 483 LEU A C 1
ATOM 3892 O O . LEU A 1 483 ? 14.261 17.951 -17.507 1.00 84.69 483 LEU A O 1
ATOM 3896 N N . ASN A 1 484 ? 12.929 19.219 -16.223 1.00 78.38 484 ASN A N 1
ATOM 3897 C CA . ASN A 1 484 ? 11.683 18.717 -16.789 1.00 78.38 484 ASN A CA 1
ATOM 3898 C C . ASN A 1 484 ? 11.119 19.738 -17.773 1.00 78.38 484 ASN A C 1
ATOM 3900 O O . ASN A 1 484 ? 10.476 20.717 -17.387 1.00 78.38 484 ASN A O 1
ATOM 3904 N N . ARG A 1 485 ? 11.383 19.497 -19.061 1.00 69.31 485 ARG A N 1
ATOM 3905 C CA . ARG A 1 485 ? 10.970 20.363 -20.167 1.00 69.31 485 ARG A CA 1
ATOM 3906 C C . ARG A 1 485 ? 9.959 19.620 -21.021 1.00 69.31 485 ARG A C 1
ATOM 3908 O O . ARG A 1 485 ? 10.287 18.750 -21.824 1.00 69.31 485 ARG A O 1
ATOM 3915 N N . TYR A 1 486 ? 8.707 19.931 -20.768 1.00 65.62 486 TYR A N 1
ATOM 3916 C CA . TYR A 1 486 ? 7.575 19.242 -21.350 1.00 65.62 486 TYR A CA 1
ATOM 3917 C C . TYR A 1 486 ? 7.036 20.024 -22.557 1.00 65.62 486 TYR A C 1
ATOM 3919 O O . TYR A 1 486 ? 7.008 21.256 -22.519 1.00 65.62 486 TYR A O 1
ATOM 3927 N N . ASP A 1 487 ? 6.645 19.323 -23.622 1.00 50.97 487 ASP A N 1
ATOM 3928 C CA . ASP A 1 487 ? 6.123 19.929 -24.855 1.00 50.97 487 ASP A CA 1
ATOM 3929 C C . ASP A 1 487 ? 4.596 20.035 -24.748 1.00 50.97 487 ASP A C 1
ATOM 3931 O O . ASP A 1 487 ? 3.855 19.057 -24.894 1.00 50.97 487 ASP A O 1
ATOM 3935 N N . TYR A 1 488 ? 4.119 21.236 -24.422 1.00 51.22 488 TYR A N 1
ATOM 3936 C CA . TYR A 1 488 ? 2.726 21.490 -24.075 1.00 51.22 488 TYR A CA 1
ATOM 3937 C C . TYR A 1 488 ? 2.003 22.270 -25.155 1.00 51.22 488 TYR A C 1
ATOM 3939 O O . TYR A 1 488 ? 1.862 23.487 -25.082 1.00 51.22 488 TYR A O 1
ATOM 3947 N N . THR A 1 489 ? 1.454 21.558 -26.133 1.00 47.34 489 THR A N 1
ATOM 3948 C CA . THR A 1 489 ? 0.559 22.186 -27.113 1.00 47.34 489 THR A CA 1
ATOM 3949 C C . THR A 1 489 ? -0.922 22.055 -26.752 1.00 47.34 489 THR A C 1
ATOM 3951 O O . THR A 1 489 ? -1.732 22.780 -27.329 1.00 47.34 489 THR A O 1
ATOM 3954 N N . ARG A 1 490 ? -1.324 21.138 -25.843 1.00 44.06 490 ARG A N 1
ATOM 3955 C CA . ARG A 1 490 ? -2.753 20.780 -25.666 1.00 44.06 490 ARG A CA 1
ATOM 3956 C C . ARG A 1 490 ? -3.251 20.418 -24.255 1.00 44.06 490 ARG A C 1
ATOM 3958 O O . ARG A 1 490 ? -4.458 20.219 -24.124 1.00 44.06 490 ARG A O 1
ATOM 3965 N N . THR A 1 491 ? -2.424 20.336 -23.205 1.00 47.72 491 THR A N 1
ATOM 3966 C CA . THR A 1 491 ? -2.897 19.927 -21.857 1.00 47.72 491 THR A CA 1
ATOM 3967 C C . THR A 1 491 ? -2.397 20.798 -20.700 1.00 47.72 491 THR A C 1
ATOM 3969 O O . THR A 1 491 ? -1.471 21.593 -20.826 1.00 47.72 491 THR A O 1
ATOM 3972 N N . VAL A 1 492 ? -3.050 20.643 -19.540 1.00 51.47 492 VAL A N 1
ATOM 3973 C CA . VAL A 1 492 ? -2.818 21.397 -18.289 1.00 51.47 492 VAL A CA 1
ATOM 3974 C C . VAL A 1 492 ? -1.803 20.719 -17.347 1.00 51.47 492 VAL A C 1
ATOM 3976 O O . VAL A 1 492 ? -1.807 20.988 -16.148 1.00 51.47 492 VAL A O 1
ATOM 3979 N N . SER A 1 493 ? -0.964 19.820 -17.872 1.00 50.94 493 SER A N 1
ATOM 3980 C CA . SER A 1 493 ? 0.077 19.084 -17.128 1.00 50.94 493 SER A CA 1
ATOM 3981 C C . SER A 1 493 ? 1.037 20.049 -16.375 1.00 50.94 493 SER A C 1
ATOM 3983 O O . SER A 1 493 ? 1.051 21.244 -16.693 1.00 50.94 493 SER A O 1
ATOM 3985 N N . PRO A 1 494 ? 1.798 19.608 -15.344 1.00 57.91 494 PRO A N 1
ATOM 3986 C CA . PRO A 1 494 ? 2.518 20.513 -14.439 1.00 57.91 494 PRO A CA 1
ATOM 3987 C C . PRO A 1 494 ? 3.447 21.475 -15.185 1.00 57.91 494 PRO A C 1
ATOM 3989 O O . PRO A 1 494 ? 4.051 21.098 -16.188 1.00 57.91 494 PRO A O 1
ATOM 3992 N N . GLU A 1 495 ? 3.579 22.712 -14.702 1.00 62.69 495 GLU A N 1
ATOM 3993 C CA . GLU A 1 495 ? 4.483 23.703 -15.304 1.00 62.69 495 GLU A CA 1
ATOM 3994 C C . GLU A 1 495 ? 5.905 23.135 -15.472 1.00 62.69 495 GLU A C 1
ATOM 3996 O O . GLU A 1 495 ? 6.359 22.392 -14.595 1.00 62.69 495 GLU A O 1
ATOM 4001 N N . PRO A 1 496 ? 6.611 23.453 -16.579 1.00 70.38 496 PRO A N 1
ATOM 4002 C CA . PRO A 1 496 ? 7.999 23.045 -16.739 1.00 70.38 496 PRO A CA 1
ATOM 4003 C C . PRO A 1 496 ? 8.822 23.499 -15.533 1.00 70.38 496 PRO A C 1
ATOM 4005 O O . PRO A 1 496 ? 8.669 24.622 -15.038 1.00 70.38 496 PRO A O 1
ATOM 4008 N N . TYR A 1 497 ? 9.674 22.605 -15.051 1.00 81.06 497 TYR A N 1
ATOM 4009 C CA . TYR A 1 497 ? 10.297 22.724 -13.741 1.00 81.06 497 TYR A CA 1
ATOM 4010 C C . TYR A 1 497 ? 11.751 22.270 -13.816 1.00 81.06 497 TYR A C 1
ATOM 4012 O O . TYR A 1 497 ? 12.040 21.125 -14.172 1.00 81.06 497 TYR A O 1
ATOM 4020 N N . ASP A 1 498 ? 12.661 23.176 -13.466 1.00 86.62 498 ASP A N 1
ATOM 4021 C CA . ASP A 1 498 ? 14.075 22.865 -13.284 1.00 86.62 498 ASP A CA 1
ATOM 4022 C C . ASP A 1 498 ? 14.392 22.851 -11.780 1.00 86.62 498 ASP A C 1
ATOM 4024 O O . ASP A 1 498 ? 14.060 23.796 -11.059 1.00 86.62 498 ASP A O 1
ATOM 4028 N N . GLN A 1 499 ? 15.080 21.814 -11.308 1.00 89.50 499 GLN A N 1
ATOM 4029 C CA . GLN A 1 499 ? 15.540 21.688 -9.928 1.00 89.50 499 GLN A CA 1
ATOM 4030 C C . GLN A 1 499 ? 17.048 21.513 -9.876 1.00 89.50 499 GLN A C 1
ATOM 4032 O O . GLN A 1 499 ? 17.607 20.603 -10.488 1.00 89.50 499 GLN A O 1
ATOM 4037 N N . HIS A 1 500 ? 17.692 22.350 -9.073 1.00 92.81 500 HIS A N 1
ATOM 4038 C CA . HIS A 1 500 ? 19.073 22.178 -8.650 1.00 92.81 500 HIS A CA 1
ATOM 4039 C C . HIS A 1 500 ? 19.075 21.854 -7.160 1.00 92.81 500 HIS A C 1
ATOM 4041 O O . HIS A 1 500 ? 18.588 22.648 -6.359 1.00 92.81 500 HIS A O 1
ATOM 4047 N N . LEU A 1 501 ? 19.627 20.710 -6.776 1.00 93.44 501 LEU A N 1
ATOM 4048 C CA . LEU A 1 501 ? 19.704 20.259 -5.393 1.00 93.44 501 LEU A CA 1
ATOM 4049 C C . LEU A 1 501 ? 21.161 19.982 -5.028 1.00 93.44 501 LEU A C 1
ATOM 4051 O O . LEU A 1 501 ? 21.816 19.160 -5.657 1.00 93.44 501 LEU A O 1
ATOM 4055 N N . VAL A 1 502 ? 21.657 20.633 -3.982 1.00 93.56 502 VAL A N 1
ATOM 4056 C CA . VAL A 1 502 ? 22.937 20.315 -3.345 1.00 93.56 502 VAL A CA 1
ATOM 4057 C C . VAL A 1 502 ? 22.639 19.696 -1.989 1.00 93.56 502 VAL A C 1
ATOM 4059 O O . VAL A 1 502 ? 22.024 20.335 -1.140 1.00 93.56 502 VAL A O 1
ATOM 4062 N N . SER A 1 503 ? 23.075 18.461 -1.771 1.00 93.50 503 SER A N 1
ATOM 4063 C CA . SER A 1 503 ? 22.952 17.767 -0.489 1.00 93.50 503 SER A CA 1
ATOM 4064 C C . SER A 1 503 ? 24.335 17.446 0.053 1.00 93.50 503 SER A C 1
ATOM 4066 O O . SER A 1 503 ? 25.099 16.743 -0.591 1.00 93.50 503 SER A O 1
ATOM 4068 N N . ALA A 1 504 ? 24.663 17.932 1.244 1.00 93.00 504 ALA A N 1
ATOM 4069 C CA . ALA A 1 504 ? 25.886 17.588 1.954 1.00 93.00 504 ALA A CA 1
ATOM 4070 C C . ALA A 1 504 ? 25.546 16.837 3.242 1.00 93.00 504 ALA A C 1
ATOM 4072 O O . ALA A 1 504 ? 24.613 17.198 3.962 1.00 93.00 504 ALA A O 1
ATOM 4073 N N . LYS A 1 505 ? 26.308 15.792 3.551 1.00 93.69 505 LYS A N 1
ATOM 4074 C CA . LYS A 1 505 ? 26.155 15.006 4.773 1.00 93.69 505 LYS A CA 1
ATOM 4075 C C . LYS A 1 505 ? 27.520 14.648 5.342 1.00 93.69 505 LYS A C 1
ATOM 4077 O O . LYS A 1 505 ? 28.353 14.080 4.644 1.00 93.69 505 LYS A O 1
ATOM 4082 N N . LEU A 1 506 ? 27.713 14.927 6.626 1.00 89.94 506 LEU A N 1
ATOM 4083 C CA . LEU A 1 506 ? 28.834 14.449 7.427 1.00 89.94 506 LEU A CA 1
ATOM 4084 C C . LEU A 1 506 ? 28.302 13.444 8.447 1.00 89.94 506 LEU A C 1
ATOM 4086 O O . LEU A 1 506 ? 27.515 13.807 9.315 1.00 89.94 506 LEU A O 1
ATOM 4090 N N . THR A 1 507 ? 28.735 12.194 8.351 1.00 86.81 507 THR A N 1
ATOM 4091 C CA . THR A 1 507 ? 28.392 11.139 9.311 1.00 86.81 507 THR A CA 1
ATOM 4092 C C . THR A 1 507 ? 29.520 11.014 10.328 1.00 86.81 507 THR A C 1
ATOM 4094 O O . THR A 1 507 ? 30.682 10.878 9.947 1.00 86.81 507 THR A O 1
ATOM 4097 N N . MET A 1 508 ? 29.184 11.075 11.614 1.00 80.12 508 MET A N 1
ATOM 4098 C CA . MET A 1 508 ? 30.110 11.059 12.748 1.00 80.12 508 MET A CA 1
ATOM 4099 C C . MET A 1 508 ? 29.786 9.895 13.693 1.00 80.12 508 MET A C 1
ATOM 4101 O O . MET A 1 508 ? 29.655 10.076 14.903 1.00 80.12 508 MET A O 1
ATOM 4105 N N . ASP A 1 509 ? 29.691 8.683 13.148 1.00 77.44 509 ASP A N 1
ATOM 4106 C CA . ASP A 1 509 ? 29.488 7.455 13.930 1.00 77.44 509 ASP A CA 1
ATOM 4107 C C . ASP A 1 509 ? 30.822 6.966 14.510 1.00 77.44 509 ASP A C 1
ATOM 4109 O O . ASP A 1 509 ? 31.372 5.922 14.167 1.00 77.44 509 ASP A O 1
ATOM 4113 N N . LEU A 1 510 ? 31.386 7.811 15.367 1.00 74.00 510 LEU A N 1
ATOM 4114 C CA . LEU A 1 510 ? 32.756 7.726 15.857 1.00 74.00 510 LEU A CA 1
ATOM 4115 C C . LEU A 1 510 ? 32.946 6.605 16.892 1.00 74.00 510 LEU A C 1
ATOM 4117 O O . LEU A 1 510 ? 34.025 6.010 16.973 1.00 74.00 510 LEU A O 1
ATOM 4121 N N . HIS A 1 511 ? 31.909 6.298 17.678 1.00 75.25 511 HIS A N 1
ATOM 4122 C CA . HIS A 1 511 ? 31.947 5.305 18.752 1.00 75.25 511 HIS A CA 1
ATOM 4123 C C . HIS A 1 511 ? 30.579 4.630 18.946 1.00 75.25 511 HIS A C 1
ATOM 4125 O O . HIS A 1 511 ? 29.543 5.204 18.628 1.00 75.25 511 HIS A O 1
ATOM 4131 N N . LYS A 1 512 ? 30.545 3.429 19.545 1.00 73.12 512 LYS A N 1
ATOM 4132 C CA . LYS A 1 512 ? 29.291 2.675 19.772 1.00 73.12 512 LYS A CA 1
ATOM 4133 C C . LYS A 1 512 ? 28.239 3.463 20.584 1.00 73.12 512 LYS A C 1
ATOM 4135 O O . LYS A 1 512 ? 27.050 3.244 20.409 1.00 73.12 512 LYS A O 1
ATOM 4140 N N . ASN A 1 513 ? 28.706 4.377 21.440 1.00 71.38 513 ASN A N 1
ATOM 4141 C CA . ASN A 1 513 ? 27.889 5.200 22.339 1.00 71.38 513 ASN A CA 1
ATOM 4142 C C . ASN A 1 513 ? 27.687 6.643 21.843 1.00 71.38 513 ASN A C 1
ATOM 4144 O O . ASN A 1 513 ? 26.945 7.385 22.474 1.00 71.38 513 ASN A O 1
ATOM 4148 N N . VAL A 1 514 ? 28.370 7.068 20.774 1.00 71.00 514 VAL A N 1
ATOM 4149 C CA . VAL A 1 514 ? 28.305 8.443 20.250 1.00 71.00 514 VAL A CA 1
ATOM 4150 C C . VAL A 1 514 ? 28.139 8.367 18.739 1.00 71.00 514 VAL A C 1
ATOM 4152 O O . VAL A 1 514 ? 29.097 8.085 18.015 1.00 71.00 514 VAL A O 1
ATOM 4155 N N . GLN A 1 515 ? 26.907 8.587 18.293 1.00 80.62 515 GLN A N 1
ATOM 4156 C CA . GLN A 1 515 ? 26.495 8.522 16.893 1.00 80.62 515 GLN A CA 1
ATOM 4157 C C . GLN A 1 515 ? 25.835 9.832 16.490 1.00 80.62 515 GLN A C 1
ATOM 4159 O O . GLN A 1 515 ? 25.252 10.529 17.323 1.00 80.62 515 GLN A O 1
ATOM 4164 N N . GLY A 1 516 ? 25.902 10.185 15.215 1.00 82.38 516 GLY A N 1
ATOM 4165 C CA . GLY A 1 516 ? 25.313 11.437 14.762 1.00 82.38 516 GLY A CA 1
ATOM 4166 C C . GLY A 1 516 ? 25.913 11.962 13.477 1.00 82.38 516 GLY A C 1
ATOM 4167 O O . GLY A 1 516 ? 26.667 11.287 12.780 1.00 82.38 516 GLY A O 1
ATOM 4168 N N . GLY A 1 517 ? 25.572 13.198 13.150 1.00 87.44 517 GLY A N 1
ATOM 4169 C CA . GLY A 1 517 ? 25.988 13.812 11.910 1.00 87.44 517 GLY A CA 1
ATOM 4170 C C . GLY A 1 517 ? 25.401 15.193 11.677 1.00 87.44 517 GLY A C 1
ATOM 4171 O O . GLY A 1 517 ? 24.640 15.751 12.469 1.00 87.44 517 GLY A O 1
ATOM 4172 N N . LEU A 1 518 ? 25.804 15.746 10.544 1.00 90.38 518 LEU A N 1
ATOM 4173 C CA . LEU A 1 518 ? 25.308 16.998 10.002 1.00 90.38 518 LEU A CA 1
ATOM 4174 C C . LEU A 1 518 ? 24.757 16.723 8.613 1.00 90.38 518 LEU A C 1
ATOM 4176 O O . LEU A 1 518 ? 25.377 16.010 7.824 1.00 90.38 518 LEU A O 1
ATOM 4180 N N . VAL A 1 519 ? 23.611 17.311 8.303 1.00 92.44 519 VAL A N 1
ATOM 4181 C CA . VAL A 1 519 ? 23.011 17.281 6.971 1.00 92.44 519 VAL A CA 1
ATOM 4182 C C . VAL A 1 519 ? 22.688 18.710 6.572 1.00 92.44 519 VAL A C 1
ATOM 4184 O O . VAL A 1 519 ? 22.074 19.447 7.337 1.00 92.44 519 VAL A O 1
ATOM 4187 N N . ALA A 1 520 ? 23.073 19.096 5.366 1.00 92.44 520 ALA A N 1
ATOM 4188 C CA . ALA A 1 520 ? 22.674 20.343 4.740 1.00 92.44 520 ALA A CA 1
ATOM 4189 C C . ALA A 1 520 ? 22.078 20.038 3.364 1.00 92.44 520 ALA A C 1
ATOM 4191 O O . ALA A 1 520 ? 22.605 19.211 2.624 1.00 92.44 520 ALA A O 1
ATOM 4192 N N . ARG A 1 521 ? 20.969 20.686 3.017 1.00 93.44 521 ARG A N 1
ATOM 4193 C CA . ARG A 1 521 ? 20.323 20.572 1.707 1.00 93.44 521 ARG A CA 1
ATOM 4194 C C . ARG A 1 521 ? 19.937 21.944 1.219 1.00 93.44 521 ARG A C 1
ATOM 4196 O O . ARG A 1 521 ? 19.220 22.642 1.928 1.00 93.44 521 ARG A O 1
ATOM 4203 N N . TRP A 1 522 ? 20.368 22.304 0.023 1.00 93.88 522 TRP A N 1
ATOM 4204 C CA . TRP A 1 522 ? 19.987 23.536 -0.655 1.00 93.88 522 TRP A CA 1
ATOM 4205 C C . TRP A 1 522 ? 19.323 23.174 -1.975 1.00 93.88 522 TRP A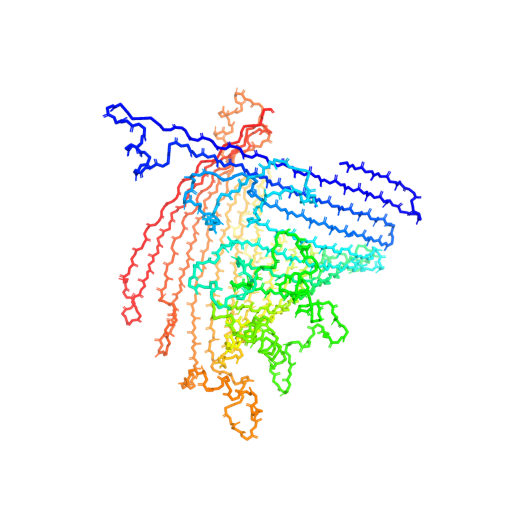 C 1
ATOM 4207 O O . TRP A 1 522 ? 19.910 22.456 -2.779 1.00 93.88 522 TRP A O 1
ATOM 4217 N N . ALA A 1 523 ? 18.108 23.659 -2.189 1.00 92.38 523 ALA A N 1
ATOM 4218 C CA . ALA A 1 523 ? 17.346 23.456 -3.406 1.00 92.38 523 ALA A CA 1
ATOM 4219 C C . ALA A 1 523 ? 17.024 24.809 -4.044 1.00 92.38 523 ALA A C 1
ATOM 4221 O O . ALA A 1 523 ? 16.575 25.733 -3.364 1.00 92.38 523 ALA A O 1
ATOM 4222 N N . LEU A 1 524 ? 17.238 24.909 -5.349 1.00 91.69 524 LEU A N 1
ATOM 4223 C CA . LEU A 1 524 ? 16.749 25.989 -6.192 1.00 91.69 524 LEU A CA 1
ATOM 4224 C C . LEU A 1 524 ? 15.781 25.382 -7.201 1.00 91.69 524 LEU A C 1
ATOM 4226 O O . LEU A 1 524 ? 16.168 24.558 -8.030 1.00 91.69 524 LEU A O 1
ATOM 4230 N N . GLU A 1 525 ? 14.535 25.815 -7.124 1.00 89.38 525 GLU A N 1
ATOM 4231 C CA . GLU A 1 525 ? 13.454 25.398 -8.000 1.00 89.38 525 GLU A CA 1
ATOM 4232 C C . GLU A 1 525 ? 13.070 26.547 -8.919 1.00 89.38 525 GLU A C 1
ATOM 4234 O O . GLU A 1 525 ? 12.810 27.656 -8.453 1.00 89.38 525 GLU A O 1
ATOM 4239 N N . ARG A 1 526 ? 13.005 26.287 -10.222 1.00 87.62 526 ARG A N 1
ATOM 4240 C CA . ARG A 1 526 ? 12.613 27.270 -11.232 1.00 87.62 526 ARG A CA 1
ATOM 4241 C C . ARG A 1 526 ? 11.408 26.748 -11.991 1.00 87.62 526 ARG A C 1
ATOM 4243 O O . ARG A 1 526 ? 11.529 25.837 -12.805 1.00 87.62 526 ARG A O 1
ATOM 4250 N N . TYR A 1 527 ? 10.260 27.355 -11.733 1.00 84.12 527 TYR A N 1
ATOM 4251 C CA . TYR A 1 527 ? 9.031 27.136 -12.483 1.00 84.12 527 TYR A CA 1
ATOM 4252 C C . TYR A 1 527 ? 9.051 28.069 -13.686 1.00 84.12 527 TYR A C 1
ATOM 4254 O O . TYR A 1 527 ? 9.266 29.279 -13.539 1.00 84.12 527 TYR A O 1
ATOM 4262 N N . ARG A 1 528 ? 8.866 27.519 -14.882 1.00 77.75 528 ARG A N 1
ATOM 4263 C CA . ARG A 1 528 ? 8.930 28.281 -16.130 1.00 77.75 528 ARG A CA 1
ATOM 4264 C C . ARG A 1 528 ? 7.547 28.507 -16.718 1.00 77.75 528 ARG A C 1
ATOM 4266 O O . ARG A 1 528 ? 6.655 27.671 -16.609 1.00 77.75 528 ARG A O 1
ATOM 4273 N N . ASN A 1 529 ? 7.396 29.651 -17.373 1.00 70.81 529 ASN A N 1
ATOM 4274 C CA . ASN A 1 529 ? 6.225 29.984 -18.156 1.00 70.81 529 ASN A CA 1
ATOM 4275 C C . ASN A 1 529 ? 6.151 29.062 -19.381 1.00 70.81 529 ASN A C 1
ATOM 4277 O O . ASN A 1 529 ? 7.153 28.809 -20.050 1.00 70.81 529 ASN A O 1
ATOM 4281 N N . ARG A 1 530 ? 4.941 28.580 -19.653 1.00 66.44 530 ARG A N 1
ATOM 4282 C CA . ARG A 1 530 ? 4.627 27.608 -20.701 1.00 66.44 530 ARG A CA 1
ATOM 4283 C C . ARG A 1 530 ? 4.876 28.142 -22.112 1.00 66.44 530 ARG A C 1
ATOM 4285 O O . ARG A 1 530 ? 5.293 27.374 -22.964 1.00 66.44 530 ARG A O 1
ATOM 4292 N N . GLU A 1 531 ? 4.628 29.428 -22.356 1.00 65.12 531 GLU A N 1
ATOM 4293 C CA . GLU A 1 531 ? 4.680 30.004 -23.711 1.00 65.12 531 GLU A CA 1
ATOM 4294 C C . GLU A 1 531 ? 6.029 30.653 -24.039 1.00 65.12 531 GLU A C 1
ATOM 4296 O O . GLU A 1 531 ? 6.459 30.652 -25.188 1.00 65.12 531 GLU A O 1
ATOM 4301 N N . THR A 1 532 ? 6.702 31.221 -23.036 1.00 69.75 532 THR A N 1
ATOM 4302 C CA . THR A 1 532 ? 7.915 32.033 -23.238 1.00 69.75 532 THR A CA 1
ATOM 4303 C C . THR A 1 532 ? 9.199 31.354 -22.769 1.00 69.75 532 THR A C 1
ATOM 4305 O O . THR A 1 532 ? 10.269 31.942 -22.904 1.00 69.75 532 THR A O 1
ATOM 4308 N N . GLU A 1 533 ? 9.104 30.169 -22.148 1.00 67.44 533 GLU A N 1
ATOM 4309 C CA . GLU A 1 533 ? 10.183 29.471 -21.417 1.00 67.44 533 GLU A CA 1
ATOM 4310 C C . GLU A 1 533 ? 10.878 30.306 -20.316 1.00 67.44 533 GLU A C 1
ATOM 4312 O O . GLU A 1 533 ? 11.820 29.845 -19.654 1.00 67.44 533 GLU A O 1
ATOM 4317 N N . GLY A 1 534 ? 10.407 31.535 -20.088 1.00 74.25 534 GLY A N 1
ATOM 4318 C CA . GLY A 1 534 ? 10.906 32.450 -19.076 1.00 74.25 534 GLY A CA 1
ATOM 4319 C C . GLY A 1 534 ? 10.636 31.914 -17.679 1.00 74.25 534 GLY A C 1
ATOM 4320 O O . GLY A 1 534 ? 9.698 31.155 -17.455 1.00 74.25 534 GLY A O 1
ATOM 4321 N N . ILE A 1 535 ? 11.461 32.295 -16.714 1.00 81.12 535 ILE A N 1
ATOM 4322 C CA . ILE A 1 535 ? 11.276 31.860 -15.332 1.00 81.12 535 ILE A CA 1
ATOM 4323 C C . ILE A 1 535 ? 10.092 32.637 -14.744 1.00 81.12 535 ILE A C 1
ATOM 4325 O O . ILE A 1 535 ? 10.146 33.858 -14.634 1.00 81.12 535 ILE A O 1
ATOM 4329 N N . ALA A 1 536 ? 9.014 31.928 -14.411 1.00 81.81 536 ALA A N 1
ATOM 4330 C CA . ALA A 1 536 ? 7.798 32.502 -13.843 1.00 81.81 536 ALA A CA 1
ATOM 4331 C C . ALA A 1 536 ? 7.895 32.635 -12.319 1.00 81.81 536 ALA A C 1
ATOM 4333 O O . ALA A 1 536 ? 7.426 33.614 -11.744 1.00 81.81 536 ALA A O 1
ATOM 4334 N N . ARG A 1 537 ? 8.515 31.650 -11.659 1.00 84.50 537 ARG A N 1
ATOM 4335 C CA . ARG A 1 537 ? 8.706 31.631 -10.207 1.00 84.50 537 ARG A CA 1
ATOM 4336 C C . ARG A 1 537 ? 9.993 30.901 -9.854 1.00 84.50 537 ARG A C 1
ATOM 4338 O O . ARG A 1 537 ? 10.243 29.811 -10.361 1.00 84.50 537 ARG A O 1
ATOM 4345 N N . GLU A 1 538 ? 10.762 31.466 -8.932 1.00 88.94 538 GLU A N 1
ATOM 4346 C CA . GLU A 1 538 ? 11.913 30.802 -8.319 1.00 88.94 538 GLU A CA 1
ATOM 4347 C C . GLU A 1 538 ? 11.653 30.579 -6.834 1.00 88.94 538 GLU A C 1
ATOM 4349 O O . GLU A 1 538 ? 11.145 31.465 -6.147 1.00 88.94 538 GLU A O 1
ATOM 4354 N N . ILE A 1 539 ? 11.999 29.396 -6.336 1.00 89.94 539 ILE A N 1
ATOM 4355 C CA . ILE A 1 539 ? 11.941 29.072 -4.914 1.00 89.94 539 ILE A CA 1
ATOM 4356 C C . ILE A 1 539 ? 13.322 28.592 -4.494 1.00 89.94 539 ILE A C 1
ATOM 4358 O O . ILE A 1 539 ? 13.859 27.638 -5.055 1.00 89.94 539 ILE A O 1
ATOM 4362 N N . VAL A 1 540 ? 13.889 29.246 -3.485 1.00 90.31 540 VAL A N 1
ATOM 4363 C CA . VAL A 1 540 ? 15.112 28.795 -2.822 1.00 90.31 540 VAL A CA 1
ATOM 4364 C C . VAL A 1 540 ? 14.721 28.209 -1.479 1.00 90.31 540 VAL A C 1
ATOM 4366 O O . VAL A 1 540 ? 14.104 28.883 -0.657 1.00 90.31 540 VAL A O 1
ATOM 4369 N N . SER A 1 541 ? 15.085 26.953 -1.258 1.00 91.12 541 SER A N 1
ATOM 4370 C CA . SER A 1 541 ? 14.855 26.248 -0.002 1.00 91.12 541 SER A CA 1
ATOM 4371 C C . SER A 1 541 ? 16.182 25.775 0.564 1.00 91.12 541 SER A C 1
ATOM 4373 O O . SER A 1 541 ? 17.029 25.256 -0.161 1.00 91.12 541 SER A O 1
ATOM 4375 N N . TYR A 1 542 ? 16.368 25.923 1.870 1.00 91.56 542 TYR A N 1
ATOM 4376 C CA . TYR A 1 542 ? 17.528 25.387 2.566 1.00 91.56 542 TYR A CA 1
ATOM 4377 C C . TYR A 1 542 ? 17.099 24.677 3.844 1.00 91.56 542 TYR A C 1
ATOM 4379 O O . TYR A 1 542 ? 16.176 25.092 4.539 1.00 91.56 542 TYR A O 1
ATOM 4387 N N . GLN A 1 543 ? 17.795 23.595 4.159 1.00 92.06 543 GLN A N 1
ATOM 4388 C CA . GLN A 1 543 ? 17.613 22.824 5.375 1.00 92.06 543 GLN A CA 1
ATOM 4389 C C . GLN A 1 543 ? 18.988 22.498 5.938 1.00 92.06 543 GLN A C 1
ATOM 4391 O O . GLN A 1 543 ? 19.854 22.005 5.219 1.00 92.06 543 GLN A O 1
ATOM 4396 N N . VAL A 1 544 ? 19.179 22.742 7.230 1.00 90.81 544 VAL A N 1
ATOM 4397 C CA . VAL A 1 544 ? 20.352 22.280 7.971 1.00 90.81 544 VAL A CA 1
ATOM 4398 C C . VAL A 1 544 ? 19.847 21.516 9.182 1.00 90.81 544 VAL A C 1
ATOM 4400 O O . VAL A 1 544 ? 18.964 21.986 9.894 1.00 90.81 544 VAL A O 1
ATOM 4403 N N . GLY A 1 545 ? 20.371 20.316 9.381 1.00 88.88 545 GLY A N 1
ATOM 4404 C CA . GLY A 1 545 ? 20.027 19.440 10.486 1.00 88.88 545 GLY A CA 1
ATOM 4405 C C . GLY A 1 545 ? 21.286 18.919 11.154 1.00 88.88 545 GLY A C 1
ATOM 4406 O O . GLY A 1 545 ? 22.251 18.550 10.486 1.00 88.88 545 GLY A O 1
ATOM 4407 N N . LEU A 1 546 ? 21.253 18.876 12.479 1.00 89.31 546 LEU A N 1
ATOM 4408 C CA . LEU A 1 546 ? 22.248 18.213 13.306 1.00 89.31 546 LEU A CA 1
ATOM 4409 C C . LEU A 1 546 ? 21.526 17.112 14.067 1.00 89.31 546 LEU A C 1
ATOM 4411 O O . LEU A 1 546 ? 20.504 17.369 14.702 1.00 89.31 546 LEU A O 1
ATOM 4415 N N . ASN A 1 547 ? 22.043 15.892 13.995 1.00 84.94 547 ASN A N 1
ATOM 4416 C CA . ASN A 1 547 ? 21.567 14.792 14.816 1.00 84.94 547 ASN A CA 1
ATOM 4417 C C . ASN A 1 547 ? 22.711 14.266 15.678 1.00 84.94 547 ASN A C 1
ATOM 4419 O O . ASN A 1 547 ? 23.836 14.097 15.218 1.00 84.94 547 ASN A O 1
ATOM 4423 N N . PHE A 1 548 ? 22.411 14.007 16.942 1.00 82.50 548 PHE A N 1
ATOM 4424 C CA . PHE A 1 548 ? 23.363 13.476 17.900 1.00 82.50 548 PHE A CA 1
ATOM 4425 C C . PHE A 1 548 ? 22.632 12.507 18.817 1.00 82.50 548 PHE A C 1
ATOM 4427 O O . PHE A 1 548 ? 21.580 12.831 19.360 1.00 82.50 548 PHE A O 1
ATOM 4434 N N . THR A 1 549 ? 23.179 11.309 18.951 1.00 79.06 549 THR A N 1
ATOM 4435 C CA . THR A 1 549 ? 22.671 10.249 19.812 1.00 79.06 549 THR A CA 1
ATOM 4436 C C . THR A 1 549 ? 23.794 9.832 20.738 1.00 79.06 549 THR A C 1
ATOM 4438 O O . THR A 1 549 ? 24.866 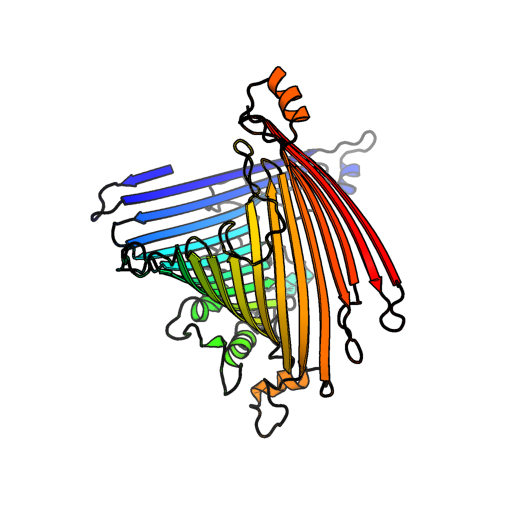9.419 20.288 1.00 79.06 549 THR A O 1
ATOM 4441 N N . LEU A 1 550 ? 23.528 9.934 22.035 1.00 74.88 550 LEU A N 1
ATOM 4442 C CA . LEU A 1 550 ? 24.423 9.461 23.072 1.00 74.88 550 LEU A CA 1
ATOM 4443 C C . LEU A 1 550 ? 23.746 8.308 23.805 1.00 74.88 550 LEU A C 1
ATOM 4445 O O . LEU A 1 550 ? 22.678 8.481 24.387 1.00 74.88 550 LEU A O 1
ATOM 4449 N N . VAL A 1 551 ? 24.346 7.125 23.718 1.00 68.75 551 VAL A N 1
ATOM 4450 C CA . VAL A 1 551 ? 23.843 5.901 24.349 1.00 68.75 551 VAL A CA 1
ATOM 4451 C C . VAL A 1 551 ? 24.678 5.660 25.601 1.00 68.75 551 VAL A C 1
ATOM 4453 O O . VAL A 1 551 ? 25.891 5.460 25.495 1.00 68.75 551 VAL A O 1
ATOM 4456 N N . PHE A 1 552 ? 24.043 5.744 26.771 1.00 63.28 552 PHE A N 1
ATOM 4457 C CA . PHE A 1 552 ? 24.675 5.479 28.065 1.00 63.28 552 PHE A CA 1
ATOM 4458 C C . PHE A 1 552 ? 24.731 3.983 28.366 1.00 63.28 552 PHE A C 1
ATOM 4460 O O . PHE A 1 552 ? 23.695 3.308 28.167 1.00 63.28 552 PHE A O 1
#

Nearest PDB structures (foldseek):
  1pnz-assembly1_A  TM=4.409E-01  e=5.252E-04  Escherichia coli
  4v3h-assembly2_B  TM=4.790E-01  e=3.711E-01  Klebsiella oxytoca
  1nqe-assembly1_A  TM=5.307E-01  e=3.891E+00  Escherichia coli
  6v81-assembly1_A  TM=3.625E-01  e=1.144E+00  Escherichia coli BW25113
  5dl8-assembly2_A  TM=4.393E-01  e=2.059E+00  Acinetobacter baumannii AB307-0294

pLDDT: mean 85.76, std 12.09, range [32.88, 97.62]

Secondary structure (DSSP, 8-state):
-EEEEEEETTEEEEEEEEEEEEEEEEEEE---TTS-HHHHHHHS-SEEEEEEEEEEEEEEEEEEESSEEEEEEEEEEEEEEEEEES----SS-B--S-EE-----TT---SS-EEEEEEEEEEEEEEES-BTTB--EEEEEEEEEEEEEEEPPHHHHTTSTT--EEEEEEEEEEEEEEEEE--TT-GGGTTEEEEEEEEEEEEEEEEEEEEE--TTS-TTT-TTTHHHHHHHHHHHHH-TTTS-TTTTT-BTTBBHHHHHHHHHTT-SPPBPTTS-B-TT-EEEEEEEEEEEEEEEEE-SSEEEEEEEEEEEEEEE-STTPPPEEEEEEEEEEEEEE-TTS--S---SPPP-TTSPPPEEEEEEEEEEEEEEEGGGTEEEEEEEEEEEEEEEETTEEEEEEEEEEEEEEEE--SS-S-TTTS-GGGHHHHHHS--PPP-EEEEEEEEEEEEEEEE-HHHHHHHHTTS--SS--EEEEEEEEEEEE---SS--PPPPEEEEEEEEEEE---BTTEEEEEEEEEEEEEEE-TTT--EEEEEEEEEEEEEEEE--

Foldseek 3Di:
DKDWDDCDPQWIKIKDKDKDKDKDKDKDADDDPPDDPVRVCVVANRIWIWIKMKMKIKIWIWIDHQWKIKIKMKMKIWIKIQFTDRDCDDPWEADHDTHHGDDDDPPPDDGGMGTAKIKIKIKMKMWTDPPPQKIKIKIKMKIKMKHHKYADDPVVCVFLDPFGIWIKMKIKIKMKMKIKGHCPVPPVQVQWPTKMKMKMKMKIKIKPGFGDPDDPDDQVRDPSHPVLSCVLQVCCRPVCPVNPLCNQCDDPNFNPNVQVSQCPGPQDFDARPVRHGPPPIWMKMKIKIKIKIWIWGHPPQKIKIKMKMWMKMWMAGIRVGRIWIKIKIKIKIKMKGWQPPDDVDCPDDDDDPDADDWIKMKMWMWMWMWMCRQLQQKIKIKIKIKIKMWIDGDFKIKIKMKIKIKIKMWRHHSADPDPVSGDPVCVVSNVVHDPFDTDIWIWMKMKIKIKMKGFDVVVLVVVVVVDPWPDTKMKMKMWMWMWTGTQDPDDPPAFGKIKIKIKIKIWCNGDPFKGWIKIKMWMWMFGADNPPRHGPDIDIDIDIDTDIGGHD

Solvent-accessible surface area (backbone atoms only — not comparable to full-atom values): 28474 Å² total; per-residue (Å²): 95,77,50,77,43,77,72,56,95,77,14,33,39,35,42,37,45,48,76,50,77,49,78,48,77,48,75,47,78,62,84,58,94,95,54,57,69,75,66,45,44,75,78,44,61,43,52,30,40,41,29,37,43,34,34,39,37,38,44,36,43,41,39,42,44,81,53,36,36,43,33,46,34,41,36,43,32,42,28,32,38,20,26,34,36,63,70,88,80,61,97,68,40,48,70,89,68,76,33,80,35,60,93,66,61,75,97,50,91,70,78,44,56,44,71,39,34,41,37,41,36,42,36,40,37,38,33,41,40,69,60,79,46,33,38,42,34,38,41,38,38,41,37,40,39,36,34,56,25,28,50,56,52,79,77,50,38,74,71,45,63,93,36,60,33,28,25,28,38,39,35,38,30,31,30,30,43,37,41,40,42,52,35,85,89,37,80,93,44,57,42,46,75,40,37,38,39,35,39,35,40,36,35,41,36,40,40,37,56,37,66,34,91,51,87,91,52,55,60,81,71,32,73,78,37,53,46,42,48,45,65,72,42,44,55,77,36,67,36,54,78,89,40,37,95,65,44,47,64,43,28,96,95,34,57,39,38,30,38,52,49,37,45,67,54,83,41,61,73,53,60,42,98,87,67,48,67,45,83,77,38,40,34,26,38,35,42,35,42,38,37,40,37,41,38,35,36,45,68,86,41,40,37,40,41,39,36,37,36,43,33,39,39,15,37,14,75,38,50,79,41,79,39,42,33,40,38,39,41,36,40,36,40,37,39,37,34,37,66,82,49,91,63,94,72,79,86,64,80,86,86,71,96,88,67,76,70,69,43,44,34,44,39,44,34,39,39,39,39,34,41,35,33,45,60,69,27,33,34,37,38,36,41,33,49,31,41,32,41,34,44,30,44,83,68,33,36,41,35,41,38,40,33,42,37,41,36,39,38,34,63,42,81,52,60,65,86,51,75,92,78,34,61,76,87,52,48,68,48,60,77,68,37,81,92,66,76,91,52,76,40,60,29,45,32,41,38,39,36,42,37,39,37,32,58,40,61,68,61,40,55,61,49,48,76,79,44,87,61,80,46,71,27,38,38,35,41,33,44,37,40,37,40,38,53,62,61,74,88,86,70,89,68,80,69,33,38,37,39,42,36,41,40,37,36,39,41,41,53,35,34,101,40,38,35,35,36,40,40,38,38,41,37,42,38,38,36,27,36,88,88,75,70,41,79,69,45,77,48,79,48,75,48,76,48,77,48,78,45,77,58,130

Mean predicted aligned error: 11.64 Å